Protein AF-A0A7S2NV18-F1 (afdb_monomer)

Secondary structure (DSSP, 8-state):
--PPTTHHHHHHHH-GGGGGGHHHHHHHHHHHHHTHHHHHHHHHHHHHHHHTT--HHHHHHHHHHHHHHHHHHIIIIIIS--HHHHHHHHHHHHHHHHHHHHHHHHHHHHHHHHHHHHHHHHHHHHTT--HHHHHHHHHHHHHHHTS-SS-PPPHHHHHHHHHHHHHHHHHHHHHHHHHHHHHHHHHTT-HHHHHHHHHHHHHHHHHHHHHHHHHHHHHHHHHHHHTTTTSSSSS-----------SHHHHHHHHHHHHHHHHHHHHH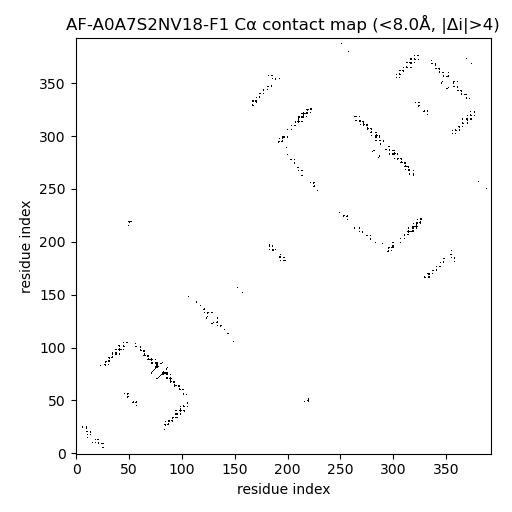HHHHHHHHHHHHHHHHH-GGGT-S-HHHHHHHHHHHHHHHHHHHHHHHHHHHHHHHHHTT-HHHHHHHHHHHHHHHHHHHHHT--SHHHHHHHHHHHHHHHHHHHHHHHHHHHHHHHHHHHHH--

Foldseek 3Di:
DDPDPCLVVLDVLCDPVRVVCSVLVVLLVVLLVVLVVLLVLLVVLVLVCVLVVNPPQLVVLVVQLVVQLVVQCCCCVVVVVVNSNSSSNSNSVSSNSSSVSSLVVSVVVLVVVLVVVLVVLCVVCVPPHDPVSNVVSVVVSVVSVPDDSDDDDDPVVVVVCCLLVVLVVLLVVLVVVLLSLLLVLLVVAHDLSSLLSVVLVVLLVVLLVLLLVLLSVLLNPLLCLVCVVVVVPPDDDPDDDPPDPLCVSVVVSLVVNVVVLVVLVVVLQVSLVVSLVVSLCCLQPVVVVRDPDPSSSVSSNVLSVLSSLLSNLSSLLSNLLSNCSSVSVSVLVSVLSVVLSVQLSCQSVPVCPDSSSSSVSSSVSSVSSSCSSVCVVVVVSVVVVVVVVVSVD

Solvent-accessible surface area (backbone atoms only — not comparable to full-atom values): 20685 Å² total; per-residue (Å²): 135,85,78,61,90,62,48,70,58,48,50,61,74,52,32,87,93,36,58,85,51,43,69,60,53,50,54,26,49,62,49,35,55,73,30,43,66,40,42,53,53,24,52,50,37,40,50,54,34,43,61,68,72,39,62,62,64,51,51,51,26,48,52,52,18,53,50,45,24,54,54,28,30,49,49,26,27,68,74,59,64,44,43,66,51,17,43,21,49,16,46,26,50,16,38,43,53,22,16,51,54,37,48,54,49,49,55,52,50,53,52,52,51,49,53,52,49,47,50,52,58,51,58,62,35,77,79,77,48,53,75,68,54,46,51,54,51,53,50,51,43,53,55,61,70,66,56,63,98,74,75,84,77,55,76,64,60,48,50,53,47,46,70,63,47,46,51,54,49,53,49,51,53,50,50,51,50,53,58,48,50,45,50,56,57,32,49,75,74,34,72,55,51,29,51,28,48,55,54,50,51,52,54,50,51,62,54,45,49,63,14,48,54,43,12,52,48,29,41,37,54,48,40,62,53,74,53,54,70,72,68,70,78,63,90,80,74,102,62,98,66,88,73,72,84,76,56,55,72,59,53,51,45,50,50,52,53,53,55,51,50,53,53,51,50,52,52,24,51,54,50,11,53,54,42,17,51,51,54,29,46,40,27,62,76,45,29,66,81,80,41,88,52,64,71,34,32,51,53,33,32,71,47,22,63,40,54,23,58,31,37,45,52,40,20,52,32,30,30,34,48,19,44,40,57,42,68,65,46,47,69,61,51,43,53,51,45,54,53,50,50,51,52,40,56,47,42,59,73,75,66,43,87,47,77,67,33,52,42,49,43,51,28,50,44,45,52,53,48,32,51,53,35,46,48,56,60,49,48,61,58,47,58,50,54,54,53,56,56,64,72,77,102

Organism: NCBI:txid163516

Radius of gyration: 25.89 Å; Cα contacts (8 Å, |Δi|>4): 357; chains: 1; bounding box: 64×35×80 Å

Mean predicted aligned error: 7.93 Å

Nearest PDB structures (foldseek):
  3w4t-assembly1_A  TM=7.497E-01  e=2.307E-03  Pyrococcus furiosus DSM 3638
  6fhz-assembly1_A  TM=6.879E-01  e=1.071E-03  Pyrococcus furiosus DSM 3638
  3vvo-assembly1_A  TM=7.122E-01  e=1.945E-03  Pyrococcus furiosus
  6hfb-assembly3_C  TM=7.476E-01  e=2.211E-03  Pyrococcus furiosus DSM 3638
  5xjj-assembly1_A  TM=4.904E-01  e=5.189E-03  Camelina sativa

Sequence (393 aa):
DYCPSGLPLLQMVAGSGNQAVVPAALAYNRIRSLSAPASILGMVAQASALASLDTKTPALAVIVASTLNIIGDVLLCVYGGFGIRGAAFATAFANVASCAVLLVNLRRRLRNKLASFAKQRREEVIGVGTEASVLLVEEEIARLESVPFMSLPDKKSLREFIRLAGPIFFVIVGKLVCYSAMTFQAATYGLMELAAHNVMLRLFFFFATFGDSLSQAAQSFIPSIAYRNENYTGDDDSSSSSVVDDGSGSTETMHLIRKLMKRFMVMAGVIAVINSQFAAYLLKNQGHLFTRELGITSIMSNMSGWMRASLIVHPFIMLCEGSIIAKRDFKYLVGTYAVTMGIMLTQLRTCCMTFAGVWKALYLFQLIRMSQFGWRVWNKTFRLRKHDKTAQA

pLDDT: mean 86.93, std 15.21, range [29.64, 98.12]

Structure (mmCIF, N/CA/C/O backbone):
data_AF-A0A7S2NV18-F1
#
_entry.id   AF-A0A7S2NV18-F1
#
loop_
_atom_site.group_PDB
_atom_site.id
_atom_site.type_symbol
_atom_site.label_atom_id
_atom_site.label_alt_id
_atom_site.label_comp_id
_atom_site.label_asym_id
_atom_site.label_entity_id
_atom_site.label_seq_id
_atom_site.pdbx_PDB_ins_code
_atom_site.Cartn_x
_atom_site.Cartn_y
_atom_site.Cartn_z
_atom_site.occupancy
_atom_site.B_iso_or_equiv
_atom_site.auth_seq_id
_atom_site.auth_comp_id
_atom_site.auth_asym_id
_atom_site.auth_atom_id
_atom_site.pdbx_PDB_model_num
ATOM 1 N N . ASP A 1 1 ? -13.150 19.627 -30.834 1.00 42.69 1 ASP A N 1
ATOM 2 C CA . ASP A 1 1 ? -12.209 18.623 -30.296 1.00 42.69 1 ASP A CA 1
ATOM 3 C C . ASP A 1 1 ? -12.314 18.484 -28.790 1.00 42.69 1 ASP A C 1
ATOM 5 O O . ASP A 1 1 ? -11.891 19.361 -28.048 1.00 42.69 1 ASP A O 1
ATOM 9 N N . TYR A 1 2 ? -12.931 17.399 -28.320 1.00 52.00 2 TYR A N 1
ATOM 10 C CA . TYR A 1 2 ? -13.020 17.105 -26.891 1.00 52.00 2 TYR A CA 1
ATOM 11 C C . TYR A 1 2 ? -11.747 16.357 -26.478 1.00 52.00 2 TYR A C 1
ATOM 13 O O . TYR A 1 2 ? -11.626 15.160 -26.738 1.00 52.00 2 TYR A O 1
ATOM 21 N N . CYS A 1 3 ? -10.772 17.049 -25.880 1.00 59.78 3 CYS A N 1
ATOM 22 C CA . CYS A 1 3 ? -9.617 16.376 -25.287 1.00 59.78 3 CYS A CA 1
ATOM 23 C C . CYS A 1 3 ? -10.113 15.574 -24.076 1.00 59.78 3 CYS A C 1
ATOM 25 O O . CYS A 1 3 ? -10.648 16.162 -23.132 1.00 59.78 3 CYS A O 1
ATOM 27 N N . PRO A 1 4 ? -10.013 14.237 -24.087 1.00 73.75 4 PRO A N 1
ATOM 28 C CA . PRO A 1 4 ? -10.577 13.454 -23.010 1.00 73.75 4 PRO A CA 1
ATOM 29 C C . PRO A 1 4 ? -9.864 13.720 -21.683 1.00 73.75 4 PRO A C 1
ATOM 31 O O . PRO A 1 4 ? -8.635 13.777 -21.616 1.00 73.75 4 PRO A O 1
ATOM 34 N N . SER A 1 5 ? -10.652 13.859 -20.616 1.00 73.81 5 SER A N 1
ATOM 35 C CA . SER A 1 5 ? -10.153 14.126 -19.267 1.00 73.81 5 SER A CA 1
ATOM 36 C C . SER A 1 5 ? -9.079 13.108 -18.860 1.00 73.81 5 SER A C 1
ATOM 38 O O . SER A 1 5 ? -9.248 11.896 -18.996 1.00 73.81 5 SER A O 1
ATOM 40 N N . GLY A 1 6 ? -7.934 13.620 -18.400 1.00 75.06 6 GLY A N 1
ATOM 41 C CA . GLY A 1 6 ? -6.777 12.817 -17.994 1.00 75.06 6 GLY A CA 1
ATOM 42 C C . GLY A 1 6 ? -5.783 12.457 -19.106 1.00 75.06 6 GLY A C 1
ATOM 43 O O . GLY A 1 6 ? -4.692 11.995 -18.777 1.00 75.06 6 GLY A O 1
ATOM 44 N N . LEU A 1 7 ? -6.082 12.710 -20.389 1.00 84.88 7 LEU A N 1
ATOM 45 C CA . LEU A 1 7 ? -5.140 12.450 -21.488 1.00 84.88 7 LEU A CA 1
ATOM 46 C C . LEU A 1 7 ? -3.823 13.244 -21.367 1.00 84.88 7 LEU A C 1
ATOM 48 O O . LEU A 1 7 ? -2.776 12.606 -21.470 1.00 84.88 7 LEU A O 1
ATOM 52 N N . PRO A 1 8 ? -3.819 14.561 -21.064 1.00 85.62 8 PRO A N 1
ATOM 53 C CA . PRO A 1 8 ? -2.567 15.313 -20.929 1.00 85.62 8 PRO A CA 1
ATOM 54 C C . PRO A 1 8 ? -1.671 14.766 -19.813 1.00 85.62 8 PRO A C 1
ATOM 56 O O . PRO A 1 8 ? -0.461 14.624 -19.978 1.00 85.62 8 PRO A O 1
ATOM 59 N N . LEU A 1 9 ? -2.278 14.386 -18.683 1.00 81.44 9 LEU A N 1
ATOM 60 C CA . LEU A 1 9 ? -1.558 13.789 -17.560 1.00 81.44 9 LEU A CA 1
ATOM 61 C C . LEU A 1 9 ? -0.979 12.421 -17.940 1.00 81.44 9 LEU A C 1
ATOM 63 O O . LEU A 1 9 ? 0.167 12.123 -17.615 1.00 81.44 9 LEU A O 1
ATOM 67 N N . LEU A 1 10 ? -1.749 11.596 -18.654 1.00 83.19 10 LEU A N 1
ATOM 68 C CA . LEU A 1 10 ? -1.302 10.280 -19.100 1.00 83.19 10 LEU A CA 1
ATOM 69 C C . LEU A 1 10 ? -0.153 10.379 -20.113 1.00 83.19 10 LEU A C 1
ATOM 71 O O . LEU A 1 10 ? 0.799 9.610 -20.019 1.00 83.19 10 LEU A O 1
ATOM 75 N N . GLN A 1 11 ? -0.206 11.345 -21.034 1.00 84.31 11 GLN A N 1
ATOM 76 C CA . GLN A 1 11 ? 0.880 11.628 -21.977 1.00 84.31 11 GLN A CA 1
ATOM 77 C C . GLN A 1 11 ? 2.148 12.088 -21.256 1.00 84.31 11 GLN A C 1
ATOM 79 O O . GLN A 1 11 ? 3.239 11.629 -21.594 1.00 84.31 11 GLN A O 1
ATOM 84 N N . MET A 1 12 ? 2.003 12.941 -20.237 1.00 78.69 12 MET A N 1
ATOM 85 C CA . MET A 1 12 ? 3.116 13.394 -19.402 1.00 78.69 12 MET A CA 1
ATOM 86 C C . MET A 1 12 ? 3.767 12.230 -18.643 1.00 78.69 12 MET A C 1
ATOM 88 O O . MET A 1 12 ? 4.990 12.130 -18.614 1.00 78.69 12 MET A O 1
ATOM 92 N N . VAL A 1 13 ? 2.965 11.327 -18.064 1.00 75.12 13 VAL A N 1
ATOM 93 C CA . VAL A 1 13 ? 3.460 10.147 -17.331 1.00 75.12 13 VAL A CA 1
ATOM 94 C C . VAL A 1 13 ? 4.087 9.109 -18.265 1.00 75.12 13 VAL A C 1
ATOM 96 O O . VAL A 1 13 ? 5.083 8.492 -17.900 1.00 75.12 13 VAL A O 1
ATOM 99 N N . ALA A 1 14 ? 3.534 8.910 -19.465 1.00 75.56 14 ALA A N 1
ATOM 100 C CA . ALA A 1 14 ? 4.112 8.002 -20.456 1.00 75.56 14 ALA A CA 1
ATOM 101 C C . ALA A 1 14 ? 5.486 8.489 -20.956 1.00 75.56 14 ALA A C 1
ATOM 103 O O . ALA A 1 14 ? 6.353 7.674 -21.281 1.00 75.56 14 ALA A O 1
ATOM 104 N N . GLY A 1 15 ? 5.693 9.810 -20.990 1.00 71.06 15 GLY A N 1
ATOM 105 C CA . GLY A 1 15 ? 6.893 10.435 -21.537 1.00 71.06 15 GLY A CA 1
ATOM 106 C C . GLY A 1 15 ? 6.921 10.397 -23.068 1.00 71.06 15 GLY A C 1
ATOM 107 O O . GLY A 1 15 ? 6.226 9.608 -23.713 1.00 71.06 15 GLY A O 1
ATOM 108 N N . SER A 1 16 ? 7.722 11.267 -23.684 1.00 71.50 16 SER A N 1
ATOM 109 C CA . SER A 1 16 ? 7.786 11.417 -25.148 1.00 71.50 16 SER A CA 1
ATOM 110 C C . SER A 1 16 ? 8.182 10.125 -25.877 1.00 71.50 16 SER A C 1
ATOM 112 O O . SER A 1 16 ? 7.670 9.860 -26.959 1.00 71.50 16 SER A O 1
ATOM 114 N N . GLY A 1 17 ? 9.016 9.283 -25.259 1.00 67.44 17 GLY A N 1
ATOM 115 C CA . GLY A 1 17 ? 9.484 8.020 -25.840 1.00 67.44 17 GLY A CA 1
ATOM 116 C C . GLY A 1 17 ? 8.455 6.883 -25.894 1.00 67.44 17 GLY A C 1
ATOM 117 O O . GLY A 1 17 ? 8.696 5.906 -26.591 1.00 67.44 17 GLY A O 1
ATOM 118 N N . ASN A 1 18 ? 7.310 6.987 -25.203 1.00 73.06 18 ASN A N 1
ATOM 119 C CA . ASN A 1 18 ? 6.328 5.893 -25.112 1.00 73.06 18 ASN A CA 1
ATOM 120 C C . ASN A 1 18 ? 4.912 6.308 -25.528 1.00 73.06 18 ASN A C 1
ATOM 122 O O . ASN A 1 18 ? 3.937 5.692 -25.106 1.00 73.06 18 ASN A O 1
ATOM 126 N N . GLN A 1 19 ? 4.747 7.337 -26.361 1.00 82.44 19 GLN A N 1
ATOM 127 C CA . GLN A 1 19 ? 3.407 7.827 -26.723 1.00 82.44 19 GLN A CA 1
ATOM 128 C C . GLN A 1 19 ? 2.518 6.758 -27.392 1.00 82.44 19 GLN A C 1
ATOM 130 O O . GLN A 1 19 ? 1.295 6.812 -27.269 1.00 82.44 19 GLN A O 1
ATOM 135 N N . ALA A 1 20 ? 3.115 5.728 -28.001 1.00 85.81 20 ALA A N 1
ATOM 136 C CA . ALA A 1 20 ? 2.398 4.596 -28.587 1.00 85.81 20 ALA A CA 1
ATOM 137 C C . ALA A 1 20 ? 1.529 3.810 -27.582 1.00 85.81 20 ALA A C 1
ATOM 139 O O . ALA A 1 20 ? 0.518 3.231 -27.977 1.00 85.81 20 ALA A O 1
ATOM 140 N N . VAL A 1 21 ? 1.862 3.804 -26.282 1.00 84.44 21 VAL A N 1
ATOM 141 C CA . VAL A 1 21 ? 1.071 3.070 -25.272 1.00 84.44 21 VAL A CA 1
ATOM 142 C C . VAL A 1 21 ? -0.121 3.873 -24.743 1.00 84.44 21 VAL A C 1
ATOM 144 O O . VAL A 1 21 ? -1.011 3.310 -24.103 1.00 84.44 21 VAL A O 1
ATOM 147 N N . VAL A 1 22 ? -0.170 5.184 -25.010 1.00 88.25 22 VAL A N 1
ATOM 148 C CA . VAL A 1 22 ? -1.163 6.106 -24.438 1.00 88.25 22 VAL A CA 1
ATOM 149 C C . VAL A 1 22 ? -2.605 5.732 -24.807 1.00 88.25 22 VAL A C 1
ATOM 151 O O . VAL A 1 22 ? -3.432 5.698 -23.892 1.00 88.25 22 VAL A O 1
ATOM 154 N N . PRO A 1 23 ? -2.956 5.385 -26.065 1.00 90.06 23 PRO A N 1
ATOM 155 C CA . PRO A 1 23 ? -4.330 4.999 -26.399 1.00 90.06 23 PRO A CA 1
ATOM 156 C C . PRO A 1 23 ? -4.806 3.753 -25.637 1.00 90.06 23 PRO A C 1
ATOM 158 O O . PRO A 1 23 ? -5.926 3.722 -25.119 1.00 90.06 23 PRO A O 1
ATOM 161 N N . ALA A 1 24 ? -3.939 2.743 -25.514 1.00 90.00 24 ALA A N 1
ATOM 162 C CA . ALA A 1 24 ? -4.228 1.514 -24.779 1.00 90.00 24 ALA A CA 1
ATOM 163 C C . ALA A 1 24 ? -4.375 1.784 -23.272 1.00 90.00 24 ALA A C 1
ATOM 165 O O . ALA A 1 24 ? -5.351 1.357 -22.651 1.00 90.00 24 ALA A O 1
ATOM 166 N N . ALA A 1 25 ? -3.455 2.565 -22.698 1.00 89.50 25 ALA A N 1
ATOM 167 C CA . ALA A 1 25 ? -3.501 2.973 -21.300 1.00 89.50 25 ALA A CA 1
ATOM 168 C C . ALA A 1 25 ? -4.744 3.823 -20.982 1.00 89.50 25 ALA A C 1
ATOM 170 O O . ALA A 1 25 ? -5.342 3.662 -19.917 1.00 89.50 25 ALA A O 1
ATOM 171 N N . LEU A 1 26 ? -5.180 4.694 -21.898 1.00 90.44 26 LEU A N 1
ATOM 172 C CA . LEU A 1 26 ? -6.393 5.494 -21.727 1.00 90.44 26 LEU A CA 1
ATOM 173 C C . LEU A 1 26 ? -7.641 4.605 -21.702 1.00 90.44 26 LEU A C 1
ATOM 175 O O . LEU A 1 26 ? -8.489 4.765 -20.823 1.00 90.44 26 LEU A O 1
ATOM 179 N N . ALA A 1 27 ? -7.749 3.651 -22.633 1.00 90.94 27 ALA A N 1
ATOM 180 C CA . ALA A 1 27 ? -8.865 2.707 -22.672 1.00 90.94 27 ALA A CA 1
ATOM 181 C C . ALA A 1 27 ? -8.937 1.859 -21.391 1.00 90.94 27 ALA A C 1
ATOM 183 O O . ALA A 1 27 ? -10.011 1.722 -20.805 1.00 90.94 27 ALA A O 1
ATOM 184 N N . TYR A 1 28 ? -7.791 1.357 -20.924 1.00 92.75 28 TYR A N 1
ATOM 185 C CA . TYR A 1 28 ? -7.688 0.603 -19.675 1.00 92.75 28 TYR A CA 1
ATOM 186 C C . TYR A 1 28 ? -8.130 1.435 -18.461 1.00 92.75 28 TYR A C 1
ATOM 188 O O . TYR A 1 28 ? -8.979 1.008 -17.676 1.00 92.75 28 TYR A O 1
ATOM 196 N N . ASN A 1 29 ? -7.598 2.654 -18.322 1.00 91.12 29 ASN A N 1
ATOM 197 C CA . ASN A 1 29 ? -7.880 3.519 -17.176 1.00 91.12 29 ASN A CA 1
ATOM 198 C C . ASN A 1 29 ? -9.343 3.968 -17.107 1.00 91.12 29 ASN A C 1
ATOM 200 O O . ASN A 1 29 ? -9.897 4.036 -16.012 1.00 91.12 29 ASN A O 1
ATOM 204 N N . ARG A 1 30 ? -9.988 4.223 -18.252 1.00 90.88 30 ARG A N 1
ATOM 205 C CA . ARG A 1 30 ? -11.417 4.576 -18.303 1.00 90.88 30 ARG A CA 1
ATOM 206 C C . ARG A 1 30 ? -12.323 3.473 -17.773 1.00 90.88 30 ARG A C 1
ATOM 208 O O . ARG A 1 30 ? -13.313 3.766 -17.120 1.00 90.88 30 ARG A O 1
ATOM 215 N N . ILE A 1 31 ? -11.996 2.215 -18.053 1.00 93.44 31 ILE A N 1
ATOM 216 C CA . ILE A 1 31 ? -12.769 1.081 -17.535 1.00 93.44 31 ILE A CA 1
ATOM 217 C C . ILE A 1 31 ? -12.480 0.906 -16.040 1.00 93.44 31 ILE A C 1
ATOM 219 O O . ILE A 1 31 ? -13.394 0.764 -15.231 1.00 93.44 31 ILE A O 1
ATOM 223 N N . ARG A 1 32 ? -11.205 0.979 -15.642 1.00 92.81 32 ARG A N 1
ATOM 224 C CA . ARG A 1 32 ? -10.794 0.826 -14.239 1.00 92.81 32 ARG A CA 1
ATOM 225 C C . ARG A 1 32 ? -11.385 1.890 -13.320 1.00 92.81 32 ARG A C 1
ATOM 227 O O . ARG A 1 32 ? -11.739 1.554 -12.186 1.00 92.81 32 ARG A O 1
ATOM 234 N N . SER A 1 33 ? -11.523 3.132 -13.786 1.00 91.19 33 SER A N 1
ATOM 235 C CA . SER A 1 33 ? -12.071 4.230 -12.983 1.00 91.19 33 SER A CA 1
ATOM 236 C C . SER A 1 33 ? -13.520 3.989 -12.553 1.00 91.19 33 SER A C 1
ATOM 238 O O . SER A 1 33 ? -13.895 4.427 -11.468 1.00 91.19 33 SER A O 1
ATOM 240 N N . LEU A 1 34 ? -14.299 3.205 -13.311 1.00 90.19 34 LEU A N 1
ATOM 241 C CA . LEU A 1 34 ? -15.663 2.807 -12.932 1.00 90.19 34 LEU A CA 1
ATOM 242 C C . LEU A 1 34 ? -15.694 2.019 -11.614 1.00 90.19 34 LEU A C 1
ATOM 244 O O . LEU A 1 34 ? -16.627 2.145 -10.828 1.00 90.19 34 LEU A O 1
ATOM 248 N N . SER A 1 35 ? -14.645 1.238 -11.340 1.00 93.62 35 SER A N 1
ATOM 249 C CA . SER A 1 35 ? -14.509 0.460 -10.101 1.00 93.62 35 SER A CA 1
ATOM 250 C C . SER A 1 35 ? -13.818 1.220 -8.962 1.00 93.62 35 SER A C 1
ATOM 252 O O . SER A 1 35 ? -13.632 0.657 -7.880 1.00 93.62 35 SER A O 1
ATOM 254 N N . ALA A 1 36 ? -13.415 2.480 -9.169 1.00 92.12 36 ALA A N 1
ATOM 255 C CA . ALA A 1 36 ? -12.691 3.252 -8.160 1.00 92.12 36 ALA A CA 1
ATOM 256 C C . ALA A 1 36 ? -13.504 3.482 -6.869 1.00 92.12 36 ALA A C 1
ATOM 258 O O . ALA A 1 36 ? -12.941 3.241 -5.799 1.00 92.12 36 ALA A O 1
ATOM 259 N N . PRO A 1 37 ? -14.809 3.839 -6.911 1.00 93.06 37 PRO A N 1
ATOM 260 C CA . PRO A 1 37 ? -15.605 3.996 -5.690 1.00 93.06 37 PRO A CA 1
ATOM 261 C C . PRO A 1 37 ? -15.680 2.705 -4.867 1.00 93.06 37 PRO A C 1
ATOM 263 O O . PRO A 1 37 ? -15.409 2.715 -3.667 1.00 93.06 37 PRO A O 1
ATOM 266 N N . ALA A 1 38 ? -15.953 1.572 -5.524 1.00 94.19 38 ALA A N 1
ATOM 267 C CA . ALA A 1 38 ? -15.970 0.262 -4.875 1.00 94.19 38 ALA A CA 1
ATOM 268 C C . ALA A 1 38 ? -14.589 -0.113 -4.314 1.00 94.19 38 ALA A C 1
ATOM 270 O O . ALA A 1 38 ? -14.483 -0.625 -3.205 1.00 94.19 38 ALA A O 1
ATOM 271 N N . SER A 1 39 ? -13.512 0.200 -5.038 1.00 93.25 39 SER A N 1
ATOM 272 C CA . SER A 1 39 ? -12.148 -0.058 -4.565 1.00 93.25 39 SER A CA 1
ATOM 273 C C . SER A 1 39 ? -11.840 0.730 -3.285 1.00 93.25 39 SER A C 1
ATOM 275 O O . SER A 1 39 ? -11.279 0.168 -2.349 1.00 93.25 39 SER A O 1
ATOM 277 N N . ILE A 1 40 ? -12.248 2.002 -3.202 1.00 94.12 40 ILE A N 1
ATOM 278 C CA . ILE A 1 40 ? -12.063 2.832 -2.000 1.00 94.12 40 ILE A CA 1
ATOM 279 C C . ILE A 1 40 ? -12.880 2.285 -0.827 1.00 94.12 40 ILE A C 1
ATOM 281 O O . ILE A 1 40 ? -12.330 2.095 0.256 1.00 94.12 40 ILE A O 1
ATOM 285 N N . LEU A 1 41 ? -14.160 1.970 -1.040 1.00 94.56 41 LEU A N 1
ATOM 286 C CA . LEU A 1 41 ? -15.011 1.372 -0.005 1.00 94.56 41 LEU A CA 1
ATOM 287 C C . LEU A 1 41 ? -14.456 0.029 0.487 1.00 94.56 41 LEU A C 1
ATOM 289 O O . LEU A 1 41 ? -14.431 -0.227 1.689 1.00 94.56 41 LEU A O 1
ATOM 293 N N . GLY A 1 42 ? -13.962 -0.804 -0.432 1.00 95.38 42 GLY A N 1
ATOM 294 C CA . GLY A 1 42 ? -13.300 -2.066 -0.114 1.00 95.38 42 GLY A CA 1
ATOM 295 C C . GLY A 1 42 ? -12.049 -1.860 0.739 1.00 95.38 42 GLY A C 1
ATOM 296 O O . GLY A 1 42 ? -11.907 -2.518 1.764 1.00 95.38 42 GLY A O 1
ATOM 297 N N . MET A 1 43 ? -11.186 -0.901 0.387 1.00 93.88 43 MET A N 1
ATOM 298 C CA . MET A 1 43 ? -9.994 -0.573 1.183 1.00 93.88 43 MET A CA 1
ATOM 299 C C . MET A 1 43 ? -10.349 -0.089 2.596 1.00 93.88 43 MET A C 1
ATOM 301 O O . MET A 1 43 ? -9.689 -0.488 3.554 1.00 93.88 43 MET A O 1
ATOM 305 N N . VAL A 1 44 ? -11.402 0.723 2.748 1.00 93.62 44 VAL A N 1
ATOM 306 C CA . VAL A 1 44 ? -11.890 1.158 4.069 1.00 93.62 44 VAL A CA 1
ATOM 307 C C . VAL A 1 44 ? -12.405 -0.036 4.872 1.00 93.62 44 VAL A C 1
ATOM 309 O O . VAL A 1 44 ? -11.981 -0.231 6.008 1.00 93.62 44 VAL A O 1
ATOM 312 N N . ALA A 1 45 ? -13.251 -0.882 4.278 1.00 94.88 45 ALA A N 1
ATOM 313 C CA . ALA A 1 45 ? -13.784 -2.068 4.946 1.00 94.88 45 ALA A CA 1
ATOM 314 C C . ALA A 1 45 ? -12.679 -3.064 5.339 1.00 94.88 45 ALA A C 1
ATOM 316 O O . ALA A 1 45 ? -12.705 -3.625 6.436 1.00 94.88 45 ALA A O 1
ATOM 317 N N . GLN A 1 46 ? -11.673 -3.239 4.480 1.00 94.25 46 GLN A N 1
ATOM 318 C CA . GLN A 1 46 ? -10.482 -4.032 4.765 1.00 94.25 46 GLN A CA 1
ATOM 319 C C . GLN A 1 46 ? -9.683 -3.450 5.937 1.00 94.25 46 GLN A C 1
ATOM 321 O O . GLN A 1 46 ? -9.316 -4.193 6.847 1.00 94.25 46 GLN A O 1
ATOM 326 N N . ALA A 1 47 ? -9.442 -2.136 5.956 1.00 91.50 47 ALA A N 1
ATOM 327 C CA . ALA A 1 47 ? -8.749 -1.476 7.059 1.00 91.50 47 ALA A CA 1
ATOM 328 C C . ALA A 1 47 ? -9.518 -1.625 8.385 1.00 91.50 47 ALA A C 1
ATOM 330 O O . ALA A 1 47 ? -8.911 -1.925 9.411 1.00 91.50 47 ALA A O 1
ATOM 331 N N . SER A 1 48 ? -10.850 -1.501 8.366 1.00 91.50 48 SER A N 1
ATOM 332 C CA . SER A 1 48 ? -11.703 -1.727 9.541 1.00 91.50 48 SER A CA 1
ATOM 333 C C . SER A 1 48 ? -11.649 -3.172 10.048 1.00 91.50 48 SER A C 1
ATOM 335 O O . SER A 1 48 ? -11.608 -3.394 11.262 1.00 91.50 48 SER A O 1
ATOM 337 N N . ALA A 1 49 ? -11.629 -4.157 9.144 1.00 91.50 49 ALA A N 1
ATOM 338 C CA . ALA A 1 49 ? -11.490 -5.567 9.508 1.00 91.50 49 ALA A CA 1
ATOM 339 C C . ALA A 1 49 ? -10.138 -5.833 10.188 1.00 91.50 49 ALA A C 1
ATOM 341 O O . ALA A 1 49 ? -10.106 -6.403 11.279 1.00 91.50 49 ALA A O 1
ATOM 342 N N . LEU A 1 50 ? -9.042 -5.334 9.609 1.00 88.94 50 LEU A N 1
ATOM 343 C CA . LEU A 1 50 ? -7.693 -5.489 10.160 1.00 88.94 50 LEU A CA 1
ATOM 344 C C . LEU A 1 50 ? -7.521 -4.778 11.508 1.00 88.94 50 LEU A C 1
ATOM 346 O O . LEU A 1 50 ? -6.968 -5.367 12.434 1.00 88.94 50 LEU A O 1
ATOM 350 N N . ALA A 1 51 ? -8.067 -3.567 11.656 1.00 86.25 51 ALA A N 1
ATOM 351 C CA . ALA A 1 51 ? -8.085 -2.850 12.934 1.00 86.25 51 ALA A CA 1
ATOM 352 C C . ALA A 1 51 ? -8.877 -3.607 14.017 1.00 86.25 51 ALA A C 1
ATOM 354 O O . ALA A 1 51 ? -8.569 -3.507 15.200 1.00 86.25 51 ALA A O 1
ATOM 355 N N . SER A 1 52 ? -9.866 -4.405 13.607 1.00 85.56 52 SER A N 1
ATOM 356 C CA . SER A 1 52 ? -10.634 -5.301 14.482 1.00 85.56 52 SER A CA 1
ATOM 357 C C . SER A 1 52 ? -10.004 -6.694 14.627 1.00 85.56 52 SER A C 1
ATOM 359 O O . SER A 1 52 ? -10.684 -7.620 15.070 1.00 85.56 52 SER A O 1
ATOM 361 N N . LEU A 1 53 ? -8.740 -6.863 14.220 1.00 87.56 53 LEU A N 1
ATOM 362 C CA . LEU A 1 53 ? -7.984 -8.121 14.241 1.00 87.56 53 LEU A CA 1
ATOM 363 C C . LEU A 1 53 ? -8.634 -9.271 13.449 1.00 87.56 53 LEU A C 1
ATOM 365 O O . LEU A 1 53 ? -8.364 -10.446 13.696 1.00 87.56 53 LEU A O 1
ATOM 369 N N . ASP A 1 54 ? -9.459 -8.946 12.453 1.00 89.31 54 ASP A N 1
ATOM 370 C CA . ASP A 1 54 ? -9.967 -9.911 11.485 1.00 89.31 54 ASP A CA 1
ATOM 371 C C . ASP A 1 54 ? -9.125 -9.926 10.221 1.00 89.31 54 ASP A C 1
ATOM 373 O O . ASP A 1 54 ? -9.273 -9.108 9.315 1.00 89.31 54 ASP A O 1
ATOM 377 N N . THR A 1 55 ? -8.254 -10.922 10.165 1.00 89.69 55 THR A N 1
ATOM 378 C CA . THR A 1 55 ? -7.383 -11.181 9.022 1.00 89.69 55 THR A CA 1
ATOM 379 C C . THR A 1 55 ? -7.998 -12.158 8.022 1.00 89.69 55 THR A C 1
ATOM 381 O O . THR A 1 55 ? -7.583 -12.189 6.864 1.00 89.69 55 THR A O 1
ATOM 384 N N . LYS A 1 56 ? -9.012 -12.935 8.428 1.00 93.12 56 LYS A N 1
ATOM 385 C CA . LYS A 1 56 ? -9.596 -13.997 7.598 1.00 93.12 56 LYS A CA 1
ATOM 386 C C . LYS A 1 56 ? -10.498 -13.427 6.513 1.00 93.12 56 LYS A C 1
ATOM 388 O O . LYS A 1 56 ? -10.411 -13.861 5.366 1.00 93.12 56 LYS A O 1
ATOM 393 N N . THR A 1 57 ? -11.335 -12.443 6.847 1.00 92.81 57 THR A N 1
ATOM 394 C CA . THR A 1 57 ? -12.250 -11.846 5.863 1.00 92.81 57 THR A CA 1
ATOM 395 C C . THR A 1 57 ? -11.498 -11.145 4.725 1.00 92.81 57 THR A C 1
ATOM 397 O O . THR A 1 57 ? -11.808 -11.439 3.568 1.00 92.81 57 THR A O 1
ATOM 400 N N . PRO A 1 58 ? -10.486 -10.287 4.985 1.00 93.50 58 PRO A N 1
ATOM 401 C CA . PRO A 1 58 ? -9.666 -9.721 3.916 1.00 93.50 58 PRO A CA 1
ATOM 402 C C . PRO A 1 58 ? -8.973 -10.772 3.052 1.00 93.50 58 PRO A C 1
ATOM 404 O O . PRO A 1 58 ? -8.985 -10.652 1.831 1.00 93.50 58 PRO A O 1
ATOM 407 N N . ALA A 1 59 ? -8.416 -11.823 3.661 1.00 93.69 59 ALA A N 1
ATOM 408 C CA . ALA A 1 59 ? -7.754 -12.890 2.916 1.00 93.69 59 ALA A CA 1
ATOM 409 C C . ALA A 1 59 ? -8.723 -13.608 1.963 1.00 93.69 59 ALA A C 1
ATOM 411 O O . ALA A 1 59 ? -8.410 -13.789 0.787 1.00 93.69 59 ALA A O 1
ATOM 412 N N . LEU A 1 60 ? -9.929 -13.944 2.434 1.00 92.81 60 LEU A N 1
ATOM 413 C CA . LEU A 1 60 ? -10.967 -14.541 1.593 1.00 92.81 60 LEU A CA 1
ATOM 414 C C . LEU A 1 60 ? -11.376 -13.606 0.447 1.00 92.81 60 LEU A C 1
ATOM 416 O O . LEU A 1 60 ? -11.489 -14.046 -0.695 1.00 92.81 60 LEU A O 1
ATOM 420 N N . ALA A 1 61 ? -11.568 -12.316 0.733 1.00 94.62 61 ALA A N 1
ATOM 421 C CA . ALA A 1 61 ? -11.939 -11.329 -0.277 1.00 94.62 61 ALA A CA 1
ATOM 422 C C . ALA A 1 61 ? -10.868 -11.179 -1.370 1.00 94.62 61 ALA A C 1
ATOM 424 O O . ALA A 1 61 ? -11.220 -11.000 -2.537 1.00 94.62 61 ALA A O 1
ATOM 425 N N . VAL A 1 62 ? -9.583 -11.285 -1.013 1.00 93.50 62 VAL A N 1
ATOM 426 C CA . VAL A 1 62 ? -8.467 -11.301 -1.972 1.00 93.50 62 VAL A CA 1
ATOM 427 C C . VAL A 1 62 ? -8.480 -12.583 -2.802 1.00 93.50 62 VAL A C 1
ATOM 429 O O . VAL A 1 62 ? -8.391 -12.495 -4.019 1.00 93.50 62 VAL A O 1
ATOM 432 N N . ILE A 1 63 ? -8.662 -13.759 -2.189 1.00 95.06 63 ILE A N 1
ATOM 433 C CA . ILE A 1 63 ? -8.714 -15.043 -2.914 1.00 95.06 63 ILE A CA 1
ATOM 434 C C . ILE A 1 63 ? -9.844 -15.046 -3.949 1.00 95.06 63 ILE A C 1
ATOM 436 O O . ILE A 1 63 ? -9.625 -15.407 -5.108 1.00 95.06 63 ILE A O 1
ATOM 440 N N . VAL A 1 64 ? -11.042 -14.607 -3.554 1.00 92.31 64 VAL A N 1
ATOM 441 C CA . VAL A 1 64 ? -12.192 -14.489 -4.462 1.00 92.31 64 VAL A CA 1
ATOM 442 C C . VAL A 1 64 ? -11.877 -13.517 -5.597 1.00 92.31 64 VAL A C 1
ATOM 444 O O . VAL A 1 64 ? -12.079 -13.858 -6.761 1.00 92.31 64 VAL A O 1
ATOM 447 N N . ALA A 1 65 ? -11.332 -12.337 -5.282 1.00 95.19 65 ALA A N 1
ATOM 448 C CA . ALA A 1 65 ? -10.974 -11.339 -6.285 1.00 95.19 65 ALA A CA 1
ATOM 449 C C . ALA A 1 65 ? -9.943 -11.873 -7.285 1.00 95.19 65 ALA A C 1
ATOM 451 O O . ALA A 1 65 ? -10.160 -11.778 -8.487 1.00 95.19 65 ALA A O 1
ATOM 452 N N . SER A 1 66 ? -8.852 -12.472 -6.805 1.00 96.00 66 SER A N 1
ATOM 453 C CA . SER A 1 66 ? -7.799 -13.039 -7.650 1.00 96.00 66 SER A CA 1
ATOM 454 C C . SER A 1 66 ? -8.327 -14.162 -8.538 1.00 96.00 66 SER A C 1
ATOM 456 O O . SER A 1 66 ? -8.002 -14.202 -9.719 1.00 96.00 66 SER A O 1
ATOM 458 N N . THR A 1 67 ? -9.188 -15.033 -8.008 1.00 96.62 67 THR A N 1
ATOM 459 C CA . THR A 1 67 ? -9.790 -16.126 -8.786 1.00 96.62 67 THR A CA 1
ATOM 460 C C . THR A 1 67 ? -10.685 -15.580 -9.898 1.00 96.62 67 THR A C 1
ATOM 462 O O . THR A 1 67 ? -10.527 -15.951 -11.059 1.00 96.62 67 THR A O 1
ATOM 465 N N . LEU A 1 68 ? -11.585 -14.648 -9.566 1.00 96.44 68 LEU A N 1
ATOM 466 C CA . LEU A 1 68 ? -12.449 -13.992 -10.551 1.00 96.44 68 LEU A CA 1
ATOM 467 C C . LEU A 1 68 ? -11.643 -13.201 -11.583 1.00 96.44 68 LEU A C 1
ATOM 469 O O . LEU A 1 68 ? -12.014 -13.177 -12.753 1.00 96.44 68 LEU A O 1
ATOM 473 N N . ASN A 1 69 ? -10.546 -12.572 -11.164 1.00 96.81 69 ASN A N 1
ATOM 474 C CA . ASN A 1 69 ? -9.668 -11.825 -12.048 1.00 96.81 69 ASN A CA 1
ATOM 475 C C . ASN A 1 69 ? -8.970 -12.749 -13.053 1.00 96.81 69 ASN A C 1
ATOM 477 O O . ASN A 1 69 ? -9.074 -12.492 -14.244 1.00 96.81 69 ASN A O 1
ATOM 481 N N . ILE A 1 70 ? -8.376 -13.861 -12.602 1.00 97.00 70 ILE A N 1
ATOM 482 C CA . ILE A 1 70 ? -7.725 -14.848 -13.481 1.00 97.00 70 ILE A CA 1
ATOM 483 C C . ILE A 1 70 ? -8.730 -15.450 -14.470 1.00 97.00 70 ILE A C 1
ATOM 485 O O . ILE A 1 70 ? -8.463 -15.505 -15.670 1.00 97.00 70 ILE A O 1
ATOM 489 N N . ILE A 1 71 ? -9.903 -15.876 -13.988 1.00 97.56 71 ILE A N 1
ATOM 490 C CA . ILE A 1 71 ? -10.960 -16.422 -14.852 1.00 97.56 71 ILE A CA 1
ATOM 491 C C . ILE A 1 71 ? -11.412 -15.362 -15.864 1.00 97.56 71 ILE A C 1
ATOM 493 O O . ILE A 1 71 ? -11.535 -15.652 -17.052 1.00 97.56 71 ILE A O 1
ATOM 497 N N . GLY A 1 72 ? -11.628 -14.128 -15.405 1.00 97.00 72 GLY A N 1
ATOM 498 C CA . GLY A 1 72 ? -12.023 -13.010 -16.253 1.00 97.00 72 GLY A CA 1
ATOM 499 C C . GLY A 1 72 ? -10.981 -12.678 -17.318 1.00 97.00 72 GLY A C 1
ATOM 500 O O . GLY A 1 72 ? -11.354 -12.446 -18.464 1.00 97.00 72 GLY A O 1
ATOM 501 N N . ASP A 1 73 ? -9.691 -12.708 -16.979 1.00 96.50 73 ASP A N 1
ATOM 502 C CA . ASP A 1 73 ? -8.605 -12.482 -17.933 1.00 96.50 73 ASP A CA 1
ATOM 503 C C . ASP A 1 73 ? -8.587 -13.571 -19.010 1.00 96.50 73 ASP A C 1
ATOM 505 O O . ASP A 1 73 ? -8.505 -13.260 -20.197 1.00 96.50 73 ASP A O 1
ATOM 509 N N . VAL A 1 74 ? -8.744 -14.843 -18.636 1.00 96.38 74 VAL A N 1
ATOM 510 C CA . VAL A 1 74 ? -8.824 -15.946 -19.607 1.00 96.38 74 VAL A CA 1
ATOM 511 C C . VAL A 1 74 ? -10.044 -15.781 -20.521 1.00 96.38 74 VAL A C 1
ATOM 513 O O . VAL A 1 74 ? -9.919 -15.831 -21.744 1.00 96.38 74 VAL A O 1
ATOM 516 N N . LEU A 1 75 ? -11.226 -15.533 -19.959 1.00 97.31 75 LEU A N 1
ATOM 517 C CA . LEU A 1 75 ? -12.456 -15.423 -20.744 1.00 97.31 75 LEU A CA 1
ATOM 518 C C . LEU A 1 75 ? -12.475 -14.187 -21.648 1.00 97.31 75 LEU A C 1
ATOM 520 O O . LEU A 1 75 ? -12.816 -14.298 -22.821 1.00 97.31 75 LEU A O 1
ATOM 524 N N . LEU A 1 76 ? -12.108 -13.012 -21.136 1.00 97.00 76 LEU A N 1
ATOM 525 C CA . LEU A 1 76 ? -12.237 -11.754 -21.874 1.00 97.00 76 LEU A CA 1
ATOM 526 C C . LEU A 1 76 ? -11.030 -11.469 -22.769 1.00 97.00 76 LEU A C 1
ATOM 528 O O . LEU A 1 76 ? -11.205 -10.931 -23.863 1.00 97.00 76 LEU A O 1
ATOM 532 N N . CYS A 1 77 ? -9.814 -11.807 -22.334 1.00 94.81 77 CYS A N 1
ATOM 533 C CA . CYS A 1 77 ? -8.610 -11.523 -23.115 1.00 94.81 77 CYS A CA 1
ATOM 534 C C . CYS A 1 77 ? -8.317 -12.628 -24.129 1.00 94.81 77 CYS A C 1
ATOM 536 O O . CYS A 1 77 ? -8.063 -12.305 -25.287 1.00 94.81 77 CYS A O 1
ATOM 538 N N . VAL A 1 78 ? -8.347 -13.900 -23.710 1.00 92.81 78 VAL A N 1
ATOM 539 C CA . VAL A 1 78 ? -7.954 -15.031 -24.572 1.00 92.81 78 VAL A CA 1
ATOM 540 C C . VAL A 1 78 ? -9.109 -15.455 -25.471 1.00 92.81 78 VAL A C 1
ATOM 542 O O . VAL A 1 78 ? -8.953 -15.462 -26.687 1.00 92.81 78 VAL A O 1
ATOM 545 N N . TYR A 1 79 ? -10.275 -15.764 -24.899 1.00 94.44 79 TYR A N 1
ATOM 546 C CA . TYR A 1 79 ? -11.418 -16.240 -25.688 1.00 94.44 79 TYR A CA 1
ATOM 547 C C . TYR A 1 79 ? -12.239 -15.105 -26.311 1.00 94.44 79 TYR A C 1
ATOM 549 O O . TYR A 1 79 ? -12.669 -15.208 -27.454 1.00 94.44 79 TYR A O 1
ATOM 557 N N . GLY A 1 80 ? -12.444 -14.009 -25.579 1.00 93.06 80 GLY A N 1
ATOM 558 C CA . GLY A 1 80 ? -13.240 -12.868 -26.036 1.00 93.06 80 GLY A CA 1
ATOM 559 C C . GLY A 1 80 ? -12.492 -11.879 -26.933 1.00 93.06 80 GLY A C 1
ATOM 560 O O . GLY A 1 80 ? -13.120 -10.995 -27.508 1.00 93.06 80 GLY A O 1
ATOM 561 N N . GLY A 1 81 ? -11.163 -11.977 -27.040 1.00 92.44 81 GLY A N 1
ATOM 562 C CA . GLY A 1 81 ? -10.352 -11.102 -27.895 1.00 92.44 81 GLY A CA 1
ATOM 563 C C . GLY A 1 81 ? -10.351 -9.615 -27.501 1.00 92.44 81 GLY A C 1
ATOM 564 O O . GLY A 1 81 ? -9.885 -8.777 -28.270 1.00 92.44 81 GLY A O 1
ATOM 565 N N . PHE A 1 82 ? -10.832 -9.247 -26.306 1.00 92.25 82 PHE A N 1
ATOM 566 C CA . PHE A 1 82 ? -10.911 -7.844 -25.868 1.00 92.25 82 PHE A CA 1
ATOM 567 C C . PHE A 1 82 ? -9.552 -7.246 -25.460 1.00 92.25 82 PHE A C 1
ATOM 569 O O . PHE A 1 82 ? -9.468 -6.051 -25.143 1.00 92.25 82 PHE A O 1
ATOM 576 N N . GLY A 1 83 ? -8.488 -8.058 -25.438 1.00 92.19 83 GLY A N 1
ATOM 577 C CA . GLY A 1 83 ? -7.127 -7.647 -25.095 1.00 92.19 83 GLY A CA 1
ATOM 578 C C . GLY A 1 83 ? -7.068 -6.853 -23.787 1.00 92.19 83 GLY A C 1
ATOM 579 O O . GLY A 1 83 ? -7.674 -7.222 -22.783 1.00 92.19 83 GLY A O 1
ATOM 580 N N . ILE A 1 84 ? -6.391 -5.701 -23.806 1.00 92.75 84 ILE A N 1
ATOM 581 C CA . ILE A 1 84 ? -6.217 -4.853 -22.616 1.00 92.75 84 ILE A CA 1
ATOM 582 C C . ILE A 1 84 ? -7.544 -4.352 -22.015 1.00 92.75 84 ILE A C 1
ATOM 584 O O . ILE A 1 84 ? -7.636 -4.152 -20.806 1.00 92.75 84 ILE A O 1
ATOM 588 N N . ARG A 1 85 ? -8.597 -4.170 -22.827 1.00 94.94 85 ARG A N 1
ATOM 589 C CA . ARG A 1 85 ? -9.922 -3.782 -22.312 1.00 94.94 85 ARG A CA 1
ATOM 590 C C . ARG A 1 85 ? -10.551 -4.926 -21.520 1.00 94.94 85 ARG A C 1
ATOM 592 O O . ARG A 1 85 ? -11.139 -4.667 -20.475 1.00 94.94 85 ARG A O 1
ATOM 599 N N . GLY A 1 86 ? -10.377 -6.165 -21.984 1.00 96.00 86 GLY A N 1
ATOM 600 C CA . GLY A 1 86 ? -10.799 -7.371 -21.270 1.00 96.00 86 GLY A CA 1
ATOM 601 C C . GLY A 1 86 ? -10.173 -7.448 -19.879 1.00 96.00 86 GLY A C 1
ATOM 602 O O . GLY A 1 86 ? -10.898 -7.559 -18.893 1.00 96.00 86 GLY A O 1
ATOM 603 N N . ALA A 1 87 ? -8.857 -7.233 -19.792 1.00 95.81 87 ALA A N 1
ATOM 604 C CA . ALA A 1 87 ? -8.135 -7.219 -18.518 1.00 95.81 87 ALA A CA 1
ATOM 605 C C . ALA A 1 87 ? -8.639 -6.121 -17.565 1.00 95.81 87 ALA A C 1
ATOM 607 O O . ALA A 1 87 ? -8.779 -6.319 -16.353 1.00 95.81 87 ALA A O 1
ATOM 608 N N . ALA A 1 88 ? -8.974 -4.948 -18.113 1.00 96.31 88 ALA A N 1
ATOM 609 C CA . ALA A 1 88 ? -9.546 -3.855 -17.335 1.00 96.31 88 ALA A CA 1
ATOM 610 C C . ALA A 1 88 ? -10.908 -4.234 -16.728 1.00 96.31 88 ALA A C 1
ATOM 612 O O . ALA A 1 88 ? -11.140 -3.965 -15.547 1.00 96.31 88 ALA A O 1
ATOM 613 N N . PHE A 1 89 ? -11.786 -4.869 -17.515 1.00 96.88 89 PHE A N 1
ATOM 614 C CA . PHE A 1 89 ? -13.097 -5.337 -17.059 1.00 96.88 89 PHE A CA 1
ATOM 615 C C . PHE A 1 89 ? -12.982 -6.460 -16.029 1.00 96.88 89 PHE A C 1
ATOM 617 O O . PHE A 1 89 ? -13.629 -6.378 -14.985 1.00 96.88 89 PHE A O 1
ATOM 624 N N . ALA A 1 90 ? -12.122 -7.454 -16.269 1.00 96.94 90 ALA A N 1
ATOM 625 C CA . ALA A 1 90 ? -11.866 -8.543 -15.329 1.00 96.94 90 ALA A CA 1
ATOM 626 C C . ALA A 1 90 ? -11.421 -8.001 -13.961 1.00 96.94 90 ALA A C 1
ATOM 628 O O . ALA A 1 90 ? -11.960 -8.376 -12.919 1.00 96.94 90 ALA A O 1
ATOM 629 N N . THR A 1 91 ? -10.486 -7.048 -13.961 1.00 95.62 91 THR A N 1
ATOM 630 C CA . THR A 1 91 ? -9.992 -6.404 -12.734 1.00 95.62 91 THR A CA 1
ATOM 631 C C . THR A 1 91 ? -11.066 -5.546 -12.059 1.00 95.62 91 THR A C 1
ATOM 633 O O . THR A 1 91 ? -11.203 -5.555 -10.836 1.00 95.62 91 THR A O 1
ATOM 636 N N . ALA A 1 92 ? -11.843 -4.783 -12.833 1.00 96.06 92 ALA A N 1
ATOM 637 C CA . ALA A 1 92 ? -12.931 -3.964 -12.302 1.00 96.06 92 ALA A CA 1
ATOM 638 C C . ALA A 1 92 ? -14.006 -4.825 -11.618 1.00 96.06 92 ALA A C 1
ATOM 640 O O . ALA A 1 92 ? -14.413 -4.516 -10.497 1.00 96.06 92 ALA A O 1
ATOM 641 N N . PHE A 1 93 ? -14.408 -5.926 -12.254 1.00 96.12 93 PHE A N 1
ATOM 642 C CA . PHE A 1 93 ? -15.384 -6.866 -11.711 1.00 96.12 93 PHE A CA 1
ATOM 643 C C . PHE A 1 93 ? -14.875 -7.544 -10.433 1.00 96.12 93 PHE A C 1
ATOM 645 O O . PHE A 1 93 ? -15.570 -7.542 -9.417 1.00 96.12 93 PHE A O 1
ATOM 652 N N . ALA A 1 94 ? -13.634 -8.039 -10.446 1.00 96.38 94 ALA A N 1
ATOM 653 C CA . ALA A 1 94 ? -12.998 -8.633 -9.273 1.00 96.38 94 ALA A CA 1
ATOM 654 C C . ALA A 1 94 ? -12.957 -7.668 -8.074 1.00 96.38 94 ALA A C 1
ATOM 656 O O . ALA A 1 94 ? -13.283 -8.062 -6.953 1.00 96.38 94 ALA A O 1
ATOM 657 N N . ASN A 1 95 ? -12.631 -6.390 -8.303 1.00 94.62 95 ASN A N 1
ATOM 658 C CA . ASN A 1 95 ? -12.626 -5.369 -7.252 1.00 94.62 95 ASN A CA 1
ATOM 659 C C . ASN A 1 95 ? -14.020 -5.127 -6.659 1.00 94.62 95 ASN A C 1
ATOM 661 O O . ASN A 1 95 ? -14.151 -4.990 -5.442 1.00 94.62 95 ASN A O 1
ATOM 665 N N . VAL A 1 96 ? -15.059 -5.077 -7.498 1.00 96.25 96 VAL A N 1
ATOM 666 C CA . VAL A 1 96 ? -16.447 -4.905 -7.039 1.00 96.25 96 VAL A CA 1
ATOM 667 C C . VAL A 1 96 ? -16.900 -6.117 -6.224 1.00 96.25 96 VAL A C 1
ATOM 669 O O . VAL A 1 96 ? -17.456 -5.943 -5.140 1.00 96.25 96 VAL A O 1
ATOM 672 N N . ALA A 1 97 ? -16.601 -7.335 -6.683 1.00 95.44 97 ALA A N 1
ATOM 673 C CA . ALA A 1 97 ? -16.913 -8.562 -5.954 1.00 95.44 97 ALA A CA 1
ATOM 674 C C . ALA A 1 97 ? -16.198 -8.616 -4.592 1.00 95.44 97 ALA A C 1
ATOM 676 O O . ALA A 1 97 ? -16.825 -8.888 -3.567 1.00 95.44 97 ALA A O 1
ATOM 677 N N . SER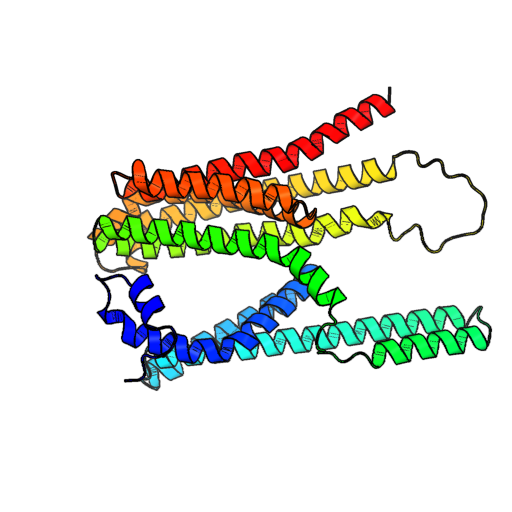 A 1 98 ? -14.905 -8.278 -4.558 1.00 95.69 98 SER A N 1
ATOM 678 C CA . SER A 1 98 ? -14.122 -8.190 -3.319 1.00 95.69 98 SER A CA 1
ATOM 679 C C . SER A 1 98 ? -14.708 -7.172 -2.336 1.00 95.69 98 SER A C 1
ATOM 681 O O . SER A 1 98 ? -14.901 -7.469 -1.155 1.00 95.69 98 SER A O 1
ATOM 683 N N . CYS A 1 99 ? -15.063 -5.983 -2.834 1.00 96.06 99 CYS A N 1
ATOM 684 C CA . CYS A 1 99 ? -15.707 -4.937 -2.046 1.00 96.06 99 CYS A CA 1
ATOM 685 C C . CYS A 1 99 ? -17.036 -5.419 -1.449 1.00 96.06 99 CYS A C 1
ATOM 687 O O . CYS A 1 99 ? -17.280 -5.219 -0.259 1.00 96.06 99 CYS A O 1
ATOM 689 N N . ALA A 1 100 ? -17.865 -6.108 -2.238 1.00 95.44 100 ALA A N 1
ATOM 690 C CA . ALA A 1 100 ? -19.135 -6.649 -1.767 1.00 95.44 100 ALA A CA 1
ATOM 691 C C . ALA A 1 100 ? -18.939 -7.649 -0.615 1.00 95.44 100 ALA A C 1
ATOM 693 O O . ALA A 1 100 ? -19.613 -7.533 0.411 1.00 95.44 100 ALA A O 1
ATOM 694 N N . VAL A 1 101 ? -17.978 -8.574 -0.732 1.00 95.56 101 VAL A N 1
ATOM 695 C CA . VAL A 1 101 ? -17.637 -9.531 0.340 1.00 95.56 101 VAL A CA 1
ATOM 696 C C . VAL A 1 101 ? -17.254 -8.798 1.630 1.00 95.56 101 VAL A C 1
ATOM 698 O O . VAL A 1 101 ? -17.771 -9.118 2.706 1.00 95.56 101 VAL A O 1
ATOM 701 N N . LEU A 1 102 ? -16.391 -7.785 1.527 1.00 96.44 102 LEU A N 1
ATOM 702 C CA . LEU A 1 102 ? -15.922 -7.004 2.673 1.00 96.44 102 LEU A CA 1
ATOM 703 C C . LEU A 1 102 ? -17.048 -6.194 3.330 1.00 96.44 102 LEU A C 1
ATOM 705 O O . LEU A 1 102 ? -17.194 -6.233 4.552 1.00 96.44 102 LEU A O 1
ATOM 709 N N . LEU A 1 103 ? -17.875 -5.499 2.544 1.00 95.69 103 LEU A N 1
ATOM 710 C CA . LEU A 1 103 ? -18.972 -4.675 3.062 1.00 95.69 103 LEU A CA 1
ATOM 711 C C . LEU A 1 103 ? -20.080 -5.516 3.702 1.00 95.69 103 LEU A C 1
ATOM 713 O O . LEU A 1 103 ? -20.605 -5.138 4.750 1.00 95.69 103 LEU A O 1
ATOM 717 N N . VAL A 1 104 ? -20.418 -6.671 3.120 1.00 94.75 104 VAL A N 1
ATOM 718 C CA . VAL A 1 104 ? -21.403 -7.595 3.706 1.00 94.75 104 VAL A CA 1
ATOM 719 C C . VAL A 1 104 ? -20.916 -8.106 5.058 1.00 94.75 104 VAL A C 1
ATOM 721 O O . VAL A 1 104 ? -21.687 -8.124 6.020 1.00 94.75 104 VAL A O 1
ATOM 724 N N . ASN A 1 105 ? -19.642 -8.489 5.160 1.00 93.81 105 ASN A N 1
ATOM 725 C CA . ASN A 1 105 ? -19.072 -8.944 6.423 1.00 93.81 105 ASN A CA 1
ATOM 726 C C . ASN A 1 105 ? -19.029 -7.816 7.463 1.00 93.81 105 ASN A C 1
ATOM 728 O O . ASN A 1 105 ? -19.483 -8.013 8.589 1.00 93.81 105 ASN A O 1
ATOM 732 N N . LEU A 1 106 ? -18.583 -6.618 7.071 1.00 93.88 106 LEU A N 1
ATOM 733 C CA . LEU A 1 106 ? -18.562 -5.446 7.945 1.00 93.88 106 LEU A CA 1
ATOM 734 C C . LEU A 1 106 ? -19.962 -5.129 8.487 1.00 93.88 106 LEU A C 1
ATOM 736 O O . LEU A 1 106 ? -20.134 -4.985 9.696 1.00 93.88 106 LEU A O 1
ATOM 740 N N . ARG A 1 107 ? -20.983 -5.106 7.622 1.00 93.56 107 ARG A N 1
ATOM 741 C CA . ARG A 1 107 ? -22.374 -4.862 8.029 1.00 93.56 107 ARG A CA 1
ATOM 742 C C . ARG A 1 107 ? -22.893 -5.935 8.988 1.00 93.56 107 ARG A C 1
ATOM 744 O O . ARG A 1 107 ? -23.552 -5.601 9.970 1.00 93.56 107 ARG A O 1
ATOM 751 N N . ARG A 1 108 ? -22.587 -7.213 8.735 1.00 92.62 108 ARG A N 1
ATOM 752 C CA . ARG A 1 108 ? -22.950 -8.325 9.634 1.00 92.62 108 ARG A CA 1
ATOM 753 C C . ARG A 1 108 ? -22.274 -8.191 10.998 1.00 92.62 108 ARG A C 1
ATOM 755 O O . ARG A 1 108 ? -22.933 -8.349 12.016 1.00 92.62 108 ARG A O 1
ATOM 762 N N . ARG A 1 109 ? -20.986 -7.850 11.032 1.00 90.44 109 ARG A N 1
ATOM 763 C CA . ARG A 1 109 ? -20.234 -7.650 12.279 1.00 90.44 109 ARG A CA 1
ATOM 764 C C . ARG A 1 109 ? -20.768 -6.497 13.110 1.00 90.44 109 ARG A C 1
ATOM 766 O O . ARG A 1 109 ? -20.929 -6.666 14.313 1.00 90.44 109 ARG A O 1
ATOM 773 N N . LEU A 1 110 ? -21.039 -5.354 12.481 1.00 90.00 110 LEU A N 1
ATOM 774 C CA . LEU A 1 110 ? -21.617 -4.199 13.169 1.00 90.00 110 LEU A CA 1
ATOM 775 C C . LEU A 1 110 ? -22.972 -4.558 13.784 1.00 90.00 110 LEU A C 1
ATOM 777 O O . LEU A 1 110 ? -23.188 -4.290 14.959 1.00 90.00 110 LEU A O 1
ATOM 781 N N . ARG A 1 111 ? -23.829 -5.263 13.034 1.00 91.31 111 ARG A N 1
ATOM 782 C CA . ARG A 1 111 ? -25.112 -5.759 13.546 1.00 91.31 111 ARG A CA 1
ATOM 783 C C . ARG A 1 111 ? -24.939 -6.709 14.731 1.00 91.31 111 ARG A C 1
ATOM 785 O O . ARG A 1 111 ? -25.627 -6.554 15.728 1.00 91.31 111 ARG A O 1
ATOM 792 N N . ASN A 1 112 ? -24.014 -7.664 14.643 1.00 91.69 112 ASN A N 1
ATOM 793 C CA . ASN A 1 112 ? -23.780 -8.622 15.724 1.00 91.69 112 ASN A CA 1
ATOM 794 C C . ASN A 1 112 ? -23.232 -7.942 16.987 1.00 91.69 112 ASN A C 1
ATOM 796 O O . ASN A 1 112 ? -23.663 -8.283 18.081 1.00 91.69 112 ASN A O 1
ATOM 800 N N . LYS A 1 113 ? -22.320 -6.969 16.838 1.00 89.88 113 LYS A N 1
ATOM 801 C CA . LYS A 1 113 ? -21.814 -6.165 17.963 1.00 89.88 113 LYS A CA 1
ATOM 802 C C . LYS A 1 113 ? -22.917 -5.336 18.613 1.00 89.88 113 LYS A C 1
ATOM 804 O O . LYS A 1 113 ? -22.972 -5.257 19.836 1.00 89.88 113 LYS A O 1
ATOM 809 N N . LEU A 1 114 ? -23.784 -4.737 17.802 1.00 90.19 114 LEU A N 1
ATOM 810 C CA . LEU A 1 114 ? -24.922 -3.982 18.307 1.00 90.19 114 LEU A CA 1
ATOM 811 C C . LEU A 1 114 ? -25.895 -4.892 19.064 1.00 90.19 114 LEU A C 1
ATOM 813 O O . LEU A 1 114 ? -26.289 -4.559 20.172 1.00 90.19 114 LEU A O 1
ATOM 817 N N . ALA A 1 115 ? -26.196 -6.076 18.526 1.00 90.94 115 ALA A N 1
ATOM 818 C CA . ALA A 1 115 ? -27.047 -7.057 19.194 1.00 90.94 115 ALA A CA 1
ATOM 819 C C . ALA A 1 115 ? -26.445 -7.555 20.521 1.00 90.94 115 ALA A C 1
ATOM 821 O O . ALA A 1 115 ? -27.169 -7.692 21.504 1.00 90.94 115 ALA A O 1
ATOM 822 N N . SER A 1 116 ? -25.128 -7.801 20.582 1.00 91.88 116 SER A N 1
ATOM 823 C CA . SER A 1 116 ? -24.468 -8.182 21.840 1.00 91.88 116 SER A CA 1
ATOM 824 C C . SER A 1 116 ? -24.471 -7.051 22.866 1.00 91.88 116 SER A C 1
ATOM 826 O O . SER A 1 116 ? -24.704 -7.313 24.039 1.00 91.88 116 SER A O 1
ATOM 828 N N . PHE A 1 117 ? -24.257 -5.806 22.426 1.00 90.56 117 PHE A N 1
ATOM 829 C CA . PHE A 1 117 ? -24.330 -4.629 23.291 1.00 90.56 117 PHE A CA 1
ATOM 830 C C . PHE A 1 117 ? -25.748 -4.429 23.836 1.00 90.56 117 PHE A C 1
ATOM 832 O O . PHE A 1 117 ? -25.927 -4.318 25.042 1.00 90.56 117 PHE A O 1
ATOM 839 N N . ALA A 1 118 ? -26.762 -4.473 22.967 1.00 89.62 118 ALA A N 1
ATOM 840 C CA . ALA A 1 118 ? -28.164 -4.362 23.357 1.00 89.62 118 ALA A CA 1
ATOM 841 C C . ALA A 1 118 ? -28.562 -5.449 24.364 1.00 89.62 118 ALA A C 1
ATOM 843 O O . ALA A 1 118 ? -29.229 -5.161 25.354 1.00 89.62 118 ALA A O 1
ATOM 844 N N . LYS A 1 119 ? -28.108 -6.693 24.152 1.00 91.25 119 LYS A N 1
ATOM 845 C CA . LYS A 1 119 ? -28.327 -7.792 25.098 1.00 91.25 119 LYS A CA 1
ATOM 846 C C . LYS A 1 119 ? -27.694 -7.503 26.464 1.00 91.25 119 LYS A C 1
ATOM 848 O O . LYS A 1 119 ? -28.390 -7.612 27.465 1.00 91.25 119 LYS A O 1
ATOM 853 N N . GLN A 1 120 ? -26.422 -7.104 26.495 1.00 89.88 120 GLN A N 1
ATOM 854 C CA . GLN A 1 120 ? -25.714 -6.791 27.739 1.00 89.88 120 GLN A CA 1
ATOM 855 C C . GLN A 1 120 ? -26.397 -5.649 28.508 1.00 89.88 120 GLN A C 1
ATOM 857 O O . GLN A 1 120 ? -26.688 -5.787 29.691 1.00 89.88 120 GLN A O 1
ATOM 862 N N . ARG A 1 121 ? -26.730 -4.549 27.822 1.00 88.12 121 ARG A N 1
ATOM 863 C CA . ARG A 1 121 ? -27.398 -3.392 28.436 1.00 88.12 121 ARG A CA 1
ATOM 864 C C . ARG A 1 121 ? -28.775 -3.742 28.991 1.00 88.12 121 ARG A C 1
ATOM 866 O O . ARG A 1 121 ? -29.139 -3.263 30.055 1.00 88.12 121 ARG A O 1
ATOM 873 N N . ARG A 1 122 ? -29.535 -4.605 28.309 1.00 88.31 122 ARG A N 1
ATOM 874 C CA . ARG A 1 122 ? -30.814 -5.111 28.832 1.00 88.31 122 ARG A CA 1
ATOM 875 C C . ARG A 1 122 ? -30.614 -5.949 30.097 1.00 88.31 122 ARG A C 1
ATOM 877 O O . ARG A 1 122 ? -31.349 -5.759 31.059 1.00 88.31 122 ARG A O 1
ATOM 884 N N . GLU A 1 123 ? -29.619 -6.836 30.118 1.00 88.94 123 GLU A N 1
ATOM 885 C CA . GLU A 1 123 ? -29.303 -7.681 31.283 1.00 88.94 123 GLU A CA 1
ATOM 886 C C . GLU A 1 123 ? -28.886 -6.860 32.518 1.00 88.94 123 GLU A C 1
ATOM 888 O O . GLU A 1 123 ? -29.321 -7.180 33.623 1.00 88.94 123 GLU A O 1
ATOM 893 N N . GLU A 1 124 ? -28.135 -5.768 32.340 1.00 85.38 124 GLU A N 1
ATOM 894 C CA . GLU A 1 124 ? -27.730 -4.853 33.425 1.00 85.38 124 GLU A CA 1
ATOM 895 C C . GLU A 1 124 ? -28.930 -4.197 34.134 1.00 85.38 124 GLU A C 1
ATOM 897 O O . GLU A 1 124 ? -28.917 -4.004 35.350 1.00 85.38 124 GLU A O 1
ATOM 902 N N . VAL A 1 125 ? -29.996 -3.873 33.395 1.00 84.75 125 VAL A N 1
ATOM 903 C CA . VAL A 1 125 ? -31.152 -3.145 33.943 1.00 84.75 125 VAL A CA 1
ATOM 904 C C . VAL A 1 125 ? -32.206 -4.087 34.537 1.00 84.75 125 VAL A C 1
ATOM 906 O O . VAL A 1 125 ? -32.887 -3.702 35.485 1.00 84.75 125 VAL A O 1
ATOM 909 N N . ILE A 1 126 ? -32.310 -5.333 34.053 1.00 77.19 126 ILE A N 1
ATOM 910 C CA . ILE A 1 126 ? -33.284 -6.336 34.538 1.00 77.19 126 ILE A CA 1
ATOM 911 C C . ILE A 1 126 ? -33.112 -6.650 36.039 1.00 77.19 126 ILE A C 1
ATOM 913 O O . ILE A 1 126 ? -34.088 -7.007 36.696 1.00 77.19 126 ILE A O 1
ATOM 917 N N . GLY A 1 127 ? -31.902 -6.513 36.596 1.00 69.44 127 GLY A N 1
ATOM 918 C CA . GLY A 1 127 ? -31.612 -6.856 37.996 1.00 69.44 127 GLY A CA 1
ATOM 919 C C . GLY A 1 127 ? -31.613 -5.698 39.003 1.00 69.44 127 GLY A C 1
ATOM 920 O O . GLY A 1 127 ? -31.681 -5.957 40.201 1.00 69.44 127 GLY A O 1
ATOM 921 N N . VAL A 1 128 ? -31.496 -4.441 38.553 1.00 69.25 128 VAL A N 1
ATOM 922 C CA . VAL A 1 128 ? -31.176 -3.286 39.431 1.00 69.25 128 VAL A CA 1
ATOM 923 C C . VAL A 1 128 ? -31.917 -1.995 39.030 1.00 69.25 128 VAL A C 1
ATOM 925 O O . VAL A 1 128 ? -31.967 -1.034 39.797 1.00 69.25 128 VAL A O 1
ATOM 928 N N . GLY A 1 129 ? -32.499 -1.933 37.829 1.00 71.12 129 GLY A N 1
ATOM 929 C CA . GLY A 1 129 ? -33.009 -0.692 37.247 1.00 71.12 129 GLY A CA 1
ATOM 930 C C . GLY A 1 129 ? -34.438 -0.318 37.642 1.00 71.12 129 GLY A C 1
ATOM 931 O O . GLY A 1 129 ? -35.305 -1.168 37.821 1.00 71.12 129 GLY A O 1
ATOM 932 N N . THR A 1 130 ? -34.705 0.988 37.696 1.00 83.31 130 THR A N 1
ATOM 933 C CA . THR A 1 130 ? -36.078 1.526 37.740 1.00 83.31 130 THR A CA 1
ATOM 934 C C . THR A 1 130 ? -36.732 1.460 36.353 1.00 83.31 130 THR A C 1
ATOM 936 O O . THR A 1 130 ? -36.025 1.378 35.348 1.00 83.31 130 THR A O 1
ATOM 939 N N . GLU A 1 131 ? -38.065 1.564 36.252 1.00 84.06 131 GLU A N 1
ATOM 940 C CA . GLU A 1 131 ? -38.759 1.642 34.947 1.00 84.06 131 GLU A CA 1
ATOM 941 C C . GLU A 1 131 ? -38.192 2.755 34.046 1.00 84.06 131 GLU A C 1
ATOM 943 O O . GLU A 1 131 ? -38.034 2.568 32.839 1.00 84.06 131 GLU A O 1
ATOM 948 N N . ALA A 1 132 ? -37.800 3.890 34.635 1.00 86.00 132 ALA A N 1
ATOM 949 C CA . ALA A 1 132 ? -37.141 4.976 33.915 1.00 86.00 132 ALA A CA 1
ATOM 950 C C . ALA A 1 132 ? -35.781 4.547 33.329 1.00 86.00 132 ALA A C 1
ATOM 952 O O . ALA A 1 132 ? -35.470 4.882 32.187 1.00 86.00 132 ALA A O 1
ATOM 953 N N . SER A 1 133 ? -34.990 3.768 34.075 1.00 84.56 133 SER A N 1
ATOM 954 C CA . SER A 1 133 ? -33.711 3.215 33.609 1.00 84.56 133 SER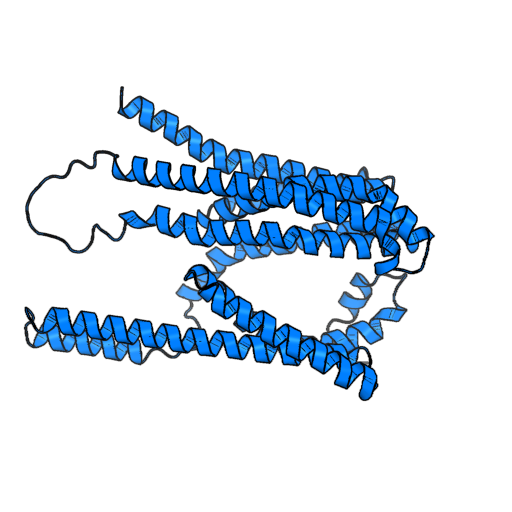 A CA 1
ATOM 955 C C . SER A 1 133 ? -33.896 2.277 32.408 1.00 84.56 133 SER A C 1
ATOM 957 O O . SER A 1 133 ? -33.106 2.330 31.467 1.00 84.56 133 SER A O 1
ATOM 959 N N . VAL A 1 134 ? -34.951 1.452 32.416 1.00 87.31 134 VAL A N 1
ATOM 960 C CA . VAL A 1 134 ? -35.287 0.539 31.305 1.00 87.31 134 VAL A CA 1
ATOM 961 C C . VAL A 1 134 ? -35.634 1.326 30.044 1.00 87.31 134 VAL A C 1
ATOM 963 O O . VAL A 1 134 ? -35.101 1.032 28.975 1.00 87.31 134 VAL A O 1
ATOM 966 N N . LEU A 1 135 ? -36.473 2.360 30.165 1.00 89.31 135 LEU A N 1
ATOM 967 C CA . LEU A 1 135 ? -36.873 3.193 29.027 1.00 89.31 135 LEU A CA 1
ATOM 968 C C . LEU A 1 135 ? -35.683 3.910 28.379 1.00 89.31 135 LEU A C 1
ATOM 970 O O . LEU A 1 135 ? -35.584 3.929 27.154 1.00 89.31 135 LEU A O 1
ATOM 974 N N . LEU A 1 136 ? -34.759 4.453 29.180 1.00 89.69 136 LEU A N 1
ATOM 975 C CA . LEU A 1 136 ? -33.556 5.113 28.661 1.00 89.69 136 LEU A CA 1
ATOM 976 C C . LEU A 1 136 ? -32.656 4.146 27.880 1.00 89.69 136 LEU A C 1
ATOM 978 O O . LEU A 1 136 ? -32.122 4.517 26.835 1.00 89.69 136 LEU A O 1
ATOM 982 N N . VAL A 1 137 ? -32.509 2.907 28.359 1.00 89.75 137 VAL A N 1
ATOM 983 C CA . VAL A 1 137 ? -31.707 1.881 27.678 1.00 89.75 137 VAL A CA 1
ATOM 984 C C . VAL A 1 137 ? -32.373 1.405 26.388 1.00 89.75 137 VAL A C 1
ATOM 986 O O . VAL A 1 137 ? -31.692 1.259 25.374 1.00 89.75 137 VAL A O 1
ATOM 989 N N . GLU A 1 138 ? -33.694 1.225 26.369 1.00 91.38 138 GLU A N 1
ATOM 990 C CA . GLU A 1 138 ? -34.415 0.908 25.130 1.00 91.38 138 GLU A CA 1
ATOM 991 C C . GLU A 1 138 ? -34.341 2.051 24.109 1.00 91.38 138 GLU A C 1
ATOM 993 O O . GLU A 1 138 ? -34.156 1.800 22.916 1.00 91.38 138 GLU A O 1
ATOM 998 N N . GLU A 1 139 ? -34.409 3.310 24.553 1.00 92.25 139 GLU A N 1
ATOM 999 C CA . GLU A 1 139 ? -34.236 4.464 23.668 1.00 92.25 139 GLU A CA 1
ATOM 1000 C C . GLU A 1 139 ? -32.804 4.543 23.108 1.00 92.25 139 GLU A C 1
ATOM 1002 O O . GLU A 1 139 ? -32.614 4.815 21.920 1.00 92.25 139 GLU A O 1
ATOM 1007 N N . GLU A 1 140 ? -31.789 4.260 23.931 1.00 91.94 140 GLU A N 1
ATOM 1008 C CA . GLU A 1 140 ? -30.388 4.163 23.507 1.00 91.94 140 GLU A CA 1
ATOM 1009 C C . GLU A 1 140 ? -30.208 3.084 22.426 1.00 91.94 140 GLU A C 1
ATOM 1011 O O . GLU A 1 140 ? -29.640 3.354 21.361 1.00 91.94 140 GLU A O 1
ATOM 1016 N N . ILE A 1 141 ? -30.742 1.880 22.658 1.00 91.44 141 ILE A N 1
ATOM 1017 C CA . ILE A 1 141 ? -30.686 0.762 21.708 1.00 91.44 141 ILE A CA 1
ATOM 1018 C C . ILE A 1 141 ? -31.402 1.129 20.404 1.00 91.44 141 ILE A C 1
ATOM 1020 O O . ILE A 1 141 ? -30.818 0.977 19.329 1.00 91.44 141 ILE A O 1
ATOM 1024 N N . ALA A 1 142 ? -32.619 1.676 20.478 1.00 91.81 142 ALA A N 1
ATOM 1025 C CA . ALA A 1 142 ? -33.388 2.082 19.303 1.00 91.81 142 ALA A CA 1
ATOM 1026 C C . ALA A 1 142 ? -32.657 3.156 18.481 1.00 91.81 142 ALA A C 1
ATOM 1028 O O . ALA A 1 142 ? -32.609 3.085 17.248 1.00 91.81 142 ALA A O 1
ATOM 1029 N N . ARG A 1 143 ? -32.021 4.130 19.148 1.00 91.25 143 ARG A N 1
ATOM 1030 C CA . ARG A 1 143 ? -31.183 5.137 18.483 1.00 91.25 143 ARG A CA 1
ATOM 1031 C C . ARG A 1 143 ? -30.010 4.488 17.755 1.00 91.25 143 ARG A C 1
ATOM 1033 O O . ARG A 1 143 ? -29.776 4.825 16.596 1.00 91.25 143 ARG A O 1
ATOM 1040 N N . LEU A 1 144 ? -29.300 3.549 18.379 1.00 88.06 144 LEU A N 1
ATOM 1041 C CA . LEU A 1 144 ? -28.170 2.858 17.751 1.00 88.06 144 LEU A CA 1
ATOM 1042 C C . LEU A 1 144 ? -28.597 1.960 16.577 1.00 88.06 144 LEU A C 1
ATOM 1044 O O . LEU A 1 144 ? -27.912 1.932 15.554 1.00 88.06 144 LEU A O 1
ATOM 1048 N N . GLU A 1 145 ? -29.734 1.268 16.681 1.00 89.25 145 GLU A N 1
ATOM 1049 C CA . GLU A 1 145 ? -30.301 0.453 15.594 1.00 89.25 145 GLU A CA 1
ATOM 1050 C C . GLU A 1 145 ? -30.767 1.294 14.402 1.00 89.25 145 GLU A C 1
ATOM 1052 O O . GLU A 1 145 ? -30.689 0.842 13.256 1.00 89.25 145 GLU A O 1
ATOM 1057 N N . SER A 1 146 ? -31.193 2.534 14.655 1.00 87.19 146 SER A N 1
ATOM 1058 C CA . SER A 1 146 ? -31.609 3.472 13.610 1.00 87.19 146 SER A CA 1
ATOM 1059 C C . SER A 1 146 ? -30.448 4.034 12.778 1.00 87.19 146 SER A C 1
ATOM 1061 O O . SER A 1 146 ? -30.683 4.597 11.705 1.00 87.19 146 SER A O 1
ATOM 1063 N N . VAL A 1 147 ? -29.193 3.877 13.226 1.00 85.44 147 VAL A N 1
ATOM 1064 C CA . VAL A 1 147 ? -28.025 4.412 12.515 1.00 85.44 147 VAL A CA 1
ATOM 1065 C C . VAL A 1 147 ? -27.856 3.685 11.172 1.00 85.44 147 VAL A C 1
ATOM 1067 O O . VAL A 1 147 ? -27.603 2.474 11.137 1.00 85.44 147 VAL A O 1
ATOM 1070 N N . PRO A 1 148 ? -27.954 4.393 10.031 1.00 88.81 148 PRO A N 1
ATOM 1071 C CA . PRO A 1 148 ? -27.809 3.765 8.727 1.00 88.81 148 PRO A CA 1
ATOM 1072 C C . PRO A 1 148 ? -26.368 3.291 8.512 1.00 88.81 148 PRO A C 1
ATOM 1074 O O . PRO A 1 148 ? -25.405 3.930 8.928 1.00 88.81 148 PRO A O 1
ATOM 1077 N N . PHE A 1 149 ? -26.207 2.183 7.782 1.00 87.38 149 PHE A N 1
ATOM 1078 C CA . PHE A 1 149 ? -24.882 1.627 7.473 1.00 87.38 149 PHE A CA 1
ATOM 1079 C C . PHE A 1 149 ? -23.989 2.597 6.679 1.00 87.38 149 PHE A C 1
ATOM 1081 O O . PHE A 1 149 ? -22.768 2.558 6.802 1.00 87.38 149 PHE A O 1
ATOM 1088 N N . MET A 1 150 ? -24.598 3.452 5.855 1.00 87.62 150 MET A N 1
ATOM 1089 C CA . MET A 1 150 ? -23.920 4.531 5.144 1.00 87.62 150 MET A CA 1
ATOM 1090 C C . MET A 1 150 ? -24.688 5.827 5.374 1.00 87.62 150 MET A C 1
ATOM 1092 O O . MET A 1 150 ? -25.895 5.884 5.145 1.00 87.62 150 MET A O 1
ATOM 1096 N N . SER A 1 151 ? -23.971 6.863 5.786 1.00 89.12 151 SER A N 1
ATOM 1097 C CA . SER A 1 151 ? -24.475 8.222 5.939 1.00 89.12 151 SER A CA 1
ATOM 1098 C C . SER A 1 151 ? -23.442 9.216 5.426 1.00 89.12 151 SER A C 1
ATOM 1100 O O . SER A 1 151 ? -22.251 8.910 5.312 1.00 89.12 151 SER A O 1
ATOM 1102 N N . LEU A 1 152 ? -23.906 10.419 5.093 1.00 89.62 152 LEU A N 1
ATOM 1103 C CA . LEU A 1 152 ? -23.000 11.529 4.835 1.00 89.62 152 LEU A CA 1
ATOM 1104 C C . LEU A 1 152 ? -22.423 12.027 6.169 1.00 89.62 152 LEU A C 1
ATOM 1106 O O . LEU A 1 152 ? -23.173 12.141 7.141 1.00 89.62 152 LEU A O 1
ATOM 1110 N N . PRO A 1 153 ? -21.114 12.325 6.230 1.00 89.00 153 PRO A N 1
ATOM 1111 C CA . PRO A 1 153 ? -20.491 12.813 7.449 1.00 89.00 153 PRO A CA 1
ATOM 1112 C C . PRO A 1 153 ? -20.955 14.237 7.762 1.00 89.00 153 PRO A C 1
ATOM 1114 O O . PRO A 1 153 ? -21.102 15.074 6.867 1.00 89.00 153 PRO A O 1
ATOM 1117 N N . ASP A 1 154 ? -21.112 14.544 9.044 1.00 92.44 154 ASP A N 1
ATOM 1118 C CA . ASP A 1 154 ? -21.282 15.913 9.507 1.00 92.44 154 ASP A CA 1
ATOM 1119 C C . ASP A 1 154 ? -19.955 16.698 9.426 1.00 92.44 154 ASP A C 1
ATOM 1121 O O . ASP A 1 154 ? -18.855 16.152 9.273 1.00 92.44 154 ASP A O 1
ATOM 1125 N N . LYS A 1 155 ? -20.046 18.028 9.542 1.00 94.19 155 LYS A N 1
ATOM 1126 C CA . LYS A 1 155 ? -18.885 18.924 9.409 1.00 94.19 155 LYS A CA 1
ATOM 1127 C C . LYS A 1 155 ? -17.809 18.682 10.475 1.00 94.19 155 LYS A C 1
ATOM 1129 O O . LYS A 1 155 ? -16.642 18.989 10.214 1.00 94.19 155 LYS A O 1
ATOM 1134 N N . LYS A 1 156 ? -18.171 18.199 11.670 1.00 94.56 156 LYS A N 1
ATOM 1135 C CA . LYS A 1 156 ? -17.215 17.942 12.753 1.00 94.56 156 LYS A CA 1
ATOM 1136 C C . LYS A 1 156 ? -16.450 16.656 12.458 1.00 94.56 156 LYS A C 1
ATOM 1138 O O . LYS A 1 156 ? -15.221 16.710 12.393 1.00 94.56 156 LYS A O 1
ATOM 1143 N N . SER A 1 157 ? -17.146 15.562 12.149 1.00 92.44 157 SER A N 1
ATOM 1144 C CA . SER A 1 157 ? -16.503 14.298 11.771 1.00 92.44 157 SER A CA 1
ATOM 1145 C C . SER A 1 157 ? -15.649 14.425 10.509 1.00 92.44 157 SER A C 1
ATOM 1147 O O . SER A 1 157 ? -14.531 13.910 10.476 1.00 92.44 157 SER A O 1
ATOM 1149 N N . LEU A 1 158 ? -16.093 15.181 9.497 1.00 94.31 158 LEU A N 1
ATOM 1150 C CA . LEU A 1 158 ? -15.279 15.437 8.304 1.00 94.31 158 LEU A CA 1
ATOM 1151 C C . LEU A 1 158 ? -13.980 16.191 8.642 1.00 94.31 158 LEU A C 1
ATOM 1153 O O . LEU A 1 158 ? -12.914 15.869 8.115 1.00 94.31 158 LEU A O 1
ATOM 1157 N N . ARG A 1 159 ? -14.042 17.178 9.543 1.00 94.94 159 ARG A N 1
ATOM 1158 C CA . ARG A 1 159 ? -12.863 17.943 9.980 1.00 94.94 159 ARG A CA 1
ATOM 1159 C C . ARG A 1 159 ? -11.880 17.076 10.760 1.00 94.94 159 ARG A C 1
ATOM 1161 O O . ARG A 1 159 ? -10.674 17.179 10.542 1.00 94.94 159 ARG A O 1
ATOM 1168 N N . GLU A 1 160 ? -12.382 16.229 11.652 1.00 92.19 160 GLU A N 1
ATOM 1169 C CA . GLU A 1 160 ? -11.564 15.273 12.402 1.00 92.19 160 GLU A CA 1
ATOM 1170 C C . GLU A 1 160 ? -10.896 14.260 11.468 1.00 92.19 160 GLU A C 1
ATOM 1172 O O . GLU A 1 160 ? -9.687 14.036 11.571 1.00 92.19 160 GLU A O 1
ATOM 1177 N N . PHE A 1 161 ? -11.638 13.737 10.488 1.00 92.38 161 PHE A N 1
ATOM 1178 C CA . PHE A 1 161 ? -11.088 12.871 9.450 1.00 92.38 161 PHE A CA 1
ATOM 1179 C C . PHE A 1 161 ? -9.964 13.563 8.673 1.00 92.38 161 PHE A C 1
ATOM 1181 O O . PHE A 1 161 ? -8.871 13.012 8.578 1.00 92.38 161 PHE A O 1
ATOM 1188 N N . ILE A 1 162 ? -10.177 14.786 8.175 1.00 93.75 162 ILE A N 1
ATOM 1189 C CA . ILE A 1 162 ? -9.152 15.535 7.427 1.00 93.75 162 ILE A CA 1
ATOM 1190 C C . ILE A 1 162 ? -7.916 15.801 8.296 1.00 93.75 162 ILE A C 1
ATOM 1192 O O . ILE A 1 162 ? -6.790 15.687 7.812 1.00 93.75 162 ILE A O 1
ATOM 1196 N N . ARG A 1 163 ? -8.094 16.103 9.588 1.00 91.25 163 ARG A N 1
ATOM 1197 C CA . ARG A 1 163 ? -6.981 16.320 10.526 1.00 91.25 163 ARG A CA 1
ATOM 1198 C C . ARG A 1 163 ? -6.110 15.070 10.702 1.00 91.25 163 ARG A C 1
ATOM 1200 O O . ARG A 1 163 ? -4.905 15.206 10.913 1.00 91.25 163 ARG A O 1
ATOM 1207 N N . LEU A 1 164 ? -6.699 13.878 10.613 1.00 88.88 164 LEU A N 1
ATOM 1208 C CA . LEU A 1 164 ? -5.991 12.598 10.707 1.00 88.88 164 LEU A CA 1
ATOM 1209 C C . LEU A 1 164 ? -5.422 12.143 9.352 1.00 88.88 164 LEU A C 1
ATOM 1211 O O . LEU A 1 164 ? -4.262 11.746 9.267 1.00 88.88 164 LEU A O 1
ATOM 1215 N N . ALA A 1 165 ? -6.223 12.216 8.290 1.00 91.81 165 ALA A N 1
ATOM 1216 C CA . ALA A 1 165 ? -5.889 11.703 6.965 1.00 91.81 165 ALA A CA 1
ATOM 1217 C C . ALA A 1 165 ? -4.970 12.641 6.168 1.00 91.81 165 ALA A C 1
ATOM 1219 O O . ALA A 1 165 ? -4.118 12.165 5.421 1.00 91.81 165 ALA A O 1
ATOM 1220 N N . GLY A 1 166 ? -5.099 13.960 6.340 1.00 93.38 166 GLY A N 1
ATOM 1221 C CA . GLY A 1 166 ? -4.347 14.971 5.591 1.00 93.38 166 GLY A CA 1
ATOM 1222 C C . GLY A 1 166 ? -2.826 14.780 5.653 1.00 93.38 166 GLY A C 1
ATOM 1223 O O . GLY A 1 166 ? -2.193 14.678 4.602 1.00 93.38 166 GLY A O 1
ATOM 1224 N N . PRO A 1 167 ? -2.213 14.655 6.846 1.00 93.19 167 PRO A N 1
ATOM 1225 C CA . PRO A 1 167 ? -0.780 14.386 6.964 1.00 93.19 167 PRO A CA 1
ATOM 1226 C C . PRO A 1 167 ? -0.331 13.114 6.230 1.00 93.19 167 PRO A C 1
ATOM 1228 O O . PRO A 1 167 ? 0.682 13.127 5.532 1.00 93.19 167 PRO A O 1
ATOM 1231 N N . ILE A 1 168 ? -1.095 12.023 6.356 1.00 92.12 168 ILE A N 1
ATOM 1232 C CA . ILE A 1 168 ? -0.792 10.738 5.708 1.00 92.12 168 ILE A CA 1
ATOM 1233 C C . ILE A 1 168 ? -0.902 10.875 4.185 1.00 92.12 168 ILE A C 1
ATOM 1235 O O . ILE A 1 168 ? -0.034 10.392 3.459 1.00 92.12 168 ILE A O 1
ATOM 1239 N N . PHE A 1 169 ? -1.924 11.583 3.699 1.00 93.69 169 PHE A N 1
ATOM 1240 C CA . PHE A 1 169 ? -2.114 11.870 2.281 1.00 93.69 169 PHE A CA 1
ATOM 1241 C C . PHE A 1 169 ? -0.892 12.577 1.681 1.00 93.69 169 PHE A C 1
ATOM 1243 O O . PHE A 1 169 ? -0.340 12.095 0.693 1.00 93.69 169 PHE A O 1
ATOM 1250 N N . PHE A 1 170 ? -0.403 13.654 2.308 1.00 91.88 170 PHE A N 1
ATOM 1251 C CA . PHE A 1 170 ? 0.783 14.371 1.822 1.00 91.88 170 PHE A CA 1
ATOM 1252 C C . PHE A 1 170 ? 2.041 13.498 1.811 1.00 91.88 170 PHE A C 1
ATOM 1254 O O . PHE A 1 170 ? 2.826 13.555 0.865 1.00 91.88 170 PHE A O 1
ATOM 1261 N N . VAL A 1 171 ? 2.213 12.649 2.825 1.00 92.81 171 VAL A N 1
ATOM 1262 C CA . VAL A 1 171 ? 3.319 11.685 2.874 1.00 92.81 171 VAL A CA 1
ATOM 1263 C C . VAL A 1 171 ? 3.245 10.690 1.713 1.00 92.81 171 VAL A C 1
ATOM 1265 O O . VAL A 1 171 ? 4.258 10.422 1.068 1.00 92.81 171 VAL A O 1
ATOM 1268 N N . ILE A 1 172 ? 2.064 10.144 1.415 1.00 92.56 172 ILE A N 1
ATOM 1269 C CA . ILE A 1 172 ? 1.885 9.188 0.313 1.00 92.56 172 ILE A CA 1
ATOM 1270 C C . ILE A 1 172 ? 2.117 9.869 -1.040 1.00 92.56 172 ILE A C 1
ATOM 1272 O O . ILE A 1 172 ? 2.858 9.336 -1.868 1.00 92.56 172 ILE A O 1
ATOM 1276 N N . VAL A 1 173 ? 1.547 11.059 -1.252 1.00 92.94 173 VAL A N 1
ATOM 1277 C CA . VAL A 1 173 ? 1.743 11.840 -2.484 1.00 92.94 173 VAL A CA 1
ATOM 1278 C C . VAL A 1 173 ? 3.223 12.137 -2.702 1.00 92.94 173 VAL A C 1
ATOM 1280 O O . VAL A 1 173 ? 3.744 11.899 -3.788 1.00 92.94 173 VAL A O 1
ATOM 1283 N N . GLY A 1 174 ? 3.936 12.584 -1.670 1.00 92.19 174 GLY A N 1
ATOM 1284 C CA . GLY A 1 174 ? 5.358 12.872 -1.803 1.00 92.19 174 GLY A CA 1
ATOM 1285 C C . GLY A 1 174 ? 6.202 11.625 -2.104 1.00 92.19 174 GLY A C 1
ATOM 1286 O O . GLY A 1 174 ? 7.113 11.692 -2.929 1.00 92.19 174 GLY A O 1
ATOM 1287 N N . LYS A 1 175 ? 5.866 10.453 -1.535 1.00 91.44 175 LYS A N 1
ATOM 1288 C CA . LYS A 1 175 ? 6.520 9.180 -1.903 1.00 91.44 175 LYS A CA 1
ATOM 1289 C C . LYS A 1 175 ? 6.299 8.871 -3.383 1.00 91.44 175 LYS A C 1
ATOM 1291 O O . LYS A 1 175 ? 7.245 8.507 -4.079 1.00 91.44 175 LYS A O 1
ATOM 1296 N N . LEU A 1 176 ? 5.068 9.044 -3.870 1.00 91.75 176 LEU A N 1
ATOM 1297 C CA . LEU A 1 176 ? 4.726 8.818 -5.273 1.00 91.75 176 LEU A CA 1
ATOM 1298 C C . LEU A 1 176 ? 5.524 9.741 -6.205 1.00 91.75 176 LEU A C 1
ATOM 1300 O O . LEU A 1 176 ? 6.020 9.277 -7.232 1.00 91.75 176 LEU A O 1
ATOM 1304 N N . VAL A 1 177 ? 5.709 11.009 -5.826 1.00 92.12 177 VAL A N 1
ATOM 1305 C CA . VAL A 1 177 ? 6.564 11.956 -6.559 1.00 92.12 177 VAL A CA 1
ATOM 1306 C C . VAL A 1 177 ? 8.010 11.464 -6.601 1.00 92.12 177 VAL A C 1
ATOM 1308 O O . VAL A 1 177 ? 8.596 11.435 -7.678 1.00 92.12 177 VAL A O 1
ATOM 1311 N N . CYS A 1 178 ? 8.578 11.009 -5.481 1.00 94.50 178 CYS A N 1
ATOM 1312 C CA . CYS A 1 178 ? 9.942 10.473 -5.443 1.00 94.50 178 CYS A CA 1
ATOM 1313 C C . CYS A 1 178 ? 10.135 9.258 -6.366 1.00 94.50 178 CYS A C 1
ATOM 1315 O O . CYS A 1 178 ? 11.092 9.221 -7.139 1.00 94.50 178 CYS A O 1
ATOM 1317 N N . TYR A 1 179 ? 9.224 8.282 -6.337 1.00 93.75 179 TYR A N 1
ATOM 1318 C CA . TYR A 1 179 ? 9.303 7.108 -7.217 1.00 93.75 179 TYR A CA 1
ATOM 1319 C C . TYR A 1 179 ? 9.072 7.458 -8.694 1.00 93.75 179 TYR A C 1
ATOM 1321 O O . TYR A 1 179 ? 9.709 6.887 -9.583 1.00 93.75 179 TYR A O 1
ATOM 1329 N N . SER A 1 180 ? 8.199 8.429 -8.965 1.00 90.75 180 SER A N 1
ATOM 1330 C CA . SER A 1 180 ? 8.000 8.950 -10.320 1.00 90.75 180 SER A CA 1
ATOM 1331 C C . SER A 1 180 ? 9.260 9.661 -10.815 1.00 90.75 180 SER A C 1
ATOM 1333 O O . SER A 1 180 ? 9.710 9.389 -11.921 1.00 90.75 180 SER A O 1
ATOM 1335 N N . ALA A 1 181 ? 9.896 10.485 -9.977 1.00 92.44 181 ALA A N 1
ATOM 1336 C CA . ALA A 1 181 ? 11.152 11.165 -10.291 1.00 92.44 181 ALA A CA 1
ATOM 1337 C C . ALA A 1 181 ? 12.292 10.178 -10.581 1.00 92.44 181 ALA A C 1
ATOM 1339 O O . ALA A 1 181 ? 13.051 10.393 -11.521 1.00 92.44 181 ALA A O 1
ATOM 1340 N N . MET A 1 182 ? 12.381 9.061 -9.846 1.00 94.19 182 MET A N 1
ATOM 1341 C CA . MET A 1 182 ? 13.319 7.983 -10.188 1.00 94.19 182 MET A CA 1
ATOM 1342 C C . MET A 1 182 ? 13.075 7.435 -11.594 1.00 94.19 182 MET A C 1
ATOM 1344 O O . MET A 1 182 ? 14.023 7.166 -12.318 1.00 94.19 182 MET A 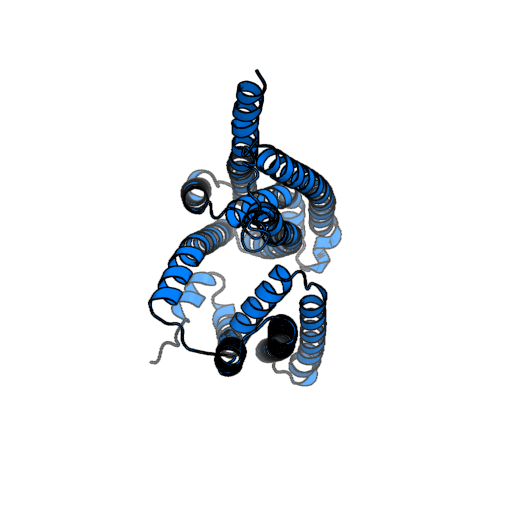O 1
ATOM 1348 N N . THR A 1 183 ? 11.809 7.261 -11.973 1.00 91.81 183 THR A N 1
ATOM 1349 C CA . THR A 1 183 ? 11.426 6.725 -13.285 1.00 91.81 183 THR A CA 1
ATOM 1350 C C . THR A 1 183 ? 11.726 7.724 -14.401 1.00 91.81 183 THR A C 1
ATOM 1352 O O . THR A 1 183 ? 12.278 7.339 -15.427 1.00 91.81 183 THR A O 1
ATOM 1355 N N . PHE A 1 184 ? 11.459 9.015 -14.175 1.00 88.88 184 PHE A N 1
ATOM 1356 C CA . PHE A 1 184 ? 11.880 10.083 -15.084 1.00 88.88 184 PHE A CA 1
ATOM 1357 C C . PHE A 1 184 ? 13.402 10.119 -15.251 1.00 88.88 184 PHE A C 1
ATOM 1359 O O . PHE A 1 184 ? 13.880 10.203 -16.376 1.00 88.88 184 PHE A O 1
ATOM 1366 N N . GLN A 1 185 ? 14.162 9.988 -14.162 1.00 90.75 185 GLN A N 1
ATOM 1367 C CA . GLN A 1 185 ? 15.623 9.951 -14.225 1.00 90.75 185 GLN A CA 1
ATOM 1368 C C . GLN A 1 185 ? 16.139 8.677 -14.911 1.00 90.75 185 GLN A C 1
ATOM 1370 O O . GLN A 1 185 ? 17.096 8.728 -15.669 1.00 90.75 185 GLN A O 1
ATOM 1375 N N . ALA A 1 186 ? 15.505 7.523 -14.696 1.00 91.94 186 ALA A N 1
ATOM 1376 C CA . ALA A 1 186 ? 15.840 6.294 -15.414 1.00 91.94 186 ALA A CA 1
ATOM 1377 C C . ALA A 1 186 ? 15.633 6.446 -16.931 1.00 91.94 186 ALA A C 1
ATOM 1379 O O . ALA A 1 186 ? 16.448 5.957 -17.711 1.00 91.94 186 ALA A O 1
ATOM 1380 N N . ALA A 1 187 ? 14.585 7.168 -17.343 1.00 88.50 187 ALA A N 1
ATOM 1381 C CA . ALA A 1 187 ? 14.266 7.407 -18.748 1.00 88.50 187 ALA A CA 1
ATOM 1382 C C . ALA A 1 187 ? 15.339 8.213 -19.497 1.00 88.50 187 ALA A C 1
ATOM 1384 O O . ALA A 1 187 ? 15.450 8.069 -20.712 1.00 88.50 187 ALA A O 1
ATOM 1385 N N . THR A 1 188 ? 16.149 9.026 -18.806 1.00 89.12 188 THR A N 1
ATOM 1386 C CA . THR A 1 188 ? 17.207 9.816 -19.459 1.00 89.12 188 THR A CA 1
ATOM 1387 C C . THR A 1 188 ? 18.414 8.982 -19.883 1.00 89.12 188 THR A C 1
ATOM 1389 O O . THR A 1 188 ? 19.225 9.469 -20.662 1.00 89.12 188 THR A O 1
ATOM 1392 N N . TYR A 1 189 ? 18.567 7.755 -19.371 1.00 90.31 189 TYR A N 1
ATOM 1393 C CA . TYR A 1 189 ? 19.713 6.892 -19.691 1.00 90.31 189 TYR A CA 1
ATOM 1394 C C . TYR A 1 189 ? 19.480 5.965 -20.884 1.00 90.31 189 TYR A C 1
ATOM 1396 O O . TYR A 1 189 ? 20.450 5.453 -21.430 1.00 90.31 189 TYR A O 1
ATOM 1404 N N . GLY A 1 190 ? 18.227 5.777 -21.303 1.00 87.50 190 GLY A N 1
ATOM 1405 C CA . GLY A 1 190 ? 17.884 4.932 -22.442 1.00 87.50 190 GLY A CA 1
ATOM 1406 C C . GLY A 1 190 ? 16.620 4.104 -22.224 1.00 87.50 190 GLY A C 1
ATOM 1407 O O . GLY A 1 190 ? 16.066 4.014 -21.123 1.00 87.50 190 GLY A O 1
ATOM 1408 N N . LEU A 1 191 ? 16.133 3.501 -23.312 1.00 88.12 191 LEU A N 1
ATOM 1409 C CA . LEU A 1 191 ? 14.917 2.681 -23.302 1.00 88.12 191 LEU A CA 1
ATOM 1410 C C . LEU A 1 191 ? 15.121 1.352 -22.557 1.00 88.12 191 LEU A C 1
ATOM 1412 O O . LEU A 1 191 ? 14.204 0.884 -21.881 1.00 88.12 191 LEU A O 1
ATOM 1416 N N . MET A 1 192 ? 16.317 0.757 -22.640 1.00 91.69 192 MET A N 1
ATOM 1417 C CA . MET A 1 192 ? 16.634 -0.517 -21.983 1.00 91.69 192 MET A CA 1
ATOM 1418 C C . MET A 1 192 ? 16.742 -0.352 -20.462 1.00 91.69 192 MET A C 1
ATOM 1420 O O . MET A 1 192 ? 16.214 -1.169 -19.708 1.00 91.69 192 MET A O 1
ATOM 1424 N N . GLU A 1 193 ? 17.361 0.736 -20.010 1.00 93.31 193 GLU A N 1
ATOM 1425 C CA . GLU A 1 193 ? 17.489 1.145 -18.612 1.00 93.31 193 GLU A CA 1
ATOM 1426 C C . GLU A 1 193 ? 16.122 1.437 -18.001 1.00 93.31 193 GLU A C 1
ATOM 1428 O O . GLU A 1 193 ? 15.808 0.949 -16.913 1.00 93.31 193 GLU A O 1
ATOM 1433 N N . LEU A 1 194 ? 15.276 2.185 -18.715 1.00 91.81 194 LEU A N 1
ATOM 1434 C CA . LEU A 1 194 ? 13.908 2.459 -18.287 1.00 91.81 194 LEU A CA 1
ATOM 1435 C C . LEU A 1 194 ? 13.079 1.173 -18.176 1.00 91.81 194 LEU A C 1
ATOM 1437 O O . LEU A 1 194 ? 12.342 0.994 -17.203 1.00 91.81 194 LEU A O 1
ATOM 1441 N N . ALA A 1 195 ? 13.199 0.263 -19.145 1.00 91.62 195 ALA A N 1
ATOM 1442 C CA . ALA A 1 195 ? 12.508 -1.020 -19.108 1.00 91.62 195 ALA A CA 1
ATOM 1443 C C . ALA A 1 195 ? 12.977 -1.882 -17.922 1.00 91.62 195 ALA A C 1
ATOM 1445 O O . ALA A 1 195 ? 12.142 -2.377 -17.160 1.00 91.62 195 ALA A O 1
ATOM 1446 N N . ALA A 1 196 ? 14.293 -1.985 -17.702 1.00 95.62 196 ALA A N 1
ATOM 1447 C CA . ALA A 1 196 ? 14.870 -2.671 -16.546 1.00 95.62 196 ALA A CA 1
ATOM 1448 C C . ALA A 1 196 ? 14.384 -2.051 -15.227 1.00 95.62 196 ALA A C 1
ATOM 1450 O O . ALA A 1 196 ? 13.927 -2.766 -14.334 1.00 95.62 196 ALA A O 1
ATOM 1451 N N . HIS A 1 197 ? 14.418 -0.719 -15.118 1.00 95.50 197 HIS A N 1
ATOM 1452 C CA . HIS A 1 197 ? 13.933 0.026 -13.956 1.00 95.50 197 HIS A CA 1
ATOM 1453 C C . HIS A 1 197 ? 12.466 -0.272 -13.657 1.00 95.50 197 HIS A C 1
ATOM 1455 O O . HIS A 1 197 ? 12.130 -0.559 -12.511 1.00 95.50 197 HIS A O 1
ATOM 1461 N N . ASN A 1 198 ? 11.598 -0.262 -14.669 1.00 92.88 198 ASN A N 1
ATOM 1462 C CA . ASN A 1 198 ? 10.177 -0.546 -14.489 1.00 92.88 198 ASN A CA 1
ATOM 1463 C C . ASN A 1 198 ? 9.941 -1.960 -13.943 1.00 92.88 198 ASN A C 1
ATOM 1465 O O . ASN A 1 198 ? 9.171 -2.113 -12.996 1.00 92.88 198 ASN A O 1
ATOM 1469 N N . VAL A 1 199 ? 10.626 -2.981 -14.472 1.00 94.94 199 VAL A N 1
ATOM 1470 C CA . VAL A 1 199 ? 10.529 -4.357 -13.950 1.00 94.94 199 VAL A CA 1
ATOM 1471 C C . VAL A 1 199 ? 11.039 -4.426 -12.510 1.00 94.94 199 VAL A C 1
ATOM 1473 O O . VAL A 1 199 ? 10.351 -4.932 -11.620 1.00 94.94 199 VAL A O 1
ATOM 1476 N N . MET A 1 200 ? 12.222 -3.867 -12.254 1.00 96.88 200 MET A N 1
ATOM 1477 C CA . MET A 1 200 ? 12.829 -3.868 -10.926 1.00 96.88 200 MET A CA 1
ATOM 1478 C C . MET A 1 200 ? 11.978 -3.131 -9.890 1.00 96.88 200 MET A C 1
ATOM 1480 O O . MET A 1 200 ? 11.864 -3.594 -8.761 1.00 96.88 200 MET A O 1
ATOM 1484 N N . LEU A 1 201 ? 11.353 -2.007 -10.248 1.00 95.56 201 LEU A N 1
ATOM 1485 C CA . LEU A 1 201 ? 10.509 -1.235 -9.338 1.00 95.56 201 LEU A CA 1
ATOM 1486 C C . LEU A 1 201 ? 9.239 -2.012 -8.961 1.00 95.56 201 LEU A C 1
ATOM 1488 O O . LEU A 1 201 ? 8.825 -1.982 -7.803 1.00 95.56 201 LEU A O 1
ATOM 1492 N N . ARG A 1 202 ? 8.649 -2.765 -9.902 1.00 95.12 202 ARG A N 1
ATOM 1493 C CA . ARG A 1 202 ? 7.523 -3.672 -9.609 1.00 95.12 202 ARG A CA 1
ATOM 1494 C C . ARG A 1 202 ? 7.940 -4.784 -8.656 1.00 95.12 202 ARG A C 1
ATOM 1496 O O . ARG A 1 202 ? 7.225 -5.047 -7.692 1.00 95.12 202 ARG A O 1
ATOM 1503 N N . LEU A 1 203 ? 9.109 -5.378 -8.886 1.00 96.00 203 LEU A N 1
ATOM 1504 C CA . LEU A 1 203 ? 9.646 -6.417 -8.015 1.00 96.00 203 LEU A CA 1
ATOM 1505 C C . LEU A 1 203 ? 9.972 -5.869 -6.617 1.00 96.00 203 LEU A C 1
ATOM 1507 O O . LEU A 1 203 ? 9.622 -6.482 -5.612 1.00 96.00 203 LEU A O 1
ATOM 1511 N N . PHE A 1 204 ? 10.569 -4.677 -6.541 1.00 96.94 204 PHE A N 1
ATOM 1512 C CA . PHE A 1 204 ? 10.816 -3.973 -5.287 1.00 96.94 204 PHE A CA 1
ATOM 1513 C C . PHE A 1 204 ? 9.517 -3.773 -4.499 1.00 96.94 204 PHE A C 1
ATOM 1515 O O . PHE A 1 204 ? 9.463 -4.136 -3.327 1.00 96.94 204 PHE A O 1
ATOM 1522 N N . PHE A 1 205 ? 8.461 -3.245 -5.130 1.00 96.25 205 PHE A N 1
ATOM 1523 C CA . PHE A 1 205 ? 7.186 -3.019 -4.446 1.00 96.25 205 PHE A CA 1
ATOM 1524 C C . PHE A 1 205 ? 6.496 -4.311 -4.013 1.00 96.25 205 PHE A C 1
ATOM 1526 O O . PHE A 1 205 ? 5.934 -4.340 -2.923 1.00 96.25 205 PHE A O 1
ATOM 1533 N N . PHE A 1 206 ? 6.591 -5.380 -4.806 1.00 96.19 206 PHE A N 1
ATOM 1534 C CA . PHE A 1 206 ? 6.082 -6.694 -4.414 1.00 96.19 206 PHE A CA 1
ATOM 1535 C C . PHE A 1 206 ? 6.710 -7.172 -3.095 1.00 96.19 206 PHE A C 1
ATOM 1537 O O . PHE A 1 206 ? 6.009 -7.550 -2.157 1.00 96.19 206 PHE A O 1
ATOM 1544 N N . PHE A 1 207 ? 8.037 -7.089 -2.977 1.00 97.00 207 PHE A N 1
ATOM 1545 C CA . PHE A 1 207 ? 8.734 -7.471 -1.747 1.00 97.00 207 PHE A CA 1
ATOM 1546 C C . PHE A 1 207 ? 8.579 -6.450 -0.611 1.00 97.00 207 PHE A C 1
ATOM 1548 O O . PHE A 1 207 ? 8.660 -6.820 0.563 1.00 97.00 207 PHE A O 1
ATOM 1555 N N . ALA A 1 208 ? 8.329 -5.180 -0.930 1.00 95.50 208 ALA A N 1
ATOM 1556 C CA . ALA A 1 208 ? 8.057 -4.135 0.051 1.00 95.50 208 ALA A CA 1
ATOM 1557 C C . ALA A 1 208 ? 6.745 -4.376 0.821 1.00 95.50 208 ALA A C 1
ATOM 1559 O O . ALA A 1 208 ? 6.686 -4.092 2.017 1.00 95.50 208 ALA A O 1
ATOM 1560 N N . THR A 1 209 ? 5.737 -4.990 0.187 1.00 94.56 209 THR A N 1
ATOM 1561 C CA . THR A 1 209 ? 4.414 -5.252 0.788 1.00 94.56 209 THR A CA 1
ATOM 1562 C C . THR A 1 209 ? 4.476 -6.085 2.073 1.00 94.56 209 THR A C 1
ATOM 1564 O O . THR A 1 209 ? 3.666 -5.912 2.983 1.00 94.56 209 THR A O 1
ATOM 1567 N N . PHE A 1 210 ? 5.479 -6.950 2.227 1.00 95.38 210 PHE A N 1
ATOM 1568 C CA . PHE A 1 210 ? 5.678 -7.684 3.480 1.00 95.38 210 PHE A CA 1
ATOM 1569 C C . PHE A 1 210 ? 6.044 -6.746 4.641 1.00 95.38 210 PHE A C 1
ATOM 1571 O O . PHE A 1 210 ? 5.622 -6.975 5.771 1.00 95.38 210 PHE A O 1
ATOM 1578 N N . GLY A 1 211 ? 6.777 -5.661 4.379 1.00 95.62 211 GLY A N 1
ATOM 1579 C CA . GLY A 1 211 ? 7.020 -4.606 5.363 1.00 95.62 211 GLY A CA 1
ATOM 1580 C C . GLY A 1 211 ? 5.746 -3.835 5.715 1.00 95.62 211 GLY A C 1
ATOM 1581 O O . GLY A 1 211 ? 5.531 -3.517 6.885 1.00 95.62 211 GLY A O 1
ATOM 1582 N N . ASP A 1 212 ? 4.862 -3.598 4.742 1.00 93.25 212 ASP A N 1
ATOM 1583 C CA . ASP A 1 212 ? 3.556 -2.969 4.990 1.00 93.25 212 ASP A CA 1
ATOM 1584 C C . ASP A 1 212 ? 2.714 -3.785 5.981 1.00 93.25 212 ASP A C 1
ATOM 1586 O O . ASP A 1 212 ? 2.051 -3.206 6.843 1.00 93.25 212 ASP A O 1
ATOM 1590 N N . SER A 1 213 ? 2.804 -5.120 5.941 1.00 93.69 213 SER A N 1
ATOM 1591 C CA . SER A 1 213 ? 2.124 -5.983 6.917 1.00 93.69 213 SER A CA 1
ATOM 1592 C C . SER A 1 213 ? 2.587 -5.728 8.364 1.00 93.69 213 SER A C 1
ATOM 1594 O O . SER A 1 213 ? 1.761 -5.680 9.277 1.00 93.69 213 SER A O 1
ATOM 1596 N N . LEU A 1 214 ? 3.882 -5.454 8.582 1.00 95.56 214 LEU A N 1
ATOM 1597 C CA . LEU A 1 214 ? 4.417 -5.073 9.897 1.00 95.56 214 LEU A CA 1
ATOM 1598 C C . LEU A 1 214 ? 3.944 -3.684 10.322 1.00 95.56 214 LEU A C 1
ATOM 1600 O O . LEU A 1 214 ? 3.633 -3.468 11.493 1.00 95.56 214 LEU A O 1
ATOM 1604 N N . SER A 1 215 ? 3.874 -2.745 9.376 1.00 95.00 215 SER A N 1
ATOM 1605 C CA . SER A 1 215 ? 3.338 -1.405 9.624 1.00 95.00 215 SER A CA 1
ATOM 1606 C C . SER A 1 215 ? 1.878 -1.467 10.081 1.00 95.00 215 SER A C 1
ATOM 1608 O O . SER A 1 215 ? 1.512 -0.828 11.068 1.00 95.00 215 SER A O 1
ATOM 1610 N N . GLN A 1 216 ? 1.047 -2.271 9.412 1.00 92.44 216 GLN A N 1
ATOM 1611 C CA . GLN A 1 216 ? -0.359 -2.464 9.777 1.00 92.44 216 GLN A CA 1
ATOM 1612 C C . GLN A 1 216 ? -0.518 -3.199 11.112 1.00 92.44 216 GLN A C 1
ATOM 1614 O O . GLN A 1 216 ? -1.362 -2.817 11.925 1.00 92.44 216 GLN A O 1
ATOM 1619 N N . ALA A 1 217 ? 0.323 -4.201 11.385 1.00 93.00 217 ALA A N 1
ATOM 1620 C CA . ALA A 1 217 ? 0.353 -4.865 12.684 1.00 93.00 217 ALA A CA 1
ATOM 1621 C C . ALA A 1 217 ? 0.686 -3.866 13.805 1.00 93.00 217 ALA A C 1
ATOM 1623 O O . ALA A 1 217 ? -0.024 -3.801 14.807 1.00 93.00 217 ALA A O 1
ATOM 1624 N N . ALA A 1 218 ? 1.701 -3.017 13.620 1.00 93.00 218 ALA A N 1
ATOM 1625 C CA . ALA A 1 218 ? 2.032 -1.965 14.578 1.00 93.00 218 ALA A CA 1
ATOM 1626 C C . ALA A 1 218 ? 0.852 -1.004 14.811 1.00 93.00 218 ALA A C 1
ATOM 1628 O O . ALA A 1 218 ? 0.528 -0.700 15.957 1.00 93.00 218 ALA A O 1
ATOM 1629 N N . GLN A 1 219 ? 0.167 -0.584 13.746 1.00 91.62 219 GLN A N 1
ATOM 1630 C CA . GLN A 1 219 ? -1.008 0.293 13.826 1.00 91.62 219 GLN A CA 1
ATOM 1631 C C . GLN A 1 219 ? -2.226 -0.355 14.494 1.00 91.62 219 GLN A C 1
ATOM 1633 O O . GLN A 1 219 ? -3.046 0.365 15.053 1.00 91.62 219 GLN A O 1
ATOM 1638 N N . SER A 1 220 ? -2.329 -1.685 14.485 1.00 90.38 220 SER A N 1
ATOM 1639 C CA . SER A 1 220 ? -3.451 -2.408 15.100 1.00 90.38 220 SER A CA 1
ATOM 1640 C C . SER A 1 220 ? -3.180 -2.750 16.569 1.00 90.38 220 SER A C 1
ATOM 1642 O O . SER A 1 220 ? -4.037 -2.542 17.421 1.00 90.38 220 SER A O 1
ATOM 1644 N N . PHE A 1 221 ? -1.972 -3.228 16.890 1.00 90.31 221 PHE A N 1
ATOM 1645 C CA . PHE A 1 221 ? -1.642 -3.741 18.226 1.00 90.31 221 PHE A CA 1
ATOM 1646 C C . PHE A 1 221 ? -1.076 -2.693 19.194 1.00 90.31 221 PHE A C 1
ATOM 1648 O O . PHE A 1 221 ? -1.223 -2.834 20.407 1.00 90.31 221 PHE A O 1
ATOM 1655 N N . ILE A 1 222 ? -0.389 -1.652 18.708 1.00 89.12 222 ILE A N 1
ATOM 1656 C CA . ILE A 1 222 ? 0.185 -0.638 19.610 1.00 89.12 222 ILE A CA 1
ATOM 1657 C C . ILE A 1 222 ? -0.916 0.184 20.292 1.00 89.12 222 ILE A C 1
ATOM 1659 O O . ILE A 1 222 ? -0.838 0.327 21.514 1.00 89.12 222 ILE A O 1
ATOM 1663 N N . PRO A 1 223 ? -1.942 0.699 19.580 1.00 87.06 223 PRO A N 1
ATOM 1664 C CA . PRO A 1 223 ? -3.001 1.469 20.224 1.00 87.06 223 PRO A CA 1
ATOM 1665 C C . PRO A 1 223 ? -3.791 0.637 21.236 1.00 87.06 223 PRO A C 1
ATOM 1667 O O . PRO A 1 223 ? -4.067 1.126 22.324 1.00 87.06 223 PRO A O 1
ATOM 1670 N N . SER A 1 224 ? -4.081 -0.634 20.938 1.00 83.75 224 SER A N 1
ATOM 1671 C CA . SER A 1 224 ? -4.846 -1.495 21.852 1.00 83.75 224 SER A CA 1
ATOM 1672 C C . SER A 1 224 ? -4.152 -1.726 23.194 1.00 83.75 224 SER A C 1
ATOM 1674 O O . SER A 1 224 ? -4.823 -1.978 24.183 1.00 83.75 224 SER A O 1
ATOM 1676 N N . ILE A 1 225 ? -2.817 -1.665 23.233 1.00 84.12 225 ILE A N 1
ATOM 1677 C CA . ILE A 1 225 ? -2.048 -1.743 24.480 1.00 84.12 225 ILE A CA 1
ATOM 1678 C C . ILE A 1 225 ? -1.958 -0.364 25.133 1.00 84.12 225 ILE A C 1
ATOM 1680 O O . ILE A 1 225 ? -2.169 -0.243 26.332 1.00 84.12 225 ILE A O 1
ATOM 1684 N N . ALA A 1 226 ? -1.656 0.673 24.346 1.00 79.00 226 ALA A N 1
ATOM 1685 C CA . ALA A 1 226 ? -1.455 2.026 24.855 1.00 79.00 226 ALA A CA 1
ATOM 1686 C C . ALA A 1 226 ? -2.711 2.618 25.516 1.00 79.00 226 ALA A C 1
ATOM 1688 O O . ALA A 1 226 ? -2.577 3.355 26.483 1.00 79.00 226 ALA A O 1
ATOM 1689 N N . TYR A 1 227 ? -3.899 2.275 25.013 1.00 71.44 227 TYR A N 1
ATOM 1690 C CA . TYR A 1 227 ? -5.187 2.775 25.505 1.00 71.44 227 TYR A CA 1
ATOM 1691 C C . TYR A 1 227 ? -5.933 1.769 26.398 1.00 71.44 227 TYR A C 1
ATOM 1693 O O . TYR A 1 227 ? -7.069 2.018 26.786 1.00 71.44 227 TYR A O 1
ATOM 1701 N N . ARG A 1 228 ? -5.316 0.626 26.749 1.00 65.88 228 ARG A N 1
ATOM 1702 C CA . ARG A 1 228 ? -5.972 -0.425 27.551 1.00 65.88 228 ARG A CA 1
ATOM 1703 C C . ARG A 1 228 ? -6.367 0.043 28.956 1.00 65.88 228 ARG A C 1
ATOM 1705 O O . ARG A 1 228 ? -7.373 -0.427 29.468 1.00 65.88 228 ARG A O 1
ATOM 1712 N N . ASN A 1 229 ? -5.600 0.963 29.541 1.00 51.22 229 ASN A N 1
ATOM 1713 C CA . ASN A 1 229 ? -5.812 1.447 30.909 1.00 51.22 229 ASN A CA 1
ATOM 1714 C C . ASN A 1 229 ? -6.751 2.662 31.009 1.00 51.22 229 ASN A C 1
ATOM 1716 O O . ASN A 1 229 ? -7.168 2.983 32.112 1.00 51.22 229 ASN A O 1
ATOM 1720 N N . GLU A 1 230 ? -7.112 3.326 29.902 1.00 47.03 230 GLU A N 1
ATOM 1721 C CA . GLU A 1 230 ? -8.062 4.458 29.948 1.00 47.03 230 GLU A CA 1
ATOM 1722 C C . GLU A 1 230 ? -9.525 4.000 30.083 1.00 47.03 230 GLU A C 1
ATOM 1724 O O . GLU A 1 230 ? -10.356 4.759 30.563 1.00 47.03 230 GLU A O 1
ATOM 1729 N N . ASN A 1 231 ? -9.846 2.759 29.697 1.00 42.06 231 ASN A N 1
ATOM 1730 C CA . ASN A 1 231 ? -11.216 2.230 29.723 1.00 42.06 231 ASN A CA 1
ATOM 1731 C C . ASN A 1 231 ? -11.557 1.416 30.984 1.00 42.06 231 ASN A C 1
ATOM 1733 O O . ASN A 1 231 ? -12.664 0.905 31.068 1.00 42.06 231 ASN A O 1
ATOM 1737 N N . TYR A 1 232 ? -10.625 1.258 31.931 1.00 41.38 232 TYR A N 1
ATOM 1738 C CA . TYR A 1 232 ? -10.860 0.526 33.190 1.00 41.38 232 TYR A CA 1
ATOM 1739 C C . TYR A 1 232 ? -11.083 1.459 34.394 1.00 41.38 232 TYR A C 1
ATOM 1741 O O . TYR A 1 232 ? -11.180 0.999 35.523 1.00 41.38 232 TYR A O 1
ATOM 1749 N N . THR A 1 233 ? -11.148 2.775 34.169 1.00 39.91 233 THR A N 1
ATOM 1750 C CA . THR A 1 233 ? -11.466 3.789 35.192 1.00 39.91 233 THR A CA 1
ATOM 1751 C C . THR A 1 233 ? -12.902 4.317 35.093 1.00 39.91 233 THR A C 1
ATOM 1753 O O . THR A 1 233 ? -13.236 5.305 35.743 1.00 39.91 233 THR A O 1
ATOM 1756 N N . GLY A 1 234 ? -13.758 3.678 34.291 1.00 41.88 234 GLY A N 1
ATOM 1757 C CA . GLY A 1 234 ? -15.202 3.901 34.289 1.00 41.88 234 GLY A CA 1
ATOM 1758 C C . GLY A 1 234 ? -15.899 2.585 34.604 1.00 41.88 234 GLY A C 1
ATOM 1759 O O . GLY A 1 234 ? -15.751 1.650 33.827 1.00 41.88 234 GLY A O 1
ATOM 1760 N N . ASP A 1 235 ? -16.623 2.555 35.720 1.00 41.03 235 ASP A N 1
ATOM 1761 C CA . ASP A 1 235 ? -17.375 1.424 36.283 1.00 41.03 235 ASP A CA 1
ATOM 1762 C C . ASP A 1 235 ? -16.546 0.362 37.018 1.00 41.03 235 ASP A C 1
ATOM 1764 O O . ASP A 1 235 ? -16.406 -0.759 36.551 1.00 41.03 235 ASP A O 1
ATOM 1768 N N . ASP A 1 236 ? -16.028 0.716 38.201 1.00 36.09 236 ASP A N 1
ATOM 1769 C CA . ASP A 1 236 ? -16.207 -0.130 39.391 1.00 36.09 236 ASP A CA 1
ATOM 1770 C C . ASP A 1 236 ? -15.950 0.661 40.692 1.00 36.09 236 ASP A C 1
ATOM 1772 O O . ASP A 1 236 ? -14.927 1.320 40.877 1.00 36.09 236 ASP A O 1
ATOM 1776 N N . ASP A 1 237 ? -16.947 0.569 41.571 1.00 35.44 237 ASP A N 1
ATOM 1777 C CA . ASP A 1 237 ? -17.004 0.845 43.005 1.00 35.44 237 ASP A CA 1
ATOM 1778 C C . ASP A 1 237 ? -16.686 2.235 43.586 1.00 35.44 237 ASP A C 1
ATOM 1780 O O . ASP A 1 237 ? -15.556 2.652 43.844 1.00 35.44 237 ASP A O 1
ATOM 1784 N N . SER A 1 238 ? -17.776 2.848 44.057 1.00 34.75 238 SER A N 1
ATOM 1785 C CA . SER A 1 238 ? -17.841 3.579 45.318 1.00 34.75 238 SER A CA 1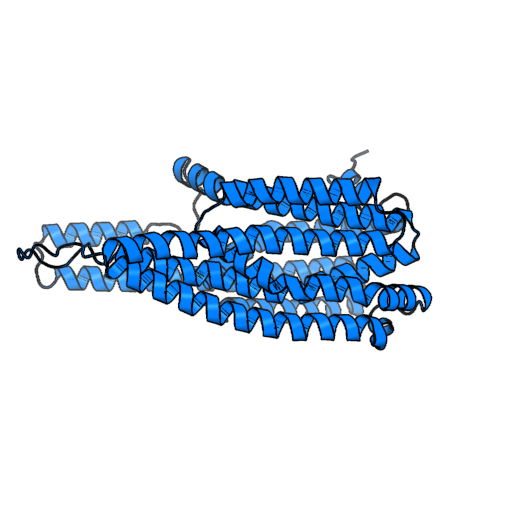
ATOM 1786 C C . SER A 1 238 ? -17.376 2.706 46.494 1.00 34.75 238 SER A C 1
ATOM 1788 O O . SER A 1 238 ? -18.172 2.239 47.306 1.00 34.75 238 SER A O 1
ATOM 1790 N N . SER A 1 239 ? -16.071 2.515 46.630 1.00 32.50 239 SER A N 1
ATOM 1791 C CA . SER A 1 239 ? -15.457 2.263 47.925 1.00 32.50 239 SER A CA 1
ATOM 1792 C C . SER A 1 239 ? -14.141 3.019 47.988 1.00 32.50 239 SER A C 1
ATOM 1794 O O . SER A 1 239 ? -13.225 2.851 47.188 1.00 32.50 239 SER A O 1
ATOM 1796 N N . SER A 1 240 ? -14.098 3.950 48.930 1.00 34.09 240 SER A N 1
ATOM 1797 C CA . SER A 1 240 ? -12.958 4.792 49.234 1.00 34.09 240 SER A CA 1
ATOM 1798 C C . SER A 1 240 ? -11.722 3.932 49.497 1.00 34.09 240 SER A C 1
ATOM 1800 O O . SER A 1 240 ? -11.517 3.415 50.590 1.00 34.09 240 SER A O 1
ATOM 1802 N N . SER A 1 241 ? -10.869 3.804 48.495 1.00 29.64 241 SER A N 1
ATOM 1803 C CA . SER A 1 241 ? -9.452 3.541 48.675 1.00 29.64 241 SER A CA 1
ATOM 1804 C C . SER A 1 241 ? -8.731 4.477 47.732 1.00 29.64 241 SER A C 1
ATOM 1806 O O . SER A 1 241 ? -8.846 4.382 46.515 1.00 29.64 241 SER A O 1
ATOM 1808 N N . SER A 1 242 ? -8.037 5.445 48.320 1.00 31.34 242 SER A N 1
ATOM 1809 C CA . SER A 1 242 ? -7.059 6.284 47.649 1.00 31.34 242 SER A CA 1
ATOM 1810 C C . SER A 1 242 ? -5.980 5.382 47.051 1.00 31.34 242 SER A C 1
ATOM 1812 O O . SER A 1 242 ? -4.957 5.119 47.685 1.00 31.34 242 SER A O 1
ATOM 1814 N N . VAL A 1 243 ? -6.230 4.857 45.853 1.00 38.88 243 VAL A N 1
ATOM 1815 C CA . VAL A 1 243 ? -5.203 4.223 45.039 1.00 38.88 243 VAL A CA 1
ATOM 1816 C C . VAL A 1 243 ? -4.293 5.359 44.611 1.00 38.88 243 VAL A C 1
ATOM 1818 O O . VAL A 1 243 ? -4.612 6.154 43.730 1.00 38.88 243 VAL A O 1
ATOM 1821 N N . VAL A 1 244 ? -3.184 5.481 45.330 1.00 40.53 244 VAL A N 1
ATOM 1822 C CA . VAL A 1 244 ? -2.009 6.210 44.876 1.00 40.53 244 VAL A CA 1
ATOM 1823 C C . VAL A 1 244 ? -1.738 5.735 43.447 1.00 40.53 244 VAL A C 1
ATOM 1825 O O . VAL A 1 244 ? -1.534 4.541 43.227 1.00 40.53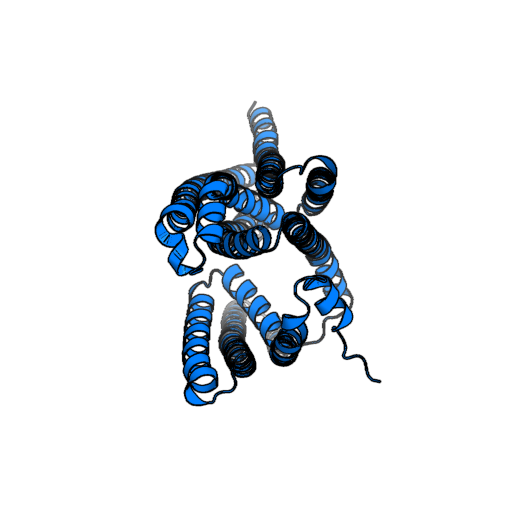 244 VAL A O 1
ATOM 1828 N N . ASP A 1 245 ? -1.799 6.646 42.474 1.00 43.94 245 ASP A N 1
ATOM 1829 C CA . ASP A 1 245 ? -1.349 6.400 41.102 1.00 43.94 245 ASP A CA 1
ATOM 1830 C C . ASP A 1 245 ? 0.169 6.171 41.145 1.00 43.94 245 ASP A C 1
ATOM 1832 O O . ASP A 1 245 ? 0.969 7.085 40.963 1.00 43.94 245 ASP A O 1
ATOM 1836 N N . ASP A 1 246 ? 0.579 4.950 41.490 1.00 44.22 246 ASP A N 1
ATOM 1837 C CA . ASP A 1 246 ? 1.972 4.561 41.748 1.00 44.22 246 ASP A CA 1
ATOM 1838 C C . ASP A 1 246 ? 2.818 4.483 40.457 1.00 44.22 246 ASP A C 1
ATOM 1840 O O . ASP A 1 246 ? 3.873 3.858 40.406 1.00 44.22 246 ASP A O 1
ATOM 1844 N N . GLY A 1 247 ? 2.343 5.031 39.331 1.00 54.00 247 GLY A N 1
ATOM 1845 C CA . GLY A 1 247 ? 3.021 4.954 38.030 1.00 54.00 247 GLY A CA 1
ATOM 1846 C C . GLY A 1 247 ? 3.185 3.530 37.462 1.00 54.00 247 GLY A C 1
ATOM 1847 O O . GLY A 1 247 ? 3.568 3.371 36.298 1.00 54.00 247 GLY A O 1
ATOM 1848 N N . SER A 1 248 ? 2.838 2.493 38.229 1.00 52.03 248 SER A N 1
ATOM 1849 C CA . SER A 1 248 ? 3.037 1.073 37.930 1.00 52.03 248 SER A CA 1
ATOM 1850 C C . SER A 1 248 ? 2.299 0.628 36.660 1.00 52.03 248 SER A C 1
ATOM 1852 O O . SER A 1 248 ? 2.875 -0.071 35.820 1.00 52.03 248 SER A O 1
ATOM 1854 N N . GLY A 1 249 ? 1.079 1.130 36.435 1.00 59.34 249 GLY A N 1
ATOM 1855 C CA . GLY A 1 249 ? 0.289 0.854 35.227 1.00 59.34 249 GLY A CA 1
ATOM 1856 C C . GLY A 1 249 ? 0.885 1.447 33.940 1.00 59.34 249 GLY A C 1
ATOM 1857 O O . GLY A 1 249 ? 0.795 0.845 32.862 1.00 59.34 249 GLY A O 1
ATOM 1858 N N . SER A 1 250 ? 1.560 2.598 34.036 1.00 65.31 250 SER A N 1
ATOM 1859 C CA . SER A 1 250 ? 2.286 3.214 32.914 1.00 65.31 250 SER A CA 1
ATOM 1860 C C . SER A 1 250 ? 3.555 2.421 32.578 1.00 65.31 250 SER A C 1
ATOM 1862 O O . SER A 1 250 ? 3.854 2.156 31.404 1.00 65.31 250 SER A O 1
ATOM 1864 N N . THR A 1 251 ? 4.266 1.949 33.607 1.00 69.88 251 THR A N 1
ATOM 1865 C CA . THR A 1 251 ? 5.467 1.120 33.459 1.00 69.88 251 THR A CA 1
ATOM 1866 C C . THR A 1 251 ? 5.153 -0.245 32.833 1.00 69.88 251 THR A C 1
ATOM 1868 O O . THR A 1 251 ? 5.867 -0.668 31.915 1.00 69.88 251 THR A O 1
ATOM 1871 N N . GLU A 1 252 ? 4.072 -0.915 33.247 1.00 79.25 252 GLU A N 1
ATOM 1872 C CA . GLU A 1 252 ? 3.648 -2.206 32.685 1.00 79.25 252 GLU A CA 1
ATOM 1873 C C . GLU A 1 252 ? 3.247 -2.083 31.205 1.00 79.25 252 GLU A C 1
ATOM 1875 O O . GLU A 1 252 ? 3.752 -2.818 30.345 1.00 79.25 252 GLU A O 1
ATOM 1880 N N . THR A 1 253 ? 2.419 -1.086 30.878 1.00 80.19 253 THR A N 1
ATOM 1881 C CA . THR A 1 253 ? 2.002 -0.784 29.499 1.00 80.19 253 THR A CA 1
ATOM 1882 C C . THR A 1 253 ? 3.215 -0.550 28.597 1.00 80.19 253 THR A C 1
ATOM 1884 O O . THR A 1 253 ? 3.330 -1.106 27.496 1.00 80.19 253 THR A O 1
ATOM 1887 N N . MET A 1 254 ? 4.187 0.230 29.077 1.00 76.38 254 MET A N 1
ATOM 1888 C CA . MET A 1 254 ? 5.419 0.505 28.344 1.00 76.38 254 MET A CA 1
ATOM 1889 C C . MET A 1 254 ? 6.292 -0.745 28.179 1.00 76.38 254 MET A C 1
ATOM 1891 O O . MET A 1 254 ? 6.892 -0.949 27.115 1.00 76.38 254 MET A O 1
ATOM 1895 N N . HIS A 1 255 ? 6.366 -1.603 29.200 1.00 83.19 255 HIS A N 1
ATOM 1896 C CA . HIS A 1 255 ? 7.068 -2.880 29.117 1.00 83.19 255 HIS A CA 1
ATOM 1897 C C . HIS A 1 255 ? 6.459 -3.778 28.033 1.00 83.19 255 HIS A C 1
ATOM 1899 O O . HIS A 1 255 ? 7.194 -4.333 27.206 1.00 83.19 255 HIS A O 1
ATOM 1905 N N . LEU A 1 256 ? 5.127 -3.860 27.967 1.00 86.94 256 LEU A N 1
ATOM 1906 C CA . LEU A 1 256 ? 4.421 -4.660 26.970 1.00 86.94 256 LEU A CA 1
ATOM 1907 C C . LEU A 1 256 ? 4.649 -4.135 25.544 1.00 86.94 256 LEU A C 1
ATOM 1909 O O . LEU A 1 256 ? 4.989 -4.918 24.652 1.00 86.94 256 LEU A O 1
ATOM 1913 N N . ILE A 1 257 ? 4.579 -2.813 25.335 1.00 85.31 257 ILE A N 1
ATOM 1914 C CA . ILE A 1 257 ? 4.895 -2.184 24.039 1.00 85.31 257 ILE A CA 1
ATOM 1915 C C . ILE A 1 257 ? 6.340 -2.490 23.626 1.00 85.31 257 ILE A C 1
ATOM 1917 O O . ILE A 1 257 ? 6.591 -2.857 22.478 1.00 85.31 257 ILE A O 1
ATOM 1921 N N . ARG A 1 258 ? 7.311 -2.395 24.544 1.00 84.69 258 ARG A N 1
ATOM 1922 C CA . ARG A 1 258 ? 8.718 -2.731 24.254 1.00 84.69 258 ARG A CA 1
ATOM 1923 C C . ARG A 1 258 ? 8.882 -4.202 23.870 1.00 84.69 258 ARG A C 1
ATOM 1925 O O . ARG A 1 258 ? 9.601 -4.504 22.915 1.00 84.69 258 ARG A O 1
ATOM 1932 N N . LYS A 1 259 ? 8.229 -5.115 24.594 1.00 90.06 259 LYS A N 1
ATOM 1933 C CA . LYS A 1 259 ? 8.255 -6.558 24.308 1.00 90.06 259 LYS A CA 1
ATOM 1934 C C . LYS A 1 259 ? 7.674 -6.854 22.924 1.00 90.06 259 LYS A C 1
ATOM 1936 O O . LYS A 1 259 ? 8.287 -7.599 22.161 1.00 90.06 259 LYS A O 1
ATOM 1941 N N . LEU A 1 260 ? 6.549 -6.226 22.578 1.00 91.56 260 LEU A N 1
ATOM 1942 C CA . LEU A 1 260 ? 5.932 -6.332 21.257 1.00 91.56 260 LEU A CA 1
ATOM 1943 C C . LEU A 1 260 ? 6.861 -5.802 20.155 1.00 91.56 260 LEU A C 1
ATOM 1945 O O . LEU A 1 260 ? 7.124 -6.508 19.185 1.00 91.56 260 LEU A O 1
ATOM 1949 N N . MET A 1 261 ? 7.432 -4.608 20.338 1.00 91.00 261 MET A N 1
ATOM 1950 C CA . MET A 1 261 ? 8.357 -4.012 19.369 1.00 91.00 261 MET A CA 1
ATOM 1951 C C . MET A 1 261 ? 9.591 -4.884 19.127 1.00 91.00 261 MET A C 1
ATOM 1953 O O . MET A 1 261 ? 10.006 -5.036 17.982 1.00 91.00 261 MET A O 1
ATOM 1957 N N . LYS A 1 262 ? 10.160 -5.510 20.168 1.00 91.69 262 LYS A N 1
ATOM 1958 C CA . LYS A 1 262 ? 11.275 -6.460 20.003 1.00 91.69 262 LYS A CA 1
ATOM 1959 C C . LYS A 1 262 ? 10.885 -7.653 19.126 1.00 91.69 262 LYS A C 1
ATOM 1961 O O . LYS A 1 262 ? 11.655 -8.026 18.247 1.00 91.69 262 LYS A O 1
ATOM 1966 N N . ARG A 1 263 ? 9.691 -8.222 19.324 1.00 94.81 263 ARG A N 1
ATOM 1967 C CA . ARG A 1 263 ? 9.183 -9.330 18.493 1.00 94.81 263 ARG A CA 1
ATOM 1968 C C . ARG A 1 263 ? 8.999 -8.900 17.038 1.00 94.81 263 ARG A C 1
ATOM 1970 O O . ARG A 1 263 ? 9.456 -9.599 16.139 1.00 94.81 263 ARG A O 1
ATOM 1977 N N . PHE A 1 264 ? 8.420 -7.721 16.811 1.00 95.56 264 PHE A N 1
ATOM 1978 C CA . PHE A 1 264 ? 8.290 -7.172 15.463 1.00 95.56 264 PHE A CA 1
ATOM 1979 C C . PHE A 1 264 ? 9.641 -6.899 14.797 1.00 95.56 264 PHE A C 1
ATOM 1981 O O . PHE A 1 264 ? 9.772 -7.158 13.606 1.00 95.56 264 PHE A O 1
ATOM 1988 N N . MET A 1 265 ? 10.659 -6.449 15.535 1.00 95.31 265 MET A N 1
ATOM 1989 C CA . MET A 1 265 ? 12.008 -6.260 14.983 1.00 95.31 265 MET A CA 1
ATOM 1990 C C . MET A 1 265 ? 12.648 -7.582 14.538 1.00 95.31 265 MET A C 1
ATOM 1992 O O . MET A 1 265 ? 13.289 -7.622 13.491 1.00 95.31 265 MET A O 1
ATOM 1996 N N . VAL A 1 266 ? 12.448 -8.672 15.287 1.00 96.94 266 VAL A N 1
ATOM 1997 C CA . VAL A 1 266 ? 12.922 -10.007 14.878 1.00 96.94 266 VAL A CA 1
ATOM 1998 C C . VAL A 1 266 ? 12.217 -10.458 13.598 1.00 96.94 266 VAL A C 1
ATOM 2000 O O . VAL A 1 266 ? 12.877 -10.858 12.642 1.00 96.94 266 VAL A O 1
ATOM 2003 N N . MET A 1 267 ? 10.889 -10.321 13.540 1.00 96.56 267 MET A N 1
ATOM 2004 C CA . MET A 1 267 ? 10.111 -10.612 12.330 1.00 96.56 267 MET A CA 1
ATOM 2005 C C . MET A 1 267 ? 10.564 -9.759 11.135 1.00 96.56 267 MET A C 1
ATOM 2007 O O . MET A 1 267 ? 10.719 -10.283 10.034 1.00 96.56 267 MET A O 1
ATOM 2011 N N . ALA A 1 268 ? 10.834 -8.468 11.353 1.00 97.62 268 ALA A N 1
ATOM 2012 C CA . ALA A 1 268 ? 11.367 -7.566 10.335 1.00 97.62 268 ALA A CA 1
ATOM 2013 C C . ALA A 1 268 ? 12.718 -8.044 9.796 1.00 97.62 268 ALA A C 1
ATOM 2015 O O . ALA A 1 268 ? 12.917 -8.016 8.585 1.00 97.62 268 ALA A O 1
ATOM 2016 N N . GLY A 1 269 ? 13.610 -8.535 10.663 1.00 98.00 269 GLY A N 1
ATOM 2017 C CA . GLY A 1 269 ? 14.894 -9.108 10.257 1.00 98.00 269 GLY A CA 1
ATOM 2018 C C . GLY A 1 269 ? 14.747 -10.358 9.392 1.00 98.00 269 GLY A C 1
ATOM 2019 O O . GLY A 1 269 ? 15.398 -10.461 8.354 1.00 98.00 269 GLY A O 1
ATOM 2020 N N . VAL A 1 270 ? 13.847 -11.272 9.764 1.00 97.81 270 VAL A N 1
ATOM 2021 C CA . VAL A 1 270 ? 13.563 -12.477 8.966 1.00 97.81 270 VAL A CA 1
ATOM 2022 C C . VAL A 1 270 ? 13.014 -12.099 7.588 1.00 97.81 270 VAL A C 1
ATOM 2024 O O . VAL A 1 270 ? 13.550 -12.540 6.570 1.00 97.81 270 VAL A O 1
ATOM 2027 N N . ILE A 1 271 ? 12.002 -11.225 7.542 1.00 97.31 271 ILE A N 1
ATOM 2028 C CA . ILE A 1 271 ? 11.412 -10.733 6.288 1.00 97.31 271 ILE A CA 1
ATOM 2029 C C . ILE A 1 271 ? 12.470 -10.021 5.437 1.00 97.31 271 ILE A C 1
ATOM 2031 O O . ILE A 1 271 ? 12.540 -10.249 4.233 1.00 97.31 271 ILE A O 1
ATOM 2035 N N . ALA A 1 272 ? 13.319 -9.191 6.046 1.00 97.88 272 ALA A N 1
ATOM 2036 C CA . ALA A 1 272 ? 14.374 -8.462 5.352 1.00 97.88 272 ALA A CA 1
ATOM 2037 C C . ALA A 1 272 ? 15.352 -9.399 4.639 1.00 97.88 272 ALA A C 1
ATOM 2039 O O . ALA A 1 272 ? 15.660 -9.183 3.465 1.00 97.88 272 ALA A O 1
ATOM 2040 N N . VAL A 1 273 ? 15.825 -10.447 5.317 1.00 97.69 273 VAL A N 1
ATOM 2041 C CA . VAL A 1 273 ? 16.761 -11.413 4.727 1.00 97.69 273 VAL A CA 1
ATOM 2042 C C . VAL A 1 273 ? 16.089 -12.191 3.600 1.00 97.69 273 VAL A C 1
ATOM 2044 O O . VAL A 1 273 ? 16.616 -12.209 2.490 1.00 97.69 273 VAL A O 1
ATOM 2047 N N . ILE A 1 274 ? 14.913 -12.773 3.849 1.00 97.06 274 ILE A N 1
ATOM 2048 C CA . ILE A 1 274 ? 14.206 -13.590 2.852 1.00 97.06 274 ILE A CA 1
ATOM 2049 C C . ILE A 1 274 ? 13.887 -12.759 1.606 1.00 97.06 274 ILE A C 1
ATOM 2051 O O . ILE A 1 274 ? 14.268 -13.135 0.497 1.00 97.06 274 ILE A O 1
ATOM 2055 N N . ASN A 1 275 ? 13.255 -11.597 1.780 1.00 95.88 275 ASN A N 1
ATOM 2056 C CA . ASN A 1 275 ? 12.804 -10.782 0.657 1.00 95.88 275 ASN A CA 1
ATOM 2057 C C . ASN A 1 275 ? 13.969 -10.212 -0.143 1.00 95.88 275 ASN A C 1
ATOM 2059 O O . ASN A 1 275 ? 13.951 -10.258 -1.370 1.00 95.88 275 ASN A O 1
ATOM 2063 N N . SER A 1 276 ? 14.992 -9.679 0.529 1.00 96.88 276 SER A N 1
ATOM 2064 C CA . SER A 1 276 ? 16.124 -9.067 -0.170 1.00 96.88 276 SER A CA 1
ATOM 2065 C C . SER A 1 276 ? 16.925 -10.102 -0.969 1.00 96.88 276 SER A C 1
ATOM 2067 O O . SER A 1 276 ? 17.314 -9.823 -2.106 1.00 96.88 276 SER A O 1
ATOM 2069 N N . GLN A 1 277 ? 17.121 -11.307 -0.425 1.00 96.62 277 GLN A N 1
ATOM 2070 C CA . GLN A 1 277 ? 17.852 -12.370 -1.113 1.00 96.62 277 GLN A CA 1
ATOM 2071 C C . GLN A 1 277 ? 17.038 -12.979 -2.246 1.00 96.62 277 GLN A C 1
ATOM 2073 O O . GLN A 1 277 ? 17.575 -13.170 -3.337 1.00 96.62 277 GLN A O 1
ATOM 2078 N N . PHE A 1 278 ? 15.743 -13.220 -2.033 1.00 96.81 278 PHE A N 1
ATOM 2079 C CA . PHE A 1 278 ? 14.901 -13.769 -3.086 1.00 96.81 278 PHE A CA 1
ATOM 2080 C C . PHE A 1 278 ? 14.748 -12.784 -4.252 1.00 96.81 278 PHE A C 1
ATOM 2082 O O . PHE A 1 278 ? 14.911 -13.166 -5.410 1.00 96.81 278 PHE A O 1
ATOM 2089 N N . ALA A 1 279 ? 14.556 -11.494 -3.967 1.00 96.19 279 ALA A N 1
ATOM 2090 C CA . ALA A 1 279 ? 14.503 -10.468 -5.002 1.00 96.19 279 ALA A CA 1
ATOM 2091 C C . ALA A 1 279 ? 15.809 -10.389 -5.811 1.00 96.19 279 ALA A C 1
ATOM 2093 O O . ALA A 1 279 ? 15.778 -10.283 -7.036 1.00 96.19 279 ALA A O 1
ATOM 2094 N N . ALA A 1 280 ? 16.965 -10.473 -5.142 1.00 95.88 280 ALA A N 1
ATOM 2095 C CA . ALA A 1 280 ? 18.262 -10.480 -5.814 1.00 95.88 280 ALA A CA 1
ATOM 2096 C C . ALA A 1 280 ? 18.463 -11.732 -6.679 1.00 95.88 280 ALA A C 1
ATOM 2098 O O . ALA A 1 280 ? 18.955 -11.619 -7.800 1.00 95.88 280 ALA A O 1
ATOM 2099 N N . TYR A 1 281 ? 18.061 -12.904 -6.179 1.00 96.56 281 TYR A N 1
ATOM 2100 C CA . TYR A 1 281 ? 18.100 -14.159 -6.927 1.00 96.56 281 TYR A CA 1
ATOM 2101 C C . TYR A 1 281 ? 17.241 -14.085 -8.194 1.00 96.56 281 TYR A C 1
ATOM 2103 O O . TYR A 1 281 ? 17.715 -14.427 -9.276 1.00 96.56 281 TYR A O 1
ATOM 2111 N N . LEU A 1 282 ? 16.013 -13.565 -8.093 1.00 96.69 282 LEU A N 1
ATOM 2112 C CA . LEU A 1 282 ? 15.127 -13.419 -9.248 1.00 96.69 282 LEU A CA 1
ATOM 2113 C C . LEU A 1 282 ? 15.748 -12.545 -10.342 1.00 96.69 282 LEU A C 1
ATOM 2115 O O . LEU A 1 282 ? 15.721 -12.925 -11.507 1.00 96.69 282 LEU A O 1
ATOM 2119 N N . LEU A 1 283 ? 16.363 -11.416 -9.981 1.00 95.06 283 LEU A N 1
ATOM 2120 C CA . LEU A 1 283 ? 17.000 -10.542 -10.971 1.00 95.06 283 LEU A CA 1
ATOM 2121 C C . LEU A 1 283 ? 18.278 -11.132 -11.577 1.00 95.06 283 LEU A C 1
ATOM 2123 O O . LEU A 1 283 ? 18.547 -10.897 -12.751 1.00 95.06 283 LEU A O 1
ATOM 2127 N N . LYS A 1 284 ? 19.075 -11.869 -10.794 1.00 94.88 284 LYS A N 1
ATOM 2128 C CA . LYS A 1 284 ? 20.353 -12.429 -11.258 1.00 94.88 284 LYS A CA 1
ATOM 2129 C C . LYS A 1 284 ? 20.193 -13.700 -12.081 1.00 94.88 284 LYS A C 1
ATOM 2131 O O . LYS A 1 284 ? 20.914 -13.885 -13.054 1.00 94.88 284 LYS A O 1
ATOM 2136 N N . ASN A 1 285 ? 19.284 -14.580 -11.671 1.00 94.56 285 ASN A N 1
ATOM 2137 C CA . ASN A 1 285 ? 19.176 -15.934 -12.210 1.00 94.56 285 ASN A CA 1
ATOM 2138 C C . ASN A 1 285 ? 17.907 -16.139 -13.043 1.00 94.56 285 ASN A C 1
ATOM 2140 O O . ASN A 1 285 ? 17.906 -16.956 -13.957 1.00 94.56 285 ASN A O 1
ATOM 2144 N N . GLN A 1 286 ? 16.834 -15.404 -12.748 1.00 94.81 286 GLN A N 1
ATOM 2145 C CA . GLN A 1 286 ? 15.504 -15.629 -13.325 1.00 94.81 286 GLN A CA 1
ATOM 2146 C C . GLN A 1 286 ? 14.973 -14.396 -14.077 1.00 94.81 286 GLN A C 1
ATOM 2148 O O . GLN A 1 286 ? 13.766 -14.226 -14.234 1.00 94.81 286 GLN A O 1
ATOM 2153 N N . GLY A 1 287 ? 15.866 -13.530 -14.578 1.00 90.69 287 GLY A N 1
ATOM 2154 C CA . GLY A 1 287 ? 15.484 -12.320 -15.322 1.00 90.69 287 GLY A CA 1
ATOM 2155 C C . GLY A 1 287 ? 14.627 -12.609 -16.564 1.00 90.69 287 GLY A C 1
ATOM 2156 O O . GLY A 1 287 ? 13.770 -11.802 -16.924 1.00 90.69 287 GLY A O 1
ATOM 2157 N N . HIS A 1 288 ? 14.795 -13.795 -17.156 1.00 92.25 288 HIS A N 1
ATOM 2158 C CA . HIS A 1 288 ? 14.042 -14.256 -18.322 1.00 92.25 288 HIS A CA 1
ATOM 2159 C C . HIS A 1 288 ? 12.534 -14.438 -18.061 1.00 92.25 288 HIS A C 1
ATOM 21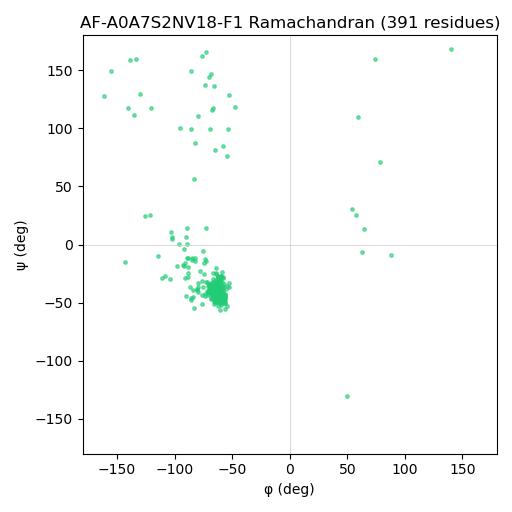61 O O . HIS A 1 288 ? 11.749 -14.420 -19.006 1.00 92.25 288 HIS A O 1
ATOM 2167 N N . LEU A 1 289 ? 12.114 -14.580 -16.793 1.00 92.31 289 LEU A N 1
ATOM 2168 C CA . LEU A 1 289 ? 10.694 -14.634 -16.421 1.00 92.31 289 LEU A CA 1
ATOM 2169 C C . LEU A 1 289 ? 9.965 -13.319 -16.724 1.00 92.31 289 LEU A C 1
ATOM 2171 O O . LEU A 1 289 ? 8.750 -13.317 -16.900 1.00 92.31 289 LEU A O 1
ATOM 2175 N N . PHE A 1 290 ? 10.695 -12.201 -16.768 1.00 92.56 290 PHE A N 1
ATOM 2176 C CA . PHE A 1 290 ? 10.117 -10.869 -16.941 1.00 92.56 290 PHE A CA 1
ATOM 2177 C C . PHE A 1 290 ? 10.298 -10.315 -18.353 1.00 92.56 290 PHE A C 1
ATOM 2179 O O . PHE A 1 290 ? 9.489 -9.507 -18.804 1.00 92.56 290 PHE A O 1
ATOM 2186 N N . THR A 1 291 ? 11.368 -10.704 -19.045 1.00 92.56 291 THR A N 1
ATOM 2187 C CA . THR A 1 291 ? 11.686 -10.204 -20.384 1.00 92.56 291 THR A CA 1
ATOM 2188 C C . THR A 1 291 ? 12.540 -11.201 -21.155 1.00 92.56 291 THR A C 1
ATOM 2190 O O . THR A 1 291 ? 13.350 -11.915 -20.571 1.00 92.56 291 THR A O 1
ATOM 2193 N N . ARG A 1 292 ? 12.384 -11.224 -22.481 1.00 91.88 292 ARG A N 1
ATOM 2194 C CA . ARG A 1 292 ? 13.220 -12.032 -23.383 1.00 91.88 292 ARG A CA 1
ATOM 2195 C C . ARG A 1 292 ? 14.485 -11.298 -23.844 1.00 91.88 292 ARG A C 1
ATOM 2197 O O . ARG A 1 292 ? 15.382 -11.923 -24.396 1.00 91.88 292 ARG A O 1
ATOM 2204 N N . GLU A 1 293 ? 14.570 -9.993 -23.593 1.00 93.00 293 GLU A N 1
ATOM 2205 C CA . GLU A 1 293 ? 15.691 -9.154 -24.019 1.00 93.00 293 GLU A CA 1
ATOM 2206 C C . GLU A 1 293 ? 16.899 -9.308 -23.087 1.00 93.00 293 GLU A C 1
ATOM 2208 O O . GLU A 1 293 ? 16.892 -8.833 -21.944 1.00 93.00 293 GLU A O 1
ATOM 2213 N N . LEU A 1 294 ? 17.973 -9.924 -23.591 1.00 92.00 294 LEU A N 1
ATOM 2214 C CA . LEU A 1 294 ? 19.182 -10.220 -22.812 1.00 92.00 294 LEU A CA 1
ATOM 2215 C C . LEU A 1 294 ? 19.818 -8.962 -22.207 1.00 92.00 294 LEU A C 1
ATOM 2217 O O . LEU A 1 294 ? 20.238 -8.975 -21.048 1.00 92.00 294 LEU A O 1
ATOM 2221 N N . GLY A 1 295 ? 19.833 -7.849 -22.942 1.00 93.94 295 GLY A N 1
ATOM 2222 C CA . GLY A 1 295 ? 20.401 -6.602 -22.436 1.00 93.94 295 GLY A CA 1
ATOM 2223 C C . GLY A 1 295 ? 19.655 -6.047 -21.216 1.00 93.94 295 GLY A C 1
ATOM 2224 O O . GLY A 1 295 ? 20.292 -5.603 -20.262 1.00 93.94 295 GLY A O 1
ATOM 2225 N N . ILE A 1 296 ? 18.322 -6.170 -21.175 1.00 95.25 296 ILE A N 1
ATOM 2226 C CA . ILE A 1 296 ? 17.517 -5.771 -20.008 1.00 95.25 296 ILE A CA 1
ATOM 2227 C C . ILE A 1 296 ? 17.843 -6.679 -18.814 1.00 95.25 296 ILE A C 1
ATOM 2229 O O . ILE A 1 296 ? 18.070 -6.184 -17.708 1.00 95.25 296 ILE A O 1
ATOM 2233 N N . THR A 1 297 ? 17.944 -7.997 -19.032 1.00 95.75 297 THR A N 1
ATOM 2234 C CA . THR A 1 297 ? 18.289 -8.946 -17.954 1.00 95.75 297 THR A CA 1
ATOM 2235 C C . THR A 1 297 ? 19.680 -8.695 -17.365 1.00 95.75 297 THR A C 1
ATOM 2237 O O . THR A 1 297 ? 19.855 -8.766 -16.149 1.00 95.75 297 THR A O 1
ATOM 2240 N N . SER A 1 298 ? 20.655 -8.316 -18.198 1.00 95.81 298 SER A N 1
ATOM 2241 C CA . SER A 1 298 ? 22.004 -7.945 -17.756 1.00 95.81 298 SER A CA 1
ATOM 2242 C C . SER A 1 298 ? 21.980 -6.700 -16.864 1.00 95.81 298 SER A C 1
ATOM 2244 O O . SER A 1 298 ? 22.532 -6.711 -15.760 1.00 95.81 298 SER A O 1
ATOM 2246 N N . ILE A 1 299 ? 21.266 -5.647 -17.282 1.00 96.38 299 ILE A N 1
ATOM 2247 C CA . ILE A 1 299 ? 21.107 -4.417 -16.490 1.00 96.38 299 ILE A CA 1
ATOM 2248 C C . ILE A 1 299 ? 20.452 -4.730 -15.136 1.00 96.38 299 ILE A C 1
ATOM 2250 O O . ILE A 1 299 ? 20.945 -4.294 -14.091 1.00 96.38 299 ILE A O 1
ATOM 2254 N N . MET A 1 300 ? 19.375 -5.522 -15.135 1.00 96.81 300 MET A N 1
ATOM 2255 C CA . MET A 1 300 ? 18.679 -5.952 -13.918 1.00 96.81 300 MET A CA 1
ATOM 2256 C C . MET A 1 300 ? 19.605 -6.714 -12.961 1.00 96.81 300 MET A C 1
ATOM 2258 O O . MET A 1 300 ? 19.648 -6.415 -11.763 1.00 96.81 300 MET A O 1
ATOM 2262 N N . SER A 1 301 ? 20.379 -7.668 -13.485 1.00 95.75 301 SER A N 1
ATOM 2263 C CA . SER A 1 301 ? 21.348 -8.447 -12.712 1.00 95.75 301 SER A CA 1
ATOM 2264 C C . SER A 1 301 ? 22.416 -7.548 -12.082 1.00 95.75 301 SER A C 1
ATOM 2266 O O . SER A 1 301 ? 22.658 -7.629 -10.872 1.00 95.75 301 SER A O 1
ATOM 2268 N N . ASN A 1 302 ? 22.970 -6.605 -12.850 1.00 95.25 302 ASN A N 1
ATOM 2269 C CA . ASN A 1 302 ? 23.979 -5.655 -12.376 1.00 95.25 302 ASN A CA 1
ATOM 2270 C C . ASN A 1 302 ? 23.444 -4.728 -11.274 1.00 95.25 302 ASN A C 1
ATOM 2272 O O . ASN A 1 302 ? 24.150 -4.426 -10.310 1.00 95.25 302 ASN A O 1
ATOM 2276 N N . MET A 1 303 ? 22.188 -4.285 -11.378 1.00 95.06 303 MET A N 1
ATOM 2277 C CA . MET A 1 303 ? 21.579 -3.374 -10.400 1.00 95.06 303 MET A CA 1
ATOM 2278 C C . MET A 1 303 ? 20.970 -4.081 -9.180 1.00 95.06 303 MET A C 1
ATOM 2280 O O . MET A 1 303 ? 20.676 -3.431 -8.171 1.00 95.06 303 MET A O 1
ATOM 2284 N N . SER A 1 304 ? 20.827 -5.409 -9.223 1.00 95.44 304 SER A N 1
ATOM 2285 C CA . SER A 1 304 ? 20.208 -6.216 -8.161 1.00 95.44 304 SER A CA 1
ATOM 2286 C C . SER A 1 304 ? 20.798 -5.974 -6.766 1.00 95.44 304 SER A C 1
ATOM 2288 O O . SER A 1 304 ? 20.069 -6.001 -5.773 1.00 95.44 304 SER A O 1
ATOM 2290 N N . GLY A 1 305 ? 22.099 -5.673 -6.673 1.00 96.38 305 GLY A N 1
ATOM 2291 C CA . GLY A 1 305 ? 22.777 -5.378 -5.409 1.00 96.38 305 GLY A CA 1
ATOM 2292 C C . GLY A 1 305 ? 22.202 -4.162 -4.675 1.00 96.38 305 GLY A C 1
ATOM 2293 O O . GLY A 1 305 ? 22.001 -4.224 -3.462 1.00 96.38 305 GLY A O 1
ATOM 2294 N N . TRP A 1 306 ? 21.874 -3.088 -5.400 1.00 96.31 306 TRP A N 1
ATOM 2295 C CA . TRP A 1 306 ? 21.310 -1.861 -4.822 1.00 96.31 306 TRP A CA 1
ATOM 2296 C C . TRP A 1 306 ? 19.842 -2.021 -4.432 1.00 96.31 306 TRP A C 1
ATOM 2298 O O . TRP A 1 306 ? 19.412 -1.518 -3.390 1.00 96.31 306 TRP A O 1
ATOM 2308 N N . MET A 1 307 ? 19.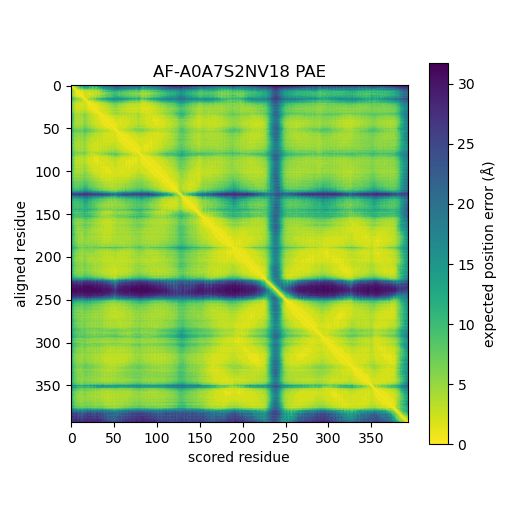078 -2.778 -5.221 1.00 95.81 307 MET A N 1
ATOM 2309 C CA . MET A 1 307 ? 17.708 -3.137 -4.858 1.00 95.81 307 MET A CA 1
ATOM 2310 C C . MET A 1 307 ? 17.690 -4.006 -3.592 1.00 95.81 307 MET A C 1
ATOM 2312 O O . MET A 1 307 ? 16.937 -3.719 -2.663 1.00 95.81 307 MET A O 1
ATOM 2316 N N . ARG A 1 308 ? 18.574 -5.010 -3.507 1.00 97.50 308 ARG A N 1
ATOM 2317 C CA . ARG A 1 308 ? 18.753 -5.846 -2.311 1.00 97.50 308 ARG A CA 1
ATOM 2318 C C . ARG A 1 308 ? 19.081 -5.007 -1.078 1.00 97.50 308 ARG A C 1
ATOM 2320 O O . ARG A 1 308 ? 18.446 -5.177 -0.041 1.00 97.50 308 ARG A O 1
ATOM 2327 N N . ALA A 1 309 ? 20.034 -4.083 -1.201 1.00 97.06 309 ALA A N 1
ATOM 2328 C CA . ALA A 1 309 ? 20.405 -3.175 -0.118 1.00 97.06 309 ALA A CA 1
ATOM 2329 C C . ALA A 1 309 ? 19.227 -2.286 0.319 1.00 97.06 309 ALA A C 1
ATOM 2331 O O . ALA A 1 309 ? 19.032 -2.047 1.503 1.00 97.06 309 ALA A O 1
ATOM 2332 N N . SER A 1 310 ? 18.382 -1.845 -0.614 1.00 97.06 310 SER A N 1
ATOM 2333 C CA . SER A 1 310 ? 17.172 -1.081 -0.284 1.00 97.06 310 SER A CA 1
ATOM 2334 C C . SER A 1 310 ? 16.112 -1.933 0.424 1.00 97.06 310 SER A C 1
ATOM 2336 O O . SER A 1 310 ? 15.452 -1.452 1.343 1.00 97.06 310 SER A O 1
ATOM 2338 N N . LEU A 1 311 ? 15.951 -3.198 0.024 1.00 97.19 311 LEU A N 1
ATOM 2339 C CA . LEU A 1 311 ? 14.973 -4.117 0.613 1.00 97.19 311 LEU A CA 1
ATOM 2340 C C . LEU A 1 311 ? 15.365 -4.598 2.013 1.00 97.19 311 LEU A C 1
ATOM 2342 O O . LEU A 1 311 ? 14.476 -4.798 2.834 1.00 97.19 311 LEU A O 1
ATOM 2346 N N . ILE A 1 312 ? 16.659 -4.743 2.321 1.00 97.50 312 ILE A N 1
ATOM 2347 C CA . ILE A 1 312 ? 17.091 -5.246 3.637 1.00 97.50 312 ILE A CA 1
ATOM 2348 C C . ILE A 1 312 ? 16.687 -4.304 4.782 1.00 97.50 312 ILE A C 1
ATOM 2350 O O . ILE A 1 312 ? 16.366 -4.743 5.880 1.00 97.50 312 ILE A O 1
ATOM 2354 N N . VAL A 1 313 ? 16.657 -2.995 4.526 1.00 96.94 313 VAL A N 1
ATOM 2355 C CA . VAL A 1 313 ? 16.278 -1.989 5.529 1.00 96.94 313 VAL A CA 1
ATOM 2356 C C . VAL A 1 313 ? 14.773 -1.724 5.552 1.00 96.94 313 VAL A C 1
ATOM 2358 O O . VAL A 1 313 ? 14.244 -1.218 6.539 1.00 96.94 313 VAL A O 1
ATOM 2361 N N . HIS A 1 314 ? 14.059 -2.077 4.483 1.00 96.81 314 HIS A N 1
ATOM 2362 C CA . HIS A 1 314 ? 12.683 -1.646 4.271 1.00 96.81 314 HIS A CA 1
ATOM 2363 C C . HIS A 1 314 ? 11.678 -2.144 5.332 1.00 96.81 314 HIS A C 1
ATOM 2365 O O . HIS A 1 314 ? 10.934 -1.310 5.852 1.00 96.81 314 HIS A O 1
ATOM 2371 N N . PRO A 1 315 ? 11.657 -3.431 5.740 1.00 98.12 315 PRO A N 1
ATOM 2372 C CA . PRO A 1 315 ? 10.723 -3.908 6.766 1.00 98.12 315 PRO A CA 1
ATOM 2373 C C . PRO A 1 315 ? 10.854 -3.171 8.103 1.00 98.12 315 PRO A C 1
ATOM 2375 O O . PRO A 1 315 ? 9.852 -2.883 8.756 1.00 98.12 315 PRO A O 1
ATOM 2378 N N . PHE A 1 316 ? 12.078 -2.802 8.488 1.00 97.50 316 PHE A N 1
ATOM 2379 C CA . PHE A 1 316 ? 12.326 -2.032 9.705 1.00 97.50 316 PHE A CA 1
ATOM 2380 C C . PHE A 1 316 ? 11.773 -0.610 9.607 1.00 97.50 316 PHE A C 1
ATOM 2382 O O . PHE A 1 316 ? 11.137 -0.123 10.541 1.00 97.50 316 PHE A O 1
ATOM 2389 N N . ILE A 1 317 ? 11.968 0.038 8.456 1.00 96.88 317 ILE A N 1
ATOM 2390 C CA . ILE A 1 317 ? 11.423 1.370 8.180 1.00 96.88 317 ILE A CA 1
ATOM 2391 C C . ILE A 1 317 ? 9.902 1.345 8.299 1.00 96.88 317 ILE A C 1
ATOM 2393 O O . ILE A 1 317 ? 9.336 2.199 8.978 1.00 96.88 317 ILE A O 1
ATOM 2397 N N . MET A 1 318 ? 9.252 0.358 7.677 1.00 96.88 318 MET A N 1
ATOM 2398 C CA . MET A 1 318 ? 7.796 0.231 7.696 1.00 96.88 318 MET A CA 1
ATOM 2399 C C . MET A 1 318 ? 7.259 -0.041 9.102 1.00 96.88 318 MET A C 1
ATOM 2401 O O . MET A 1 318 ? 6.267 0.564 9.503 1.00 96.88 318 MET A O 1
ATOM 2405 N N . LEU A 1 319 ? 7.945 -0.869 9.892 1.00 96.81 319 LEU A N 1
ATOM 2406 C CA . LEU A 1 319 ? 7.607 -1.095 11.296 1.00 96.81 319 LEU A CA 1
ATOM 2407 C C . LEU A 1 319 ? 7.712 0.193 12.134 1.00 96.81 319 LEU A C 1
ATOM 2409 O O . LEU A 1 319 ? 6.796 0.527 12.894 1.00 96.81 319 LEU A O 1
ATOM 2413 N N . CYS A 1 320 ? 8.815 0.934 12.005 1.00 95.56 320 CYS A N 1
ATOM 2414 C CA . CYS A 1 320 ? 9.009 2.189 12.729 1.00 95.56 320 CYS A CA 1
ATOM 2415 C C . CYS A 1 320 ? 7.999 3.260 12.293 1.00 95.56 320 CYS A C 1
ATOM 2417 O O . CYS A 1 320 ? 7.426 3.940 13.142 1.00 95.56 320 CYS A O 1
ATOM 2419 N N . GLU A 1 321 ? 7.739 3.384 10.992 1.00 95.19 321 GLU A N 1
ATOM 2420 C CA . GLU A 1 321 ? 6.727 4.285 10.438 1.00 95.19 321 GLU A CA 1
ATOM 2421 C C . GLU A 1 321 ? 5.326 3.941 10.956 1.00 95.19 321 GLU A C 1
ATOM 2423 O O . GLU A 1 321 ? 4.643 4.816 11.491 1.00 95.19 321 GLU A O 1
ATOM 2428 N N . GLY A 1 322 ? 4.926 2.668 10.889 1.00 94.44 322 GLY A N 1
ATOM 2429 C CA . GLY A 1 322 ? 3.650 2.197 11.427 1.00 94.44 322 GLY A CA 1
ATOM 2430 C C . GLY A 1 322 ? 3.505 2.495 12.918 1.00 94.44 322 GLY A C 1
ATOM 2431 O O . GLY A 1 322 ? 2.446 2.921 13.364 1.00 94.44 322 GLY A O 1
ATOM 2432 N N . SER A 1 323 ? 4.594 2.392 13.682 1.00 92.69 323 SER A N 1
ATOM 2433 C CA . SER A 1 323 ? 4.615 2.741 15.110 1.00 92.69 323 SER A CA 1
ATOM 2434 C C . SER A 1 323 ? 4.445 4.244 15.374 1.00 92.69 323 SER A C 1
ATOM 2436 O O . SER A 1 323 ? 3.832 4.635 16.369 1.00 92.69 323 SER A O 1
ATOM 2438 N N . ILE A 1 324 ? 4.987 5.103 14.506 1.00 92.50 324 ILE A N 1
ATOM 2439 C CA . ILE A 1 324 ? 4.815 6.566 14.573 1.00 92.50 324 ILE A CA 1
ATOM 2440 C C . ILE A 1 324 ? 3.366 6.941 14.234 1.00 92.50 324 ILE A C 1
ATOM 2442 O O . ILE A 1 324 ? 2.771 7.761 14.938 1.00 92.50 324 ILE A O 1
ATOM 2446 N N . ILE A 1 325 ? 2.789 6.304 13.208 1.00 92.06 325 ILE A N 1
ATOM 2447 C CA . ILE A 1 325 ? 1.385 6.478 12.808 1.00 92.06 325 ILE A CA 1
ATOM 2448 C C . ILE A 1 325 ? 0.446 6.011 13.924 1.00 92.06 325 ILE A C 1
ATOM 2450 O O . ILE A 1 325 ? -0.462 6.751 14.298 1.00 92.06 325 ILE A O 1
ATOM 2454 N N . ALA A 1 326 ? 0.710 4.844 14.521 1.00 89.62 326 ALA A N 1
ATOM 2455 C CA . ALA A 1 326 ? -0.067 4.298 15.635 1.00 89.62 326 ALA A CA 1
ATOM 2456 C C . ALA A 1 326 ? -0.170 5.279 16.815 1.00 89.62 326 ALA A C 1
ATOM 2458 O O . ALA A 1 326 ? -1.204 5.377 17.466 1.00 89.62 326 ALA A O 1
ATOM 2459 N N . LYS A 1 327 ? 0.901 6.046 17.061 1.00 86.94 327 LYS A N 1
ATOM 2460 C CA . LYS A 1 327 ? 0.982 7.069 18.116 1.00 86.94 327 LYS A CA 1
ATOM 2461 C C . LYS A 1 327 ? 0.531 8.465 17.670 1.00 86.94 327 LYS A C 1
ATOM 2463 O O . LYS A 1 327 ? 0.718 9.419 18.421 1.00 86.94 327 LYS A O 1
ATOM 2468 N N . ARG A 1 328 ? -0.007 8.611 16.453 1.00 88.81 328 ARG A N 1
ATOM 2469 C CA . ARG A 1 328 ? -0.476 9.881 15.864 1.00 88.81 328 ARG A CA 1
ATOM 2470 C C . ARG A 1 328 ? 0.575 11.004 15.858 1.00 88.81 328 ARG A C 1
ATOM 2472 O O . ARG A 1 328 ? 0.239 12.186 15.910 1.00 88.81 328 ARG A O 1
ATOM 2479 N N . ASP A 1 329 ? 1.864 10.669 15.756 1.00 90.00 329 ASP A N 1
ATOM 2480 C CA . ASP A 1 329 ? 2.965 11.650 15.738 1.00 90.00 329 ASP A CA 1
ATOM 2481 C C . ASP A 1 329 ? 3.183 12.222 14.322 1.00 90.00 329 ASP A C 1
ATOM 2483 O O . ASP A 1 329 ? 4.259 12.132 13.723 1.00 90.00 329 ASP A O 1
ATOM 2487 N N . PHE A 1 330 ? 2.112 12.791 13.760 1.00 91.25 330 PHE A N 1
ATOM 2488 C CA . PHE A 1 330 ? 2.041 13.207 12.359 1.00 91.25 330 PHE A CA 1
ATOM 2489 C C . PHE A 1 330 ? 2.951 14.389 12.027 1.00 91.25 330 PHE A C 1
ATOM 2491 O O . PHE A 1 330 ? 3.490 14.448 10.926 1.00 91.25 330 PHE A O 1
ATOM 2498 N N . LYS A 1 331 ? 3.172 15.314 12.971 1.00 91.31 331 LYS A N 1
ATOM 2499 C CA . LYS A 1 331 ? 4.071 16.461 12.758 1.00 91.31 331 LYS A CA 1
ATOM 2500 C C . LYS A 1 331 ? 5.502 15.994 12.487 1.00 91.31 331 LYS A C 1
ATOM 2502 O O . LYS A 1 331 ? 6.142 16.483 11.560 1.00 91.31 331 LYS A O 1
ATOM 2507 N N . TYR A 1 332 ? 5.987 15.032 13.276 1.00 92.38 332 TYR A N 1
ATOM 2508 C CA . TYR A 1 332 ? 7.302 14.437 13.054 1.00 92.38 332 TYR A CA 1
ATOM 2509 C C . TYR A 1 332 ? 7.347 13.681 11.723 1.00 92.38 332 TYR A C 1
ATOM 2511 O O . TYR A 1 332 ? 8.290 13.852 10.950 1.00 92.38 332 TYR A O 1
ATOM 2519 N N . LEU A 1 333 ? 6.307 12.891 11.439 1.00 92.81 333 LEU A N 1
ATOM 2520 C CA . LEU A 1 333 ? 6.195 12.120 10.204 1.00 92.81 333 LEU A CA 1
ATOM 2521 C C . LEU A 1 333 ? 6.295 13.024 8.965 1.00 92.81 333 LEU A C 1
ATOM 2523 O O . LEU A 1 333 ? 7.183 12.836 8.142 1.00 92.81 333 LEU A O 1
ATOM 2527 N N . VAL A 1 334 ? 5.446 14.049 8.860 1.00 94.56 334 VAL A N 1
ATOM 2528 C CA . VAL A 1 334 ? 5.435 14.967 7.709 1.00 94.56 334 VAL A CA 1
ATOM 2529 C C . VAL A 1 334 ? 6.754 15.729 7.591 1.00 94.56 334 VAL A C 1
ATOM 2531 O O . VAL A 1 334 ? 7.314 15.799 6.500 1.00 94.56 334 VAL A O 1
ATOM 2534 N N . GLY A 1 335 ? 7.284 16.264 8.697 1.00 94.00 335 GLY A N 1
ATOM 2535 C CA . GLY A 1 335 ? 8.530 17.037 8.671 1.00 94.00 335 GLY A CA 1
ATOM 2536 C C . GLY A 1 335 ? 9.734 16.214 8.206 1.00 94.00 335 GLY A C 1
ATOM 2537 O O . GLY A 1 335 ? 10.510 16.663 7.366 1.00 94.00 335 GLY A O 1
ATOM 2538 N N . THR A 1 336 ? 9.868 14.982 8.700 1.00 93.88 336 THR A N 1
ATOM 2539 C CA . THR A 1 336 ? 10.952 14.079 8.277 1.00 93.88 336 THR A CA 1
ATOM 2540 C C . THR A 1 336 ? 10.806 13.635 6.828 1.00 93.88 336 THR A C 1
ATOM 2542 O O . THR A 1 336 ? 11.801 13.587 6.107 1.00 93.88 336 THR A O 1
ATOM 2545 N N . TYR A 1 337 ? 9.578 13.403 6.357 1.00 93.75 337 TYR A N 1
ATOM 2546 C CA . TYR A 1 337 ? 9.335 13.134 4.945 1.00 93.75 337 TYR A CA 1
ATOM 2547 C C . TYR A 1 337 ? 9.681 14.310 4.043 1.00 93.75 337 TYR A C 1
ATOM 2549 O O . TYR A 1 337 ? 10.348 14.090 3.040 1.00 93.75 337 TYR A O 1
ATOM 2557 N N . ALA A 1 338 ? 9.300 15.537 4.400 1.00 93.81 338 ALA A N 1
ATOM 2558 C CA . ALA A 1 338 ? 9.640 16.718 3.610 1.00 93.81 338 ALA A CA 1
ATOM 2559 C C . ALA A 1 338 ? 11.161 16.840 3.408 1.00 93.81 338 ALA A C 1
ATOM 2561 O O . ALA A 1 338 ? 11.624 17.030 2.283 1.00 93.81 338 ALA A O 1
ATOM 2562 N N . VAL A 1 339 ? 11.941 16.631 4.476 1.00 94.19 339 VAL A N 1
ATOM 2563 C CA . VAL A 1 339 ? 13.412 16.623 4.416 1.00 94.19 339 VAL A CA 1
ATOM 2564 C C . VAL A 1 339 ? 13.922 15.496 3.516 1.00 94.19 339 VAL A C 1
ATOM 2566 O O . VAL A 1 339 ? 14.687 15.739 2.585 1.00 94.19 339 VAL A O 1
ATOM 2569 N N . THR A 1 340 ? 13.491 14.260 3.761 1.00 94.56 340 THR A N 1
ATOM 2570 C CA . THR A 1 340 ? 14.017 13.083 3.053 1.00 94.56 340 THR A CA 1
ATOM 2571 C C . THR A 1 340 ? 13.630 13.075 1.573 1.00 94.56 340 THR A C 1
ATOM 2573 O O . THR A 1 340 ? 14.435 12.691 0.725 1.00 94.56 340 THR A O 1
ATOM 2576 N N . MET A 1 341 ? 12.434 13.561 1.237 1.00 94.25 341 MET A N 1
ATOM 2577 C CA . MET A 1 341 ? 11.999 13.762 -0.146 1.00 94.25 341 MET A CA 1
ATOM 2578 C C . MET A 1 341 ? 12.809 14.863 -0.834 1.00 94.25 341 MET A C 1
ATOM 2580 O O . MET A 1 341 ? 13.274 14.652 -1.950 1.00 94.25 341 MET A O 1
ATOM 2584 N N . GLY A 1 342 ? 13.036 16.002 -0.169 1.00 95.00 342 GLY A N 1
ATOM 2585 C CA . GLY A 1 342 ? 13.862 17.087 -0.706 1.00 95.00 342 GLY A CA 1
ATOM 2586 C C . GLY A 1 342 ? 15.288 16.635 -1.026 1.00 95.00 342 GLY A C 1
ATOM 2587 O O . GLY A 1 342 ? 15.791 16.898 -2.119 1.00 95.00 342 GLY A O 1
ATOM 2588 N N . ILE A 1 343 ? 15.911 15.881 -0.114 1.00 95.12 343 ILE A N 1
ATOM 2589 C CA . ILE A 1 343 ? 17.241 15.289 -0.323 1.00 95.12 343 ILE A CA 1
ATOM 2590 C C . ILE A 1 343 ? 17.233 14.345 -1.528 1.00 95.12 343 ILE A C 1
ATOM 2592 O O . ILE A 1 343 ? 18.085 14.474 -2.403 1.00 95.12 343 ILE A O 1
ATOM 2596 N N . MET A 1 344 ? 16.266 13.427 -1.608 1.00 95.31 344 MET A N 1
ATOM 2597 C CA . MET A 1 344 ? 16.192 12.464 -2.709 1.00 95.31 344 MET A CA 1
ATOM 2598 C C . MET A 1 344 ? 15.987 13.145 -4.067 1.00 95.31 344 MET A C 1
ATOM 2600 O O . MET A 1 344 ? 16.666 12.797 -5.030 1.00 95.31 344 MET A O 1
ATOM 2604 N N . LEU A 1 345 ? 15.087 14.129 -4.154 1.00 95.12 345 LEU A N 1
ATOM 2605 C CA . LEU A 1 345 ? 14.846 14.875 -5.393 1.00 95.12 345 LEU A CA 1
ATOM 2606 C C . LEU A 1 345 ? 16.080 15.678 -5.822 1.00 95.12 345 LEU A C 1
ATOM 2608 O O . LEU A 1 345 ? 16.410 15.711 -7.006 1.00 95.12 345 LEU A O 1
ATOM 2612 N N . THR A 1 346 ? 16.791 16.270 -4.860 1.00 93.81 346 THR A N 1
ATOM 2613 C CA . THR A 1 346 ? 18.044 16.988 -5.125 1.00 93.81 346 THR A CA 1
ATOM 2614 C C . THR A 1 346 ? 19.110 16.019 -5.632 1.00 93.81 346 THR A C 1
ATOM 2616 O O . THR A 1 346 ? 19.683 16.240 -6.692 1.00 93.81 346 THR A O 1
ATOM 2619 N N . GLN A 1 347 ? 19.306 14.889 -4.947 1.00 93.88 347 GLN A N 1
ATOM 2620 C CA . GLN A 1 347 ? 20.274 13.859 -5.326 1.00 93.88 347 GLN A CA 1
ATOM 2621 C C . GLN A 1 347 ? 20.021 13.296 -6.730 1.00 93.88 347 GLN A C 1
ATOM 2623 O O . GLN A 1 347 ? 20.972 13.126 -7.496 1.00 93.88 347 GLN A O 1
ATOM 2628 N N . LEU A 1 348 ? 18.760 13.012 -7.074 1.00 93.56 348 LEU A N 1
ATOM 2629 C CA . LEU A 1 348 ? 18.391 12.532 -8.408 1.00 93.56 348 LEU A CA 1
ATOM 2630 C C . LEU A 1 348 ? 18.744 13.554 -9.492 1.00 93.56 348 LEU A C 1
ATOM 2632 O O . LEU A 1 348 ? 19.185 13.159 -10.564 1.00 93.56 348 LEU A O 1
ATOM 2636 N N . ARG A 1 349 ? 18.609 14.852 -9.201 1.00 89.31 349 ARG A N 1
ATOM 2637 C CA . ARG A 1 349 ? 18.899 15.925 -10.156 1.00 89.31 349 ARG A CA 1
ATOM 2638 C C . ARG A 1 349 ? 20.388 16.251 -10.282 1.00 89.31 349 ARG A C 1
ATOM 2640 O O . ARG A 1 349 ? 20.835 16.562 -11.379 1.00 89.31 349 ARG A O 1
ATOM 2647 N N . THR A 1 350 ? 21.145 16.234 -9.184 1.00 87.38 350 THR A N 1
ATOM 2648 C CA . THR A 1 350 ? 22.516 16.784 -9.155 1.00 87.38 350 THR A CA 1
ATOM 2649 C C . THR A 1 350 ? 23.614 15.733 -9.062 1.00 87.38 350 THR A C 1
ATOM 2651 O O . THR A 1 350 ? 24.730 15.992 -9.492 1.00 87.38 350 THR A O 1
ATOM 2654 N N . CYS A 1 351 ? 23.340 14.560 -8.487 1.00 82.69 351 CYS A N 1
ATOM 2655 C CA . CYS A 1 351 ? 24.362 13.545 -8.199 1.00 82.69 351 CYS A CA 1
ATOM 2656 C C . CYS A 1 351 ? 24.181 12.256 -9.014 1.00 82.69 351 CYS A C 1
ATOM 2658 O O . CYS A 1 351 ? 25.051 11.382 -9.003 1.00 82.69 351 CYS A O 1
ATOM 2660 N N . CYS A 1 352 ? 23.057 12.108 -9.717 1.00 87.81 352 CYS A N 1
ATOM 2661 C CA . CYS A 1 352 ? 22.775 10.937 -10.533 1.00 87.81 352 CYS A CA 1
ATOM 2662 C C . CYS A 1 352 ? 23.456 11.066 -11.903 1.00 87.81 352 CYS A C 1
ATOM 2664 O O . CYS A 1 352 ? 22.870 11.561 -12.857 1.00 87.81 352 CYS A O 1
ATOM 2666 N N . MET A 1 353 ? 24.714 10.628 -11.996 1.00 84.88 353 MET A N 1
ATOM 2667 C CA . MET A 1 353 ? 25.484 10.641 -13.255 1.00 84.88 353 MET A CA 1
ATOM 2668 C C . MET A 1 353 ? 25.377 9.329 -14.042 1.00 84.88 353 MET A C 1
ATOM 2670 O O . MET A 1 353 ? 25.671 9.281 -15.228 1.00 84.88 353 MET A O 1
ATOM 2674 N N . THR A 1 354 ? 24.950 8.249 -13.386 1.00 93.06 354 THR A N 1
ATOM 2675 C CA . THR A 1 354 ? 24.831 6.908 -13.976 1.00 93.06 354 THR A CA 1
ATOM 2676 C C . THR A 1 354 ? 23.486 6.299 -13.616 1.00 93.06 354 THR A C 1
ATOM 2678 O O . THR A 1 354 ? 22.904 6.659 -12.591 1.00 93.06 354 THR A O 1
ATOM 2681 N N . PHE A 1 355 ? 23.036 5.305 -14.383 1.00 93.44 355 PHE A N 1
ATOM 2682 C CA . PHE A 1 355 ? 21.812 4.560 -14.073 1.00 93.44 355 PHE A CA 1
ATOM 2683 C C . PHE A 1 355 ? 21.831 3.940 -12.661 1.00 93.44 355 PHE A C 1
ATOM 2685 O O . PHE A 1 355 ? 20.847 4.008 -11.924 1.00 93.44 355 PHE A O 1
ATOM 2692 N N . ALA A 1 356 ? 22.987 3.435 -12.216 1.00 94.75 356 ALA A N 1
ATOM 2693 C CA . ALA A 1 356 ? 23.168 2.943 -10.848 1.00 94.75 356 ALA A CA 1
ATOM 2694 C C . ALA A 1 356 ? 22.925 4.024 -9.779 1.00 94.75 356 ALA A C 1
ATOM 2696 O O . ALA A 1 356 ? 22.532 3.708 -8.655 1.00 94.75 356 ALA A O 1
ATOM 2697 N N . GLY A 1 357 ? 23.141 5.297 -10.121 1.00 94.50 357 GLY A N 1
ATOM 2698 C CA . GLY A 1 357 ? 22.837 6.450 -9.277 1.00 94.50 357 GLY A CA 1
ATOM 2699 C C . GLY A 1 357 ? 21.370 6.511 -8.845 1.00 94.50 357 GLY A C 1
ATOM 2700 O O . GLY A 1 357 ? 21.106 6.861 -7.696 1.00 94.50 357 GLY A O 1
ATOM 2701 N N . VAL A 1 358 ? 20.433 6.075 -9.696 1.00 95.88 358 VAL A N 1
ATOM 2702 C CA . VAL A 1 358 ? 18.992 6.059 -9.390 1.00 95.88 358 VAL A CA 1
ATOM 2703 C C . VAL A 1 358 ? 18.700 5.110 -8.224 1.00 95.88 358 VAL A C 1
ATOM 2705 O O . VAL A 1 358 ? 18.030 5.474 -7.256 1.00 95.88 358 VAL A O 1
ATOM 2708 N N . TRP A 1 359 ? 19.265 3.902 -8.261 1.00 96.56 359 TRP A N 1
ATOM 2709 C CA . TRP A 1 359 ? 19.079 2.897 -7.209 1.00 96.56 359 TRP A CA 1
ATOM 2710 C C . TRP A 1 359 ? 19.896 3.190 -5.947 1.00 96.56 359 TRP A C 1
ATOM 2712 O O . TRP A 1 359 ? 19.435 2.912 -4.839 1.00 96.56 359 TRP A O 1
ATOM 2722 N N . LYS A 1 360 ? 21.069 3.819 -6.084 1.00 95.50 360 LYS A N 1
ATOM 2723 C CA . LYS A 1 360 ? 21.823 4.368 -4.945 1.00 95.50 360 LYS A CA 1
ATOM 2724 C C . LYS A 1 360 ? 21.034 5.461 -4.221 1.00 95.50 360 LYS A C 1
ATOM 2726 O O . LYS A 1 360 ? 21.046 5.492 -2.992 1.00 95.50 360 LYS A O 1
ATOM 2731 N N . ALA A 1 361 ? 20.329 6.322 -4.957 1.00 95.88 361 ALA A N 1
ATOM 2732 C CA . ALA A 1 361 ? 19.466 7.347 -4.375 1.00 95.88 361 ALA A CA 1
ATOM 2733 C C . ALA A 1 361 ? 18.302 6.732 -3.591 1.00 95.88 361 ALA A C 1
ATOM 2735 O O . ALA A 1 361 ? 18.037 7.152 -2.465 1.00 95.88 361 ALA A O 1
ATOM 2736 N N . LEU A 1 362 ? 17.671 5.675 -4.118 1.00 96.19 362 LEU A N 1
ATOM 2737 C CA . LEU A 1 362 ? 16.663 4.925 -3.362 1.00 96.19 362 LEU A CA 1
ATOM 2738 C C . LEU A 1 362 ? 17.244 4.321 -2.082 1.00 96.19 362 LEU A C 1
ATOM 2740 O O . LEU A 1 362 ? 16.635 4.440 -1.022 1.00 96.19 362 LEU A O 1
ATOM 2744 N N . TYR A 1 363 ? 18.416 3.692 -2.156 1.00 96.50 363 TYR A N 1
ATOM 2745 C CA . TYR A 1 363 ? 19.047 3.105 -0.978 1.00 96.50 363 TYR A CA 1
ATOM 2746 C C . TYR A 1 363 ? 19.338 4.159 0.097 1.00 96.50 363 TYR A C 1
ATOM 2748 O O . TYR A 1 363 ? 18.979 3.968 1.261 1.00 96.50 363 TYR A O 1
ATOM 2756 N N . LEU A 1 364 ? 19.904 5.307 -0.291 1.00 95.69 364 LEU A N 1
ATOM 2757 C CA . LEU A 1 364 ? 20.152 6.414 0.632 1.00 95.69 364 LEU A CA 1
ATOM 2758 C C . LEU A 1 364 ? 18.847 6.955 1.234 1.00 95.69 364 LEU A C 1
ATOM 2760 O O . LEU A 1 364 ? 18.774 7.166 2.444 1.00 95.69 364 LEU A O 1
ATOM 2764 N N . PHE A 1 365 ? 17.796 7.106 0.425 1.00 95.56 365 PHE A N 1
ATOM 2765 C CA . PHE A 1 365 ? 16.462 7.482 0.897 1.00 95.56 365 PHE A CA 1
ATOM 2766 C C . PHE A 1 365 ? 15.937 6.515 1.971 1.00 95.56 365 PHE A C 1
ATOM 2768 O O . PHE A 1 365 ? 15.402 6.955 2.992 1.00 95.56 365 PHE A O 1
ATOM 2775 N N . GLN A 1 366 ? 16.129 5.203 1.792 1.00 96.25 366 GLN A N 1
ATOM 2776 C CA . GLN A 1 366 ? 15.752 4.217 2.805 1.00 96.25 366 GLN A CA 1
ATOM 2777 C C . GLN A 1 366 ? 16.615 4.339 4.072 1.00 96.25 366 GLN A C 1
ATOM 2779 O O . GLN A 1 366 ? 16.074 4.325 5.176 1.00 96.25 366 GLN A O 1
ATOM 2784 N N . LEU A 1 367 ? 17.933 4.524 3.951 1.00 96.50 367 LEU A N 1
ATOM 2785 C CA . LEU A 1 367 ? 18.818 4.692 5.111 1.00 96.50 367 LEU A CA 1
ATOM 2786 C C . LEU A 1 367 ? 18.465 5.924 5.952 1.00 96.50 367 LEU A C 1
ATOM 2788 O O . LEU A 1 367 ? 18.409 5.840 7.182 1.00 96.50 367 LEU A O 1
ATOM 2792 N N . ILE A 1 368 ? 18.187 7.058 5.305 1.00 96.25 368 ILE A N 1
ATOM 2793 C CA . ILE A 1 368 ? 17.778 8.287 5.995 1.00 96.25 368 ILE A CA 1
ATOM 2794 C C . ILE A 1 368 ? 16.462 8.051 6.745 1.00 96.25 368 ILE A C 1
ATOM 2796 O O . ILE A 1 368 ? 16.376 8.362 7.935 1.00 96.25 368 ILE A O 1
ATOM 2800 N N . ARG A 1 369 ? 15.461 7.434 6.098 1.00 95.38 369 ARG A N 1
ATOM 2801 C CA . ARG A 1 369 ? 14.179 7.092 6.743 1.00 95.38 369 ARG A CA 1
ATOM 2802 C C . ARG A 1 369 ? 14.356 6.143 7.923 1.00 95.38 369 ARG A C 1
ATOM 2804 O O . ARG A 1 369 ? 13.773 6.375 8.979 1.00 95.38 369 ARG A O 1
ATOM 2811 N N . MET A 1 370 ? 15.178 5.106 7.768 1.00 95.69 370 MET A N 1
ATOM 2812 C CA . MET A 1 370 ? 15.490 4.154 8.838 1.00 95.69 370 MET A CA 1
ATOM 2813 C C . MET A 1 370 ? 16.090 4.868 10.046 1.00 95.69 370 MET A C 1
ATOM 2815 O O . MET A 1 370 ? 15.662 4.654 11.179 1.00 95.69 370 MET A O 1
ATOM 2819 N N . SER A 1 371 ? 17.029 5.777 9.791 1.00 95.06 371 SER A N 1
ATOM 2820 C CA . SER A 1 371 ? 17.705 6.553 10.828 1.00 95.06 371 SER A CA 1
ATOM 2821 C C . SER A 1 371 ? 16.730 7.486 11.547 1.00 95.06 371 SER A C 1
ATOM 2823 O O . SER A 1 371 ? 16.651 7.470 12.773 1.00 95.06 371 SER A O 1
ATOM 2825 N N . GLN A 1 372 ? 15.929 8.252 10.800 1.00 95.06 372 GLN A N 1
ATOM 2826 C CA . GLN A 1 372 ? 14.927 9.170 11.349 1.00 95.06 372 GLN A CA 1
ATOM 2827 C C . GLN A 1 372 ? 13.871 8.430 12.184 1.00 95.06 372 GLN A C 1
ATOM 2829 O O . GLN A 1 372 ? 13.675 8.725 13.367 1.00 95.06 372 GLN A O 1
ATOM 2834 N N . PHE A 1 373 ? 13.197 7.437 11.600 1.00 95.12 373 PHE A N 1
ATOM 2835 C CA . PHE A 1 373 ? 12.099 6.750 12.277 1.00 95.12 373 PHE A CA 1
ATOM 2836 C C . PHE A 1 373 ? 12.597 5.866 13.418 1.00 95.12 373 PHE A C 1
ATOM 2838 O O . PHE A 1 373 ? 12.007 5.883 14.501 1.00 95.12 373 PHE A O 1
ATOM 2845 N N . GLY A 1 374 ? 13.712 5.159 13.215 1.00 92.38 374 GLY A N 1
ATOM 2846 C CA . GLY A 1 374 ? 14.364 4.363 14.250 1.00 92.38 374 GLY A CA 1
ATOM 2847 C C . GLY A 1 374 ? 14.747 5.217 15.456 1.00 92.38 374 GLY A C 1
ATOM 2848 O O . GLY A 1 374 ? 14.361 4.900 16.584 1.00 92.38 374 GLY A O 1
ATOM 2849 N N . TRP A 1 375 ? 15.397 6.363 15.221 1.00 91.50 375 TRP A N 1
ATOM 2850 C CA . TRP A 1 375 ? 15.747 7.317 16.274 1.00 91.50 375 TRP A CA 1
ATOM 2851 C C . TRP A 1 375 ? 14.518 7.803 17.043 1.00 91.50 375 TRP A C 1
ATOM 2853 O O . TRP A 1 375 ? 14.520 7.798 18.274 1.00 91.50 375 TRP A O 1
ATOM 2863 N N . ARG A 1 376 ? 13.433 8.188 16.356 1.00 90.62 376 ARG A N 1
ATOM 2864 C CA . ARG A 1 376 ? 12.211 8.684 17.016 1.00 90.62 376 ARG A CA 1
ATOM 2865 C C . ARG A 1 376 ? 11.555 7.635 17.905 1.00 90.62 376 ARG A C 1
ATOM 2867 O O . ARG A 1 376 ? 11.173 7.951 19.036 1.00 90.62 376 ARG A O 1
ATOM 2874 N N . VAL A 1 377 ? 11.416 6.410 17.401 1.00 87.31 377 VAL A N 1
ATOM 2875 C CA . VAL A 1 377 ? 10.803 5.296 18.138 1.00 87.31 377 VAL A CA 1
ATOM 2876 C C . VAL A 1 377 ? 11.645 4.949 19.367 1.00 87.31 377 VAL A C 1
ATOM 2878 O O . VAL A 1 377 ? 11.110 4.781 20.467 1.00 87.31 377 VAL A O 1
ATOM 2881 N N . TRP A 1 378 ? 12.967 4.917 19.218 1.00 80.81 378 TRP A N 1
ATOM 2882 C CA . 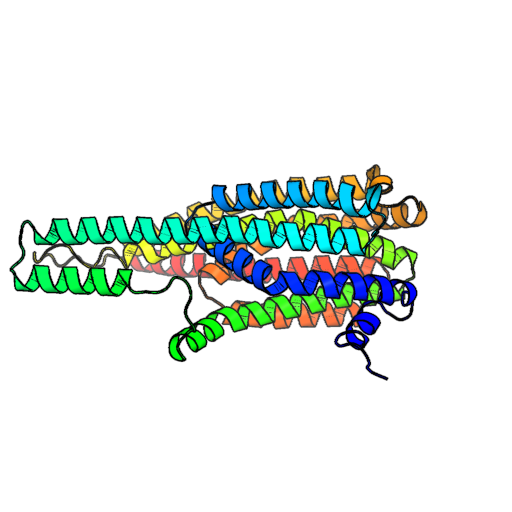TRP A 1 378 ? 13.869 4.488 20.279 1.00 80.81 378 TRP A CA 1
ATOM 2883 C C . TRP A 1 378 ? 14.138 5.580 21.328 1.00 80.81 378 TRP A C 1
ATOM 2885 O O . TRP A 1 378 ? 14.130 5.300 22.525 1.00 80.81 378 TRP A O 1
ATOM 2895 N N . ASN A 1 379 ? 14.237 6.854 20.937 1.00 77.62 379 ASN A N 1
ATOM 2896 C CA . ASN A 1 379 ? 14.418 7.952 21.894 1.00 77.62 379 ASN A CA 1
ATOM 2897 C C . ASN A 1 379 ? 13.210 8.191 22.793 1.00 77.62 379 ASN A C 1
ATOM 2899 O O . ASN A 1 379 ? 13.388 8.469 23.979 1.00 77.62 379 ASN A O 1
ATOM 2903 N N . LYS A 1 380 ? 11.982 8.067 22.274 1.00 67.25 380 LYS A N 1
ATOM 2904 C CA . LYS A 1 380 ? 10.795 8.104 23.144 1.00 67.25 380 LYS A CA 1
ATOM 2905 C C . LYS A 1 380 ? 10.813 6.944 24.139 1.00 67.25 380 LYS A C 1
ATOM 2907 O O . LYS A 1 380 ? 10.453 7.126 25.294 1.00 67.25 380 LYS A O 1
ATOM 2912 N N . THR A 1 381 ? 11.316 5.788 23.716 1.00 58.88 381 THR A N 1
ATOM 2913 C CA . THR A 1 381 ? 11.495 4.620 24.583 1.00 58.88 381 THR A CA 1
ATOM 2914 C C . THR A 1 381 ? 12.557 4.868 25.668 1.00 58.88 381 THR A C 1
ATOM 2916 O O . THR A 1 381 ? 12.369 4.431 26.803 1.00 58.88 381 THR A O 1
ATOM 2919 N N . PHE A 1 382 ? 13.642 5.592 25.363 1.00 50.81 382 PHE A N 1
ATOM 2920 C CA . PHE A 1 382 ? 14.719 5.908 26.311 1.00 50.81 382 PHE A CA 1
ATOM 2921 C C . PHE A 1 382 ? 14.428 7.067 27.268 1.00 50.81 382 PHE A C 1
ATOM 2923 O O . PHE A 1 382 ? 14.798 6.973 28.434 1.00 50.81 382 PHE A O 1
ATOM 2930 N N . ARG A 1 383 ? 13.779 8.152 26.825 1.00 50.62 383 ARG A N 1
ATOM 2931 C CA . ARG A 1 383 ? 13.484 9.301 27.706 1.00 50.62 383 ARG A CA 1
ATOM 2932 C C . ARG A 1 383 ? 12.594 8.912 28.889 1.00 50.62 383 ARG A C 1
ATOM 2934 O O . ARG A 1 383 ? 12.788 9.423 29.983 1.00 50.62 383 ARG A O 1
ATOM 2941 N N . LEU A 1 384 ? 11.722 7.929 28.692 1.00 47.47 384 LEU A N 1
ATOM 2942 C CA . LEU A 1 384 ? 10.904 7.343 29.755 1.00 47.47 384 LEU A CA 1
ATOM 2943 C C . LEU A 1 384 ? 11.732 6.501 30.743 1.00 47.47 384 LEU A C 1
ATOM 2945 O O . LEU A 1 384 ? 11.496 6.563 31.938 1.00 47.47 384 LEU A O 1
ATOM 2949 N N . ARG A 1 385 ? 12.791 5.815 30.276 1.00 43.06 385 ARG A N 1
ATOM 2950 C CA . ARG A 1 385 ? 13.734 5.071 31.142 1.00 43.06 385 ARG A CA 1
ATOM 2951 C C . ARG A 1 385 ? 14.461 5.986 32.132 1.00 43.06 385 ARG A C 1
ATOM 2953 O O . ARG A 1 385 ? 14.864 5.522 33.192 1.00 43.06 385 ARG A O 1
ATOM 2960 N N . LYS A 1 386 ? 14.694 7.250 31.760 1.00 40.72 386 LYS A N 1
ATOM 2961 C CA . LYS A 1 386 ? 15.303 8.234 32.661 1.00 40.72 386 LYS A CA 1
ATOM 2962 C C . LYS A 1 386 ? 14.313 8.626 33.758 1.00 40.72 386 LYS A C 1
ATOM 2964 O O . LYS A 1 386 ? 14.722 8.621 34.904 1.00 40.72 386 LYS A O 1
ATOM 2969 N N . HIS A 1 387 ? 13.045 8.849 33.401 1.00 42.00 387 HIS A N 1
ATOM 2970 C CA . HIS A 1 387 ? 11.974 9.191 34.341 1.00 42.00 387 HIS A CA 1
ATOM 2971 C C . HIS A 1 387 ? 11.707 8.072 35.362 1.00 42.00 387 HIS A C 1
ATOM 2973 O O . HIS A 1 387 ? 11.709 8.364 36.551 1.00 42.00 387 HIS A O 1
ATOM 2979 N N . ASP A 1 388 ? 11.602 6.809 34.918 1.00 43.91 388 ASP A N 1
ATOM 2980 C CA . ASP A 1 388 ? 11.409 5.645 35.808 1.00 43.91 388 ASP A CA 1
ATOM 2981 C C . ASP A 1 388 ? 12.560 5.505 36.823 1.00 43.91 388 ASP A C 1
ATOM 2983 O O . ASP A 1 388 ? 12.342 5.220 37.994 1.00 43.91 388 ASP A O 1
ATOM 2987 N N . LYS A 1 389 ? 13.807 5.743 36.388 1.00 46.25 389 LYS A N 1
ATOM 2988 C CA . LYS A 1 389 ? 14.989 5.646 37.260 1.00 46.25 389 LYS A CA 1
ATOM 2989 C C . LYS A 1 389 ? 15.099 6.776 38.283 1.00 46.25 389 LYS A C 1
ATOM 2991 O O . LYS A 1 389 ? 15.654 6.540 39.342 1.00 46.25 389 LYS A O 1
ATOM 2996 N N . THR A 1 390 ? 14.630 7.980 37.955 1.00 48.41 390 THR A N 1
ATOM 2997 C CA . THR A 1 390 ? 14.539 9.104 38.909 1.00 48.41 390 THR A CA 1
ATOM 2998 C C . THR A 1 390 ? 13.299 9.051 39.795 1.00 48.41 390 THR A C 1
ATOM 3000 O O . THR A 1 390 ? 13.243 9.808 40.745 1.00 48.41 390 THR A O 1
ATOM 3003 N N . ALA A 1 391 ? 12.297 8.228 39.473 1.00 44.50 391 ALA A N 1
ATOM 3004 C CA . ALA A 1 391 ? 11.138 8.005 40.341 1.00 44.50 391 ALA A CA 1
ATOM 3005 C C . ALA A 1 391 ? 11.376 6.865 41.352 1.00 44.50 391 ALA A C 1
ATOM 3007 O O . ALA A 1 391 ? 10.748 6.837 42.400 1.00 44.50 391 ALA A O 1
ATOM 3008 N N . GLN A 1 392 ? 12.278 5.928 41.034 1.00 40.19 392 GLN A N 1
ATOM 3009 C CA . GLN A 1 392 ? 12.684 4.815 41.906 1.00 40.19 392 GLN A CA 1
ATOM 3010 C C . GLN A 1 392 ? 13.903 5.121 42.798 1.00 40.19 392 GLN A C 1
ATOM 3012 O O . GLN A 1 392 ? 14.307 4.256 43.575 1.00 40.19 392 GLN A O 1
ATOM 3017 N N . ALA A 1 393 ? 14.517 6.295 42.649 1.00 42.44 393 ALA A N 1
ATOM 3018 C CA . ALA A 1 393 ? 15.650 6.781 43.439 1.00 42.44 393 ALA A CA 1
ATOM 3019 C C . ALA A 1 393 ? 15.226 8.054 44.162 1.00 42.44 393 ALA A C 1
ATOM 3021 O O . ALA A 1 393 ? 15.652 8.224 45.324 1.00 42.44 393 ALA A O 1
#

InterPro domains:
  IPR044644 Multi antimicrobial extrusion protein DinF-like [PTHR42893] (9-381)